Protein AF-A0A1G0XXL4-F1 (afdb_monomer)

Secondary structure (DSSP, 8-state):
-EEEE-----HHHHH-TT--S--TTS---EETTEE--EESSHHHHHH-TT-EEEETTTTEEEE-PPTT--GGG--EE------EEE-STT-EEES-EEES-SS-SEEE-SS--SEEEES-EEES-SS-SEEE-TT-EEEEES-EEES-SS-SEEE-TT-EEEEES-EEES-BSS-SEEE-TT-EEEEES-EEE--BSS-SEEE-TT-EEEEES-EEE--TTT-EEEEE-SSEEEEES-EEEEESEEEE--TT---EEEEES-EEEEESS-SEEE-GGGGGGEEEES-EEESS--EEETTEEE-GGGHHHHHHTTSEES-EE-----BTGGG-B-SS--EEE-SSSEEE-S----HHHHHHHHHHHH-EEETTEEE-

Foldseek 3Di:
DDKDQAAFAAPLVLVDPPQQWADPLLQFWDKPQDGAATDRDPVRQVVDARHWGHGSVVNMIDHHHHPPDDPVVIDIGGADAAAAEDQEEPAEAEDEEAERHSEENEEYDNAYEEYEYYQYEYGSYQYEPYEYDDQYEYEYENYEYEQYQEENYEYEDAYEYEAYLYEQEQHEDYANYYYEDAYEYEYELYEQDNYDDAANYEDYYAYEYEYELYEQEDALPEYENYDWAQHEYAYYQAFYEHYLEHDEDDPPGNYAYHYWLEEQEHHENEHYAEEQNCLVRAHAEFYEYEHYQYYHYNNDGAGPVNVVVVVVSVSYYFYDYDHDFADDPVSRHDPDFDWTQTPVGIDTHHHDRDPSSVVVVVVVVVWDQTPVGIDD

Sequence (376 aa):
MYSVFFYPMSNMYKGVKKDNFWFDETQIWWVDGKAAGNCKSMEELEKTPGAFWWNKAEKKVIFHLPKDVKMELLRIEIPCNSGIYIHKDHALVKDLKIIFSWNDGFDIAADPKNVVYKNCIAYNNCGQGFSCHGTGNAYYEDCAAIRCASSGSCDVHWSNSTYKRCIFVNNTYEAGVYATDESIHNYDDCLVVGNRPFEQIWQLSHAKMNFSNCVIIGRADSLAILKLANGSVCFKNCTIADAAFICTVEPSSSGSLTIESCVLARCKDFFLNIPGNFKDRLYLRGNLYINGPGNVFDKRLYGESEWTEYLKLGAEANSQWKNIDLVGPLKTELPDMVKLKGRHGEASVGATLPKEVWEKYFKLLKEIPTPAGIIE

pLDDT: mean 94.86, std 4.71, range [69.31, 98.94]

Radius of gyration: 21.89 Å; Cα contacts (8 Å, |Δi|>4): 1162; chains: 1; bounding box: 56×46×60 Å

Mean predicted aligned error: 4.02 Å

Nearest PDB structures (foldseek):
  4yz0-assembly2_B  TM=4.653E-01  e=5.505E-01  Caldicellulosiruptor bescii DSM 6725
  1ee6-assembly1_A  TM=4.784E-01  e=9.651E-01  Bacillus sp. KSM-P15
  4z05-assembly2_B  TM=2.311E-01  e=1.485E-01  Caldicellulosiruptor bescii DSM 6725
  4z03-assembly1_A  TM=2.333E-01  e=8.789E-01  Caldicellulosiruptor bescii DSM 6725
  4z06-assembly2_B  TM=2.711E-01  e=2.348E+00  Caldicellulosiruptor bescii DSM 6725

Solvent-accessible surface area (backbone atoms only — not comparable to full-atom values): 17783 Å² total; per-residue (Å²): 118,49,74,46,82,46,81,61,51,18,68,69,65,72,69,45,82,87,65,49,39,69,61,82,75,35,71,51,46,29,46,72,77,36,84,36,52,78,27,71,38,68,73,52,27,77,75,33,60,52,21,30,26,34,37,59,90,78,31,28,38,34,36,27,64,39,84,98,55,60,72,93,80,56,49,78,47,66,58,78,45,74,44,51,74,42,62,51,58,65,41,76,49,63,75,40,77,40,65,34,11,30,22,34,20,31,37,37,37,82,44,20,43,64,27,34,39,34,45,32,36,17,33,27,9,32,3,24,16,29,36,38,25,44,62,13,32,37,40,38,33,51,22,35,11,36,17,11,40,13,18,19,32,39,34,28,47,52,12,36,41,39,34,33,41,24,40,23,34,43,9,25,74,28,26,18,33,36,35,22,45,60,13,44,35,42,33,34,40,23,40,38,37,58,26,24,89,44,26,37,30,34,38,29,50,48,7,35,41,38,33,35,28,19,42,39,36,33,48,62,83,72,38,37,30,36,46,65,36,43,20,37,43,37,39,32,20,17,18,41,33,32,8,18,22,41,36,64,52,55,86,84,50,71,31,35,44,35,41,31,16,21,29,43,31,42,20,66,70,21,43,39,38,40,40,70,91,46,48,94,40,45,45,39,23,8,27,40,40,24,68,50,52,27,37,28,50,61,93,40,77,34,26,83,91,36,42,74,60,51,43,71,72,64,56,41,44,64,53,48,79,48,90,67,78,51,32,72,78,94,48,53,26,70,83,61,96,47,69,27,45,40,94,91,42,76,38,61,46,24,25,77,60,58,68,66,47,55,57,48,51,62,50,59,71,54,47,44,81,44,92,91,46,74,46,115

Structure (mmCIF, N/CA/C/O backbone):
data_AF-A0A1G0XXL4-F1
#
_entry.id   AF-A0A1G0XXL4-F1
#
loop_
_atom_site.group_PDB
_atom_site.id
_atom_site.type_symbol
_atom_site.label_atom_id
_atom_site.label_alt_id
_atom_site.label_comp_id
_atom_site.label_asym_id
_atom_site.label_entity_id
_atom_site.label_seq_id
_atom_site.pdbx_PDB_ins_code
_atom_site.Cartn_x
_atom_site.Cartn_y
_atom_site.Cartn_z
_atom_site.occupancy
_atom_site.B_iso_or_equiv
_atom_site.auth_seq_id
_atom_site.auth_comp_id
_atom_site.auth_asym_id
_atom_site.auth_atom_id
_atom_site.pdbx_PDB_model_num
ATOM 1 N N . MET A 1 1 ? -21.185 17.379 28.216 1.00 92.88 1 MET A N 1
ATOM 2 C CA . MET A 1 1 ? -20.043 16.676 27.596 1.00 92.88 1 MET A CA 1
ATOM 3 C C . MET A 1 1 ? -19.562 15.592 28.541 1.00 92.88 1 MET A C 1
ATOM 5 O O . MET A 1 1 ? -19.558 15.828 29.743 1.00 92.88 1 MET A O 1
ATOM 9 N N . TYR A 1 2 ? -19.172 14.439 28.007 1.00 95.06 2 TYR A N 1
ATOM 10 C CA . TYR A 1 2 ? -18.557 13.333 28.749 1.00 95.06 2 TYR A CA 1
ATOM 11 C C . TYR A 1 2 ? -17.202 13.009 28.129 1.00 95.06 2 TYR A C 1
ATOM 13 O O . TYR A 1 2 ? -16.999 13.276 26.949 1.00 95.06 2 TYR A O 1
ATOM 21 N N . SER A 1 3 ? -16.275 12.438 28.894 1.00 95.38 3 SER A N 1
ATOM 22 C CA . SER A 1 3 ? -14.969 12.047 28.362 1.00 95.38 3 SER A CA 1
ATOM 23 C C . SER A 1 3 ? -14.439 10.790 29.026 1.00 95.38 3 SER A C 1
ATOM 25 O O . SER A 1 3 ? -14.645 10.604 30.226 1.00 95.38 3 SER A O 1
ATOM 27 N N . VAL A 1 4 ? -13.678 9.997 28.280 1.00 94.25 4 VAL A N 1
ATOM 28 C CA . VAL A 1 4 ? -12.911 8.865 28.807 1.00 94.25 4 VAL A CA 1
ATOM 29 C C . VAL A 1 4 ? -11.496 8.898 28.244 1.00 94.25 4 VAL A C 1
ATOM 31 O O . VAL A 1 4 ? -11.267 9.393 27.136 1.00 94.25 4 VAL A O 1
ATOM 34 N N . PHE A 1 5 ? -10.535 8.401 29.024 1.00 93.62 5 PHE A N 1
ATOM 35 C CA . PHE A 1 5 ? -9.192 8.174 28.511 1.00 93.62 5 PHE A CA 1
ATOM 36 C C . PHE A 1 5 ? -9.259 7.152 27.378 1.00 93.62 5 PHE A C 1
ATOM 38 O O . PHE A 1 5 ? -9.850 6.085 27.516 1.00 93.62 5 PHE A O 1
ATOM 45 N N . PHE A 1 6 ? -8.637 7.486 26.262 1.00 91.06 6 PHE A N 1
ATOM 46 C CA . PHE A 1 6 ? -8.508 6.618 25.104 1.00 91.06 6 PHE A CA 1
ATOM 47 C C . PHE A 1 6 ? -7.116 6.887 24.550 1.00 91.06 6 PHE A C 1
ATOM 49 O O . PHE A 1 6 ? -6.677 8.026 24.591 1.00 91.06 6 PHE A O 1
ATOM 56 N N . TYR A 1 7 ? -6.355 5.885 24.119 1.00 87.88 7 TYR A N 1
ATOM 57 C CA . TYR A 1 7 ? -5.030 6.140 23.543 1.00 87.88 7 TYR A CA 1
ATOM 58 C C . TYR A 1 7 ? -4.682 5.073 22.502 1.00 87.88 7 TYR A C 1
ATOM 60 O O . TYR A 1 7 ? -3.963 4.122 22.815 1.00 87.88 7 TYR A O 1
ATOM 68 N N . PRO A 1 8 ? -5.212 5.211 21.274 1.00 86.69 8 PRO A N 1
ATOM 69 C CA . PRO A 1 8 ? -5.072 4.210 20.225 1.00 86.69 8 PRO A CA 1
ATOM 70 C C . PRO A 1 8 ? -3.613 4.078 19.796 1.00 86.69 8 PRO A C 1
ATOM 72 O O . PRO A 1 8 ? -2.885 5.071 19.738 1.00 86.69 8 PRO A O 1
ATOM 75 N N . MET A 1 9 ? -3.175 2.865 19.471 1.00 82.75 9 MET A N 1
ATOM 76 C CA . MET A 1 9 ? -1.784 2.553 19.122 1.00 82.75 9 MET A CA 1
ATOM 77 C C . MET A 1 9 ? -1.450 2.763 17.627 1.00 82.75 9 MET A C 1
ATOM 79 O O . MET A 1 9 ? -0.754 1.962 17.027 1.00 82.75 9 MET A O 1
ATOM 83 N N . SER A 1 10 ? -1.855 3.890 17.029 1.00 80.94 10 SER A N 1
ATOM 84 C CA . SER A 1 10 ? -1.317 4.320 15.720 1.00 80.94 10 SER A CA 1
ATOM 85 C C . SER A 1 10 ? -0.005 5.089 15.928 1.00 80.94 10 SER A C 1
ATOM 87 O O . SER A 1 10 ? -0.007 6.260 16.322 1.00 80.94 10 SER A O 1
ATOM 89 N N . ASN A 1 11 ? 1.137 4.416 15.754 1.00 74.31 11 ASN A N 1
ATOM 90 C CA . ASN A 1 11 ? 2.449 4.932 16.169 1.00 74.31 11 ASN A CA 1
ATOM 91 C C . ASN A 1 11 ? 2.854 6.231 15.455 1.00 74.31 11 ASN A C 1
ATOM 93 O O . ASN A 1 11 ? 3.251 7.187 16.128 1.00 74.31 11 ASN A O 1
ATOM 97 N N . MET A 1 12 ? 2.686 6.327 14.132 1.00 79.44 12 MET A N 1
ATOM 98 C CA . MET A 1 12 ? 2.972 7.580 13.421 1.00 79.44 12 MET A CA 1
ATOM 99 C C . MET A 1 12 ? 2.014 8.699 13.836 1.00 79.44 12 MET A C 1
ATOM 101 O O . MET A 1 12 ? 2.439 9.834 14.065 1.00 79.44 12 MET A O 1
ATOM 105 N N . TYR A 1 13 ? 0.729 8.388 14.021 1.00 82.69 13 TYR A N 1
ATOM 106 C CA . TYR A 1 13 ? -0.271 9.373 14.439 1.00 82.69 13 TYR A CA 1
ATOM 107 C C . TYR A 1 13 ? -0.007 9.962 15.819 1.00 82.69 13 TYR A C 1
ATOM 109 O O . TYR A 1 13 ? -0.237 11.158 16.041 1.00 82.69 13 TYR A O 1
ATOM 117 N N . LYS A 1 14 ? 0.542 9.165 16.739 1.00 76.94 14 LYS A N 1
ATOM 118 C CA . LYS A 1 14 ? 0.997 9.658 18.044 1.00 76.94 14 LYS A CA 1
ATOM 119 C C . LYS A 1 14 ? 2.106 10.699 17.922 1.00 76.94 14 LYS A C 1
ATOM 121 O O . LYS A 1 14 ? 2.133 11.633 18.721 1.00 76.94 14 LYS A O 1
ATOM 126 N N . GLY A 1 15 ? 3.006 10.545 16.951 1.00 73.38 15 GLY A N 1
ATOM 127 C CA . GLY A 1 15 ? 4.166 11.422 16.773 1.00 73.38 15 GLY A CA 1
ATOM 128 C C . GLY A 1 15 ? 3.843 12.778 16.138 1.00 73.38 15 GLY A C 1
ATOM 129 O O . GLY A 1 15 ? 4.496 13.782 16.431 1.00 73.38 15 GLY A O 1
ATOM 130 N N . VAL A 1 16 ? 2.820 12.847 15.287 1.00 78.94 16 VAL A N 1
ATOM 131 C CA . VAL A 1 16 ? 2.504 14.054 14.508 1.00 78.94 16 VAL A CA 1
ATOM 132 C C . VAL A 1 16 ? 1.614 15.007 15.307 1.00 78.94 16 VAL A C 1
ATOM 134 O O . VAL A 1 16 ? 0.417 14.799 15.439 1.00 78.94 16 VAL A O 1
ATOM 137 N N . LYS A 1 17 ? 2.157 16.113 15.822 1.00 71.44 17 LYS A N 1
ATOM 138 C CA . LYS A 1 17 ? 1.418 17.011 16.738 1.00 71.44 17 LYS A CA 1
ATOM 139 C C . LYS A 1 17 ? 0.223 17.758 16.126 1.00 71.44 17 LYS A C 1
ATOM 141 O O . LYS A 1 17 ? -0.677 18.133 16.867 1.00 71.44 17 LYS A O 1
ATOM 146 N N . LYS A 1 18 ? 0.222 17.995 14.810 1.00 79.25 18 LYS A N 1
ATOM 147 C CA . LYS A 1 18 ? -0.752 18.881 14.140 1.00 79.25 18 LYS A CA 1
ATOM 148 C C . LYS A 1 18 ? -2.188 18.341 14.106 1.00 79.25 18 LYS A C 1
ATOM 150 O O . LYS A 1 18 ? -3.125 19.129 14.130 1.00 79.25 18 LYS A O 1
ATOM 155 N N . ASP A 1 19 ? -2.365 17.024 14.077 1.00 83.81 19 ASP A N 1
ATOM 156 C CA . ASP A 1 19 ? -3.683 16.418 13.869 1.00 83.81 19 ASP A CA 1
ATOM 157 C C . ASP A 1 19 ? -4.316 16.066 15.222 1.00 83.81 19 ASP A C 1
ATOM 159 O O . ASP A 1 19 ? -3.867 15.132 15.883 1.00 83.81 19 ASP A O 1
ATOM 163 N N . ASN A 1 20 ? -5.344 16.798 15.655 1.00 89.50 20 ASN A N 1
ATOM 164 C CA . ASN A 1 20 ? -6.014 16.582 16.947 1.00 89.50 20 ASN A CA 1
ATOM 165 C C . ASN A 1 20 ? -7.476 16.132 16.779 1.00 89.50 20 ASN A C 1
ATOM 167 O O . ASN A 1 20 ? -8.387 16.770 17.298 1.00 89.50 20 ASN A O 1
ATOM 171 N N . PHE A 1 21 ? -7.691 15.089 15.977 1.00 91.88 21 PHE A N 1
ATOM 172 C CA . PHE A 1 21 ? -8.999 14.505 15.654 1.00 91.88 21 PHE A CA 1
ATOM 173 C C . PHE A 1 21 ? -8.827 13.101 15.056 1.00 91.88 21 PHE A C 1
ATOM 175 O O . PHE A 1 21 ? -7.749 12.787 14.551 1.00 91.88 21 PHE A O 1
ATOM 182 N N . TRP A 1 22 ? -9.857 12.253 15.101 1.00 92.69 22 TRP A N 1
ATOM 183 C CA . TRP A 1 22 ? -9.803 10.902 14.521 1.00 92.69 22 TRP A CA 1
ATOM 184 C C . TRP A 1 22 ? -10.132 10.890 13.021 1.00 92.69 22 TRP A C 1
ATOM 186 O O . TRP A 1 22 ? -10.583 11.896 12.491 1.00 92.69 22 TRP A O 1
ATOM 196 N N . PHE A 1 23 ? -9.901 9.788 12.311 1.00 89.56 23 PHE A N 1
ATOM 197 C CA . PHE A 1 23 ? -10.106 9.714 10.859 1.00 89.56 23 PHE A CA 1
ATOM 198 C C . PHE A 1 23 ? -11.538 9.313 10.507 1.00 89.56 23 PHE A C 1
ATOM 200 O O . PHE A 1 23 ? -12.068 8.357 11.070 1.00 89.56 23 PHE A O 1
ATOM 207 N N . ASP A 1 24 ? -12.138 10.003 9.537 1.00 87.50 24 ASP A N 1
ATOM 208 C CA . ASP A 1 24 ? -13.542 9.797 9.154 1.00 87.50 24 ASP A CA 1
ATOM 209 C C . ASP A 1 24 ? -13.777 8.407 8.535 1.00 87.50 24 ASP A C 1
ATOM 211 O O . ASP A 1 24 ? -14.842 7.816 8.674 1.00 87.50 24 ASP A O 1
ATOM 215 N N . GLU A 1 25 ? -12.769 7.845 7.870 1.00 87.19 25 GLU A N 1
ATOM 216 C CA . GLU A 1 25 ? -12.884 6.552 7.185 1.00 87.19 25 GLU A CA 1
ATOM 217 C C . GLU A 1 25 ? -12.793 5.362 8.122 1.00 87.19 25 GLU A C 1
ATOM 219 O O . GLU A 1 25 ? -13.304 4.284 7.813 1.00 87.19 25 GLU A O 1
ATOM 224 N N . THR A 1 26 ? -12.126 5.553 9.255 1.00 91.94 26 THR A N 1
ATOM 225 C CA . THR A 1 26 ? -11.940 4.518 10.260 1.00 91.94 26 THR A CA 1
ATOM 226 C C . THR A 1 26 ? -13.039 4.682 11.302 1.00 91.94 26 THR A C 1
ATOM 228 O O . THR A 1 26 ? -12.809 5.194 12.397 1.00 91.94 26 THR A O 1
ATOM 231 N N . GLN A 1 27 ? -14.263 4.277 10.943 1.00 93.44 27 GLN A N 1
ATOM 232 C CA . GLN A 1 27 ? -15.434 4.372 11.821 1.00 93.44 27 GLN A CA 1
ATOM 233 C C . GLN A 1 27 ? -15.267 3.461 13.040 1.00 93.44 27 GLN A C 1
ATOM 235 O O . GLN A 1 27 ? -15.375 2.238 12.925 1.00 93.44 27 GLN A O 1
ATOM 240 N N . ILE A 1 28 ? -15.050 4.070 14.205 1.00 93.75 28 ILE A N 1
ATOM 241 C CA . ILE A 1 28 ? -14.877 3.367 15.485 1.00 93.75 28 ILE A CA 1
ATOM 242 C C . ILE A 1 28 ? -15.762 3.916 16.611 1.00 93.75 28 ILE A C 1
ATOM 244 O O . ILE A 1 28 ? -15.746 3.382 17.715 1.00 93.75 28 ILE A O 1
ATOM 248 N N . TRP A 1 29 ? -16.543 4.965 16.349 1.00 95.00 29 TRP A N 1
ATOM 249 C CA . TRP A 1 29 ? -17.437 5.568 17.337 1.00 95.00 29 TRP A CA 1
ATOM 250 C C . TRP A 1 29 ? -18.860 5.066 17.160 1.00 95.00 29 TRP A C 1
ATOM 252 O O . TRP A 1 29 ? -19.397 5.115 16.050 1.00 95.00 29 TRP A O 1
ATOM 262 N N . TRP A 1 30 ? -19.483 4.606 18.240 1.00 96.19 30 TRP A N 1
ATOM 263 C CA . TRP A 1 30 ? -20.805 4.000 18.165 1.00 96.19 30 TRP A CA 1
ATOM 264 C C . TRP A 1 30 ? -21.681 4.404 19.354 1.00 96.19 30 TRP A C 1
ATOM 266 O O . TRP A 1 30 ? -21.216 4.491 20.494 1.00 96.19 30 TRP A O 1
ATOM 276 N N . VAL A 1 31 ? -22.961 4.647 19.070 1.00 96.44 31 VAL A N 1
ATOM 277 C CA . VAL A 1 31 ? -24.017 4.871 20.067 1.00 96.44 31 VAL A CA 1
ATOM 278 C C . VAL A 1 31 ? -25.194 3.980 19.704 1.00 96.44 31 VAL A C 1
ATOM 280 O O . VAL A 1 31 ? -25.698 4.046 18.583 1.00 96.44 31 VAL A O 1
ATOM 283 N N . ASP A 1 32 ? -25.606 3.122 20.632 1.00 95.25 32 ASP A N 1
ATOM 284 C CA . ASP A 1 32 ? -26.701 2.162 20.458 1.00 95.25 32 ASP A CA 1
ATOM 285 C C . ASP A 1 32 ? -26.540 1.294 19.194 1.00 95.25 32 ASP A C 1
ATOM 287 O O . ASP A 1 32 ? -27.484 1.070 18.433 1.00 95.25 32 ASP A O 1
ATOM 291 N N . GLY A 1 33 ? -25.310 0.836 18.931 1.00 93.81 33 GLY A N 1
ATOM 292 C CA . GLY A 1 33 ? -24.963 0.039 17.753 1.00 93.81 33 GLY A CA 1
ATOM 293 C C . GLY A 1 33 ? -24.974 0.801 16.422 1.00 93.81 33 GLY A C 1
ATOM 294 O O . GLY A 1 33 ? -24.783 0.182 15.376 1.00 93.81 33 GLY A O 1
ATOM 295 N N . LYS A 1 34 ? -25.172 2.126 16.428 1.00 94.88 34 LYS A N 1
ATOM 296 C CA . LYS A 1 34 ? -25.163 2.976 15.228 1.00 94.88 34 LYS A CA 1
ATOM 297 C C . LYS A 1 34 ? -23.895 3.813 15.157 1.00 94.88 34 LYS A C 1
ATOM 299 O O . LYS A 1 34 ? -23.404 4.288 16.179 1.00 94.88 34 LYS A O 1
ATOM 304 N N . ALA A 1 35 ? -23.382 3.992 13.943 1.00 94.81 35 ALA A N 1
ATOM 305 C CA . ALA A 1 35 ? -22.206 4.814 13.700 1.00 94.81 35 ALA A CA 1
ATOM 306 C C . ALA A 1 35 ? -22.471 6.247 14.176 1.00 94.81 35 ALA A C 1
ATOM 308 O O . ALA A 1 35 ? -23.476 6.857 13.806 1.00 94.81 35 ALA A O 1
ATOM 309 N N . ALA A 1 36 ? -21.572 6.766 15.004 1.00 95.44 36 ALA A N 1
ATOM 310 C CA . ALA A 1 36 ? -21.636 8.125 15.514 1.00 95.44 36 ALA A CA 1
ATOM 311 C C . ALA A 1 36 ? -20.620 9.025 14.804 1.00 95.44 36 ALA A C 1
ATOM 313 O O . ALA A 1 36 ? -19.566 8.566 14.355 1.00 95.44 36 ALA A O 1
ATOM 314 N N . GLY A 1 37 ? -20.953 10.314 14.714 1.00 94.88 37 GLY A N 1
ATOM 315 C CA . GLY A 1 37 ? -20.129 11.308 14.034 1.00 94.88 37 GLY A CA 1
ATOM 316 C C . GLY A 1 37 ? -18.775 11.522 14.709 1.00 94.88 37 GLY A C 1
ATOM 317 O O . GL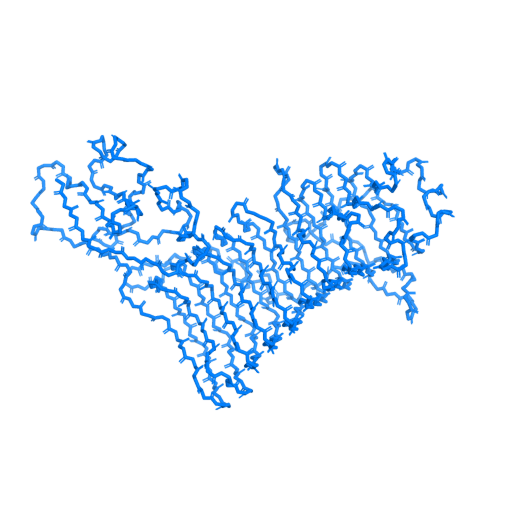Y A 1 37 ? -18.647 11.408 15.930 1.00 94.88 37 GLY A O 1
ATOM 318 N N . ASN A 1 38 ? -17.779 11.869 13.898 1.00 95.19 38 ASN A N 1
ATOM 319 C CA . ASN A 1 38 ? -16.432 12.219 14.321 1.00 95.19 38 ASN A CA 1
ATOM 320 C C . ASN A 1 38 ? -16.152 13.695 14.006 1.00 95.19 38 ASN A C 1
ATOM 322 O O . ASN A 1 38 ? -15.893 14.055 12.862 1.00 95.19 38 ASN A O 1
ATOM 326 N N . CYS A 1 39 ? -16.207 14.544 15.023 1.00 96.62 39 CYS A N 1
ATOM 327 C CA . CYS A 1 39 ? -15.886 15.959 14.918 1.00 96.62 39 CYS A CA 1
ATOM 328 C C . CYS A 1 39 ? -14.368 16.180 14.915 1.00 96.62 39 CYS A C 1
ATOM 330 O O . CYS A 1 39 ? -13.608 15.461 15.571 1.00 96.62 39 CYS A O 1
ATOM 332 N N . LYS A 1 40 ? -13.919 17.229 14.220 1.00 95.06 40 LYS A N 1
ATOM 333 C CA . LYS A 1 40 ? -12.499 17.586 14.064 1.00 95.06 40 LYS A CA 1
ATOM 334 C C . LYS A 1 40 ? -12.003 18.600 15.091 1.00 95.06 40 LYS A C 1
ATOM 336 O O . LYS A 1 40 ? -10.810 18.891 15.147 1.00 95.06 40 LYS A O 1
ATOM 341 N N . SER A 1 41 ? -12.903 19.140 15.907 1.00 95.50 41 SER A N 1
ATOM 342 C CA . SER A 1 41 ? -12.594 20.125 16.942 1.00 95.50 41 SER A CA 1
ATOM 343 C C . SER A 1 41 ? -13.633 20.121 18.063 1.00 95.50 41 SER A C 1
ATOM 345 O O . SER A 1 41 ? -14.739 19.604 17.896 1.00 95.50 41 SER A O 1
ATOM 347 N N . MET A 1 42 ? -13.295 20.758 19.190 1.00 96.00 42 MET A N 1
ATOM 348 C CA . MET A 1 42 ? -14.253 21.003 20.272 1.00 96.00 42 MET A CA 1
ATOM 349 C C . MET A 1 42 ? -15.420 21.891 19.822 1.00 96.00 42 MET A C 1
ATOM 351 O O . MET A 1 42 ? -16.562 21.605 20.157 1.00 96.00 42 MET A O 1
ATOM 355 N N . GLU A 1 43 ? -15.151 22.936 19.034 1.00 97.12 43 GLU A N 1
ATOM 356 C CA . GLU A 1 43 ? -16.189 23.853 18.543 1.00 97.12 43 GLU A CA 1
ATOM 357 C C . GLU A 1 43 ? -17.223 23.121 17.672 1.00 97.12 43 GLU A C 1
ATOM 359 O O . GLU A 1 43 ? -18.426 23.360 17.767 1.00 97.12 43 GLU A O 1
ATOM 364 N N . GLU A 1 44 ? -16.757 22.206 16.821 1.00 97.50 44 GLU A N 1
ATOM 365 C CA . GLU A 1 44 ? -17.638 21.358 16.020 1.00 97.50 44 GLU A CA 1
ATOM 366 C C . GLU A 1 44 ? -18.424 20.381 16.900 1.00 97.50 44 GLU A C 1
ATOM 368 O O . GLU A 1 44 ? -19.629 20.207 16.697 1.00 97.50 44 GLU A O 1
ATOM 373 N N . LEU A 1 45 ? -17.768 19.793 17.909 1.00 97.75 45 LEU A N 1
ATOM 374 C CA . LEU A 1 45 ? -18.419 18.896 18.856 1.00 97.75 45 LEU A CA 1
ATOM 375 C C . LEU A 1 45 ? -19.559 19.604 19.592 1.00 97.75 45 LEU A C 1
ATOM 377 O O . LEU A 1 45 ? -20.651 19.056 19.637 1.00 97.75 45 LEU A O 1
ATOM 381 N N . GLU A 1 46 ? -19.340 20.815 20.115 1.00 97.19 46 GLU A N 1
ATOM 382 C CA . GLU A 1 46 ? -20.346 21.637 20.814 1.00 97.19 46 GLU A CA 1
ATOM 383 C C . GLU A 1 46 ? -21.602 21.910 19.977 1.00 97.19 46 GLU A C 1
ATOM 385 O O . GLU A 1 46 ? -22.696 22.041 20.524 1.00 97.19 46 GLU A O 1
ATOM 390 N N . LYS A 1 47 ? -21.465 21.952 18.649 1.00 97.25 47 LYS A N 1
ATOM 391 C CA . LYS A 1 47 ? -22.573 22.164 17.705 1.00 97.25 47 LYS A CA 1
ATOM 392 C C . LYS A 1 47 ? -23.238 20.863 17.251 1.00 97.25 47 LYS A C 1
ATOM 394 O O . LYS A 1 47 ? -24.281 20.921 16.600 1.00 97.25 47 LYS A O 1
ATOM 399 N N . THR A 1 48 ? -22.673 19.707 17.602 1.00 96.81 48 THR A N 1
ATOM 400 C CA . THR A 1 48 ? -23.078 18.398 17.070 1.00 96.81 48 THR A CA 1
ATOM 401 C C . THR A 1 48 ? -23.395 17.400 18.196 1.00 96.81 48 THR A C 1
ATOM 403 O O . THR A 1 48 ? -22.612 16.486 18.470 1.00 96.81 48 THR A O 1
ATOM 406 N N . PRO A 1 49 ? -24.554 17.531 18.876 1.00 96.00 49 PRO A N 1
ATOM 407 C CA . PRO A 1 49 ? -24.986 16.557 19.874 1.00 96.00 49 PRO A CA 1
ATOM 408 C C . PRO A 1 49 ? -25.069 15.137 19.292 1.00 96.00 49 PRO A C 1
ATOM 410 O O . PRO A 1 49 ? -25.598 14.931 18.203 1.00 96.00 49 PRO A O 1
ATOM 413 N N . GLY A 1 50 ? -24.571 14.151 20.034 1.00 95.75 50 GLY A N 1
ATOM 414 C CA . GLY A 1 50 ? -24.473 12.746 19.627 1.00 95.75 50 GLY A CA 1
ATOM 415 C C . GLY A 1 50 ? -23.168 12.363 18.922 1.00 95.75 50 GLY A C 1
ATOM 416 O O . GLY A 1 50 ? -23.004 11.196 18.572 1.00 95.75 50 GLY A O 1
ATOM 417 N N . ALA A 1 51 ? -22.241 13.303 18.717 1.00 96.94 51 ALA A N 1
ATOM 418 C CA . ALA A 1 51 ? -20.947 13.041 18.092 1.00 96.94 51 ALA A CA 1
ATOM 419 C C . ALA A 1 51 ? -19.800 12.897 19.107 1.00 96.94 51 ALA A C 1
ATOM 421 O O . ALA A 1 51 ? -19.948 13.160 20.307 1.00 96.94 51 ALA A O 1
ATOM 422 N N . PHE A 1 52 ? -18.644 12.479 18.592 1.00 97.31 52 PHE A N 1
ATOM 423 C CA . PHE A 1 52 ? -17.393 12.314 19.321 1.00 97.31 52 PHE A CA 1
ATOM 424 C C . PHE A 1 52 ? -16.327 13.260 18.783 1.00 97.31 52 PHE A C 1
ATOM 426 O O . PHE A 1 52 ? -16.291 13.556 17.595 1.00 97.31 52 PHE A O 1
ATOM 433 N N . TRP A 1 53 ? -15.403 13.670 19.643 1.00 96.75 53 TRP A N 1
ATOM 434 C CA . TRP A 1 53 ? -14.138 14.275 19.248 1.00 96.7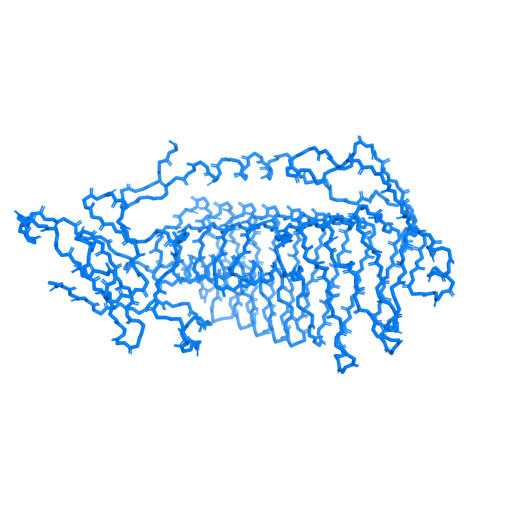5 53 TRP A CA 1
ATOM 435 C C . TRP A 1 53 ? -12.998 13.572 19.975 1.00 96.75 53 TRP A C 1
ATOM 437 O O . TRP A 1 53 ? -13.032 13.374 21.192 1.00 96.75 53 TRP A O 1
ATOM 447 N N . TRP A 1 54 ? -11.969 13.196 19.226 1.00 94.12 54 TRP A N 1
ATOM 448 C CA . TRP A 1 54 ? -10.744 12.639 19.778 1.00 94.12 54 TRP A CA 1
ATOM 449 C C . TRP A 1 54 ? -9.721 13.751 20.043 1.00 94.12 54 TRP A C 1
ATOM 451 O O . TRP A 1 54 ? -9.082 14.263 19.125 1.00 94.12 54 TRP A O 1
ATOM 461 N N . ASN A 1 55 ? -9.544 14.097 21.319 1.00 93.31 55 ASN A N 1
ATOM 462 C CA . ASN A 1 55 ? -8.515 15.020 21.779 1.00 93.31 55 ASN A CA 1
ATOM 463 C C . ASN A 1 55 ? -7.224 14.242 22.072 1.00 93.31 55 ASN A C 1
ATOM 465 O O . ASN A 1 55 ? -6.977 13.774 23.189 1.00 93.31 55 ASN A O 1
ATOM 469 N N . LYS A 1 56 ? -6.379 14.123 21.048 1.00 90.81 56 LYS A N 1
ATOM 470 C CA . LYS A 1 56 ? -5.064 13.482 21.114 1.00 90.81 56 LYS A CA 1
ATOM 471 C C . LYS A 1 56 ? -4.138 14.111 22.149 1.00 90.81 56 LYS A C 1
ATOM 473 O O . LYS A 1 56 ? -3.421 13.374 22.825 1.00 90.81 56 LYS A O 1
ATOM 478 N N . ALA A 1 57 ? -4.143 15.438 22.280 1.00 89.06 57 ALA A N 1
ATOM 479 C CA . ALA A 1 57 ? -3.264 16.144 23.215 1.00 89.06 57 ALA A CA 1
ATOM 480 C C . ALA A 1 57 ? -3.525 15.725 24.671 1.00 89.06 57 ALA A C 1
ATOM 482 O O . ALA A 1 57 ? -2.586 15.492 25.430 1.00 89.06 57 ALA A O 1
ATOM 483 N N . GLU A 1 58 ? -4.797 15.557 25.033 1.00 92.19 58 GLU A N 1
ATOM 484 C CA . GLU A 1 58 ? -5.202 15.093 26.365 1.00 92.19 58 GLU A CA 1
ATOM 485 C C . GLU A 1 58 ? -5.352 13.576 26.483 1.00 92.19 58 GLU A C 1
ATOM 487 O O . GLU A 1 58 ? -5.568 13.068 27.583 1.00 92.19 58 GLU A O 1
ATOM 492 N N . LYS A 1 59 ? -5.239 12.852 25.367 1.00 92.69 59 LYS A N 1
ATOM 493 C CA . LYS A 1 59 ? -5.494 11.412 25.271 1.00 92.69 59 LYS A CA 1
ATOM 494 C C . LYS A 1 59 ? -6.901 11.040 25.755 1.00 92.69 59 LYS A C 1
ATOM 496 O O . LYS A 1 59 ? -7.091 10.115 26.547 1.00 92.69 59 LYS A O 1
ATOM 501 N N . LYS A 1 60 ? -7.900 11.804 25.312 1.00 94.06 60 LYS A N 1
ATOM 502 C CA . LYS A 1 60 ? -9.306 11.587 25.668 1.00 94.06 60 LYS A CA 1
ATOM 503 C C . LYS A 1 60 ? -10.189 11.604 24.441 1.00 94.06 60 LYS A C 1
ATOM 505 O O . LYS A 1 60 ? -10.041 12.463 23.575 1.00 94.06 60 LYS A O 1
ATOM 510 N N . VAL A 1 61 ? -11.164 10.708 24.422 1.00 94.50 61 VAL A N 1
ATOM 511 C CA . VAL A 1 61 ? -12.322 10.857 23.546 1.00 94.50 61 VAL A CA 1
ATOM 512 C C . VAL A 1 61 ? -13.427 11.561 24.327 1.00 94.50 61 VAL A C 1
ATOM 514 O O . VAL A 1 61 ? -13.668 11.256 25.498 1.00 94.50 61 VAL A O 1
ATOM 517 N N . ILE A 1 62 ? -14.050 12.550 23.695 1.00 97.06 62 ILE A N 1
ATOM 518 C CA . ILE A 1 62 ? -15.081 13.408 24.275 1.00 97.06 62 ILE A CA 1
ATOM 519 C C . ILE A 1 62 ? -16.369 13.184 23.491 1.00 97.06 62 ILE A C 1
ATOM 521 O O . ILE A 1 62 ? -16.353 13.191 22.266 1.00 97.06 62 ILE A O 1
ATOM 525 N N . PHE A 1 63 ? -17.476 12.988 24.199 1.00 97.50 63 PHE A N 1
ATOM 526 C CA . PHE A 1 63 ? -18.801 12.755 23.639 1.00 97.50 63 PHE A CA 1
ATOM 527 C C . PHE A 1 63 ? -19.753 13.895 24.011 1.00 97.50 63 PHE A C 1
ATOM 529 O O . PHE A 1 63 ? -19.891 14.245 25.197 1.00 97.50 63 PHE A O 1
ATOM 536 N N . HIS A 1 64 ? -20.447 14.452 23.015 1.00 97.62 64 HIS A N 1
ATOM 537 C CA . HIS A 1 64 ? -21.555 15.367 23.264 1.00 97.62 64 HIS A CA 1
ATOM 538 C C . HIS A 1 64 ? -22.842 14.571 23.433 1.00 97.62 64 HIS A C 1
ATOM 540 O O . HIS A 1 64 ? -23.368 14.015 22.481 1.00 97.62 64 HIS A O 1
ATOM 546 N N . LEU A 1 65 ? -23.405 14.583 24.641 1.00 96.81 65 LEU A N 1
ATOM 547 C CA . LEU A 1 65 ? -24.716 13.990 24.897 1.00 96.81 65 LEU A CA 1
ATOM 548 C C . LEU A 1 65 ? -25.790 14.627 23.991 1.00 96.81 65 LEU A C 1
ATOM 550 O O . LEU A 1 65 ? -25.851 15.860 23.959 1.00 96.81 65 LEU A O 1
ATOM 554 N N . PRO A 1 66 ? -26.625 13.842 23.286 1.00 95.75 66 PRO A N 1
ATOM 555 C CA . PRO A 1 66 ? -27.780 14.358 22.565 1.00 95.75 66 PRO A CA 1
ATOM 556 C C . PRO A 1 66 ? -28.685 15.206 23.460 1.00 95.75 66 PRO A C 1
ATOM 558 O O . PRO A 1 66 ? -28.814 14.956 24.661 1.00 95.75 66 PRO A O 1
ATOM 561 N N . LYS A 1 67 ? -29.331 16.213 22.869 1.00 93.25 67 LYS A N 1
ATOM 562 C CA . LYS A 1 67 ? -30.256 17.080 23.600 1.00 93.25 67 LYS A CA 1
ATOM 563 C C . LYS A 1 67 ? -31.412 16.248 24.165 1.00 93.25 67 LYS A C 1
ATOM 565 O O . LYS A 1 67 ? -31.939 15.383 23.474 1.00 93.25 67 LYS A O 1
ATOM 570 N N . ASP A 1 68 ? -31.786 16.521 25.412 1.00 93.69 68 ASP A N 1
ATOM 571 C CA . ASP A 1 68 ? -32.932 15.910 26.099 1.00 93.69 68 ASP A CA 1
ATOM 572 C C . ASP A 1 68 ? -32.838 14.380 26.314 1.00 93.69 68 ASP A C 1
ATOM 574 O O . ASP A 1 68 ? -33.804 13.752 26.746 1.00 93.69 68 ASP A O 1
ATOM 578 N N . VAL A 1 69 ? -31.666 13.771 26.089 1.00 94.81 69 VAL A N 1
ATOM 579 C CA . VAL A 1 69 ? -31.403 12.350 26.371 1.00 94.81 69 VAL A CA 1
ATOM 580 C C . VAL A 1 69 ? -30.509 12.228 27.598 1.00 94.81 69 VAL A C 1
ATOM 582 O O . VAL A 1 69 ? -29.516 12.937 27.720 1.00 94.81 69 VAL A O 1
ATOM 585 N N . LYS A 1 70 ? -30.831 11.313 28.515 1.00 93.62 70 LYS A N 1
ATOM 586 C CA . LYS A 1 70 ? -29.961 11.007 29.657 1.00 93.62 70 LYS A CA 1
ATOM 587 C C . LYS A 1 70 ? -28.891 9.990 29.271 1.00 93.62 70 LYS A C 1
ATOM 589 O O . LYS A 1 70 ? -29.179 9.026 28.573 1.00 93.62 70 LYS A O 1
ATOM 594 N N . MET A 1 71 ? -27.683 10.159 29.807 1.00 91.75 71 MET A N 1
ATOM 595 C CA . MET A 1 71 ? -26.545 9.259 29.568 1.00 91.75 71 MET A CA 1
ATOM 596 C C . MET A 1 71 ? -26.855 7.787 29.891 1.00 91.75 71 MET A C 1
ATOM 598 O O . MET A 1 71 ? -26.446 6.900 29.157 1.00 91.75 71 MET A O 1
ATOM 602 N N . GLU A 1 72 ? -27.610 7.531 30.962 1.00 93.44 72 GLU A N 1
ATOM 603 C CA . GLU A 1 72 ? -28.011 6.185 31.409 1.00 93.44 72 GLU A CA 1
ATOM 604 C C . GLU A 1 72 ? -28.900 5.422 30.414 1.00 93.44 72 GLU A C 1
ATOM 606 O O . GLU A 1 72 ? -29.081 4.216 30.552 1.00 93.44 72 GLU A O 1
ATOM 611 N N . LEU A 1 73 ? -29.452 6.120 29.418 1.00 95.25 73 LEU A N 1
ATO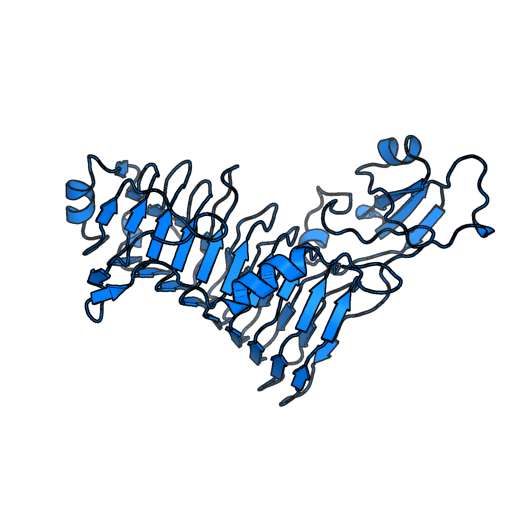M 612 C CA . LEU A 1 73 ? -30.295 5.545 28.371 1.00 95.25 73 LEU A CA 1
ATOM 613 C C . LEU A 1 73 ? -29.514 5.206 27.097 1.00 95.25 73 LEU A C 1
ATOM 615 O O . LEU A 1 73 ? -30.112 4.691 26.158 1.00 95.25 73 LEU A O 1
ATOM 619 N N . LEU A 1 74 ? -28.217 5.518 27.050 1.00 95.06 74 LEU A N 1
ATOM 620 C CA . LEU A 1 74 ? -27.369 5.316 25.881 1.00 95.06 74 LEU A CA 1
ATOM 621 C C . LEU A 1 74 ? -26.338 4.223 26.138 1.00 95.06 74 LEU A C 1
ATOM 623 O O . LEU A 1 74 ? -25.697 4.179 27.191 1.00 95.06 74 LEU A O 1
ATOM 627 N N . ARG A 1 75 ? -26.095 3.401 25.121 1.00 95.31 75 ARG A N 1
ATOM 628 C CA . ARG A 1 75 ? -24.943 2.507 25.062 1.00 95.31 75 ARG A CA 1
ATOM 629 C C . ARG A 1 75 ? -23.863 3.135 24.189 1.00 95.31 75 ARG A C 1
ATOM 631 O O . ARG A 1 75 ? -23.967 3.139 22.968 1.00 95.31 75 ARG A O 1
ATOM 638 N N . ILE A 1 76 ? -22.819 3.660 24.823 1.00 94.50 76 ILE A N 1
ATOM 639 C CA . ILE A 1 76 ? -21.634 4.179 24.129 1.00 94.50 76 ILE A CA 1
ATOM 640 C C . ILE A 1 76 ? -20.628 3.050 23.935 1.00 94.50 76 ILE A C 1
ATOM 642 O O . ILE A 1 76 ? -20.248 2.382 24.896 1.00 94.50 76 ILE A O 1
ATOM 646 N N . GLU A 1 77 ? -20.180 2.857 22.700 1.00 94.06 77 GLU A N 1
ATOM 647 C CA . GLU A 1 77 ? -19.332 1.737 22.301 1.00 94.06 77 GLU A CA 1
ATOM 648 C C . GLU A 1 77 ? -18.066 2.278 21.616 1.00 94.06 77 GLU A C 1
ATOM 650 O O . GLU A 1 77 ? -18.136 2.992 20.613 1.00 94.06 77 GLU A O 1
ATOM 655 N N . ILE A 1 78 ? -16.902 1.958 22.192 1.00 92.12 78 ILE A N 1
ATOM 656 C CA . ILE A 1 78 ? -15.573 2.381 21.722 1.00 92.12 78 ILE A CA 1
ATOM 657 C C . ILE A 1 78 ? -14.606 1.181 21.682 1.00 92.12 78 ILE A C 1
ATOM 659 O O . ILE A 1 78 ? -14.803 0.230 22.444 1.00 92.12 78 ILE A O 1
ATOM 663 N N . PRO A 1 79 ? -13.552 1.212 20.842 1.00 89.62 79 PRO A N 1
ATOM 664 C CA . PRO A 1 79 ? -12.514 0.181 20.796 1.00 89.62 79 PRO A CA 1
ATOM 665 C C . PRO A 1 79 ? -11.844 -0.062 22.148 1.00 89.62 79 PRO A C 1
ATOM 667 O O . PRO A 1 79 ? -11.255 0.853 22.724 1.00 89.62 79 PRO A O 1
ATOM 670 N N . CYS A 1 80 ? -11.870 -1.310 22.616 1.00 82.81 80 CYS A N 1
ATOM 671 C CA . CYS A 1 80 ? -11.202 -1.726 23.857 1.00 82.81 80 CYS A CA 1
ATOM 672 C C . CYS A 1 80 ? -10.488 -3.087 23.743 1.00 82.81 80 CYS A C 1
ATOM 674 O O . CYS A 1 80 ? -9.805 -3.494 24.681 1.00 82.81 80 CYS A O 1
ATOM 676 N N . ASN A 1 81 ? -10.647 -3.817 22.635 1.00 84.31 81 ASN A N 1
ATOM 677 C CA . ASN A 1 81 ? -10.026 -5.125 22.413 1.00 84.31 81 ASN A CA 1
ATOM 678 C C . ASN A 1 81 ? -8.660 -4.986 21.746 1.00 84.31 81 ASN A C 1
ATOM 680 O O . ASN A 1 81 ? -8.515 -4.191 20.825 1.00 84.31 81 ASN A O 1
ATOM 684 N N . SER A 1 82 ? -7.691 -5.810 22.145 1.00 86.31 82 SER A N 1
ATOM 685 C CA . SER A 1 82 ? -6.463 -6.034 21.371 1.00 86.31 82 SER A CA 1
ATOM 686 C C . SER A 1 82 ? -6.722 -6.983 20.198 1.00 86.31 82 SER A C 1
ATOM 688 O O . SER A 1 82 ? -7.610 -7.834 20.264 1.00 86.31 82 SER A O 1
ATOM 690 N N . GLY A 1 83 ? -5.920 -6.850 19.142 1.00 93.25 83 GLY A N 1
ATOM 691 C CA . GLY A 1 83 ? -5.815 -7.840 18.071 1.00 93.25 83 GLY A CA 1
ATOM 692 C C . GLY A 1 83 ? -5.115 -9.131 18.507 1.00 93.25 83 GLY A C 1
ATOM 693 O O . GLY A 1 83 ? -4.971 -9.414 19.698 1.00 93.25 83 GLY A O 1
ATOM 694 N N . ILE A 1 84 ? -4.660 -9.915 17.531 1.00 95.25 84 ILE A N 1
ATOM 695 C CA . ILE A 1 84 ? -3.951 -11.180 17.763 1.00 95.25 84 ILE A CA 1
ATOM 696 C C . ILE A 1 84 ? -2.443 -10.967 17.634 1.00 95.25 84 ILE A C 1
ATOM 698 O O . ILE A 1 84 ? -1.969 -10.594 16.567 1.00 95.25 84 ILE A O 1
ATOM 702 N N . TYR A 1 85 ? -1.710 -11.254 18.711 1.00 94.25 85 TYR A N 1
ATOM 703 C CA . TYR A 1 85 ? -0.259 -11.076 18.811 1.00 94.25 85 TYR A CA 1
ATOM 704 C C . TYR A 1 85 ? 0.392 -12.438 18.991 1.00 94.25 85 TYR A C 1
ATOM 706 O O . TYR A 1 85 ? 0.137 -13.139 19.976 1.00 94.25 85 TYR A O 1
ATOM 714 N N . ILE A 1 86 ? 1.222 -12.832 18.033 1.00 96.19 86 ILE A N 1
ATOM 715 C CA . ILE A 1 86 ? 1.923 -14.111 18.073 1.00 96.19 86 ILE A CA 1
ATOM 716 C C . ILE A 1 86 ? 3.365 -13.876 18.506 1.00 96.19 86 ILE A C 1
ATOM 718 O O . ILE A 1 86 ? 4.106 -13.145 17.858 1.00 96.19 86 ILE A O 1
ATOM 722 N N . HIS A 1 87 ? 3.762 -14.540 19.595 1.00 95.56 87 HIS A N 1
ATOM 723 C CA . HIS A 1 87 ? 5.116 -14.472 20.166 1.00 95.56 87 HIS A CA 1
ATOM 724 C C . HIS A 1 87 ? 5.871 -15.808 20.100 1.00 95.56 87 HIS A C 1
ATOM 726 O O . HIS A 1 87 ? 6.862 -16.007 20.807 1.00 95.56 87 HIS A O 1
ATOM 732 N N . LYS A 1 88 ? 5.350 -16.786 19.352 1.00 94.88 88 LYS A N 1
ATOM 733 C CA . LYS A 1 88 ? 5.895 -18.146 19.282 1.00 94.88 88 LYS A CA 1
ATOM 734 C C . LYS A 1 88 ? 5.940 -18.650 17.852 1.00 94.88 88 LYS A C 1
ATOM 736 O O . LYS A 1 88 ? 5.114 -18.274 17.023 1.00 94.88 88 LYS A O 1
ATOM 741 N N . ASP A 1 89 ? 6.906 -19.523 17.613 1.00 97.62 89 ASP A N 1
ATOM 742 C CA . ASP A 1 89 ? 7.141 -20.131 16.314 1.00 97.62 89 ASP A CA 1
ATOM 743 C C . ASP A 1 89 ?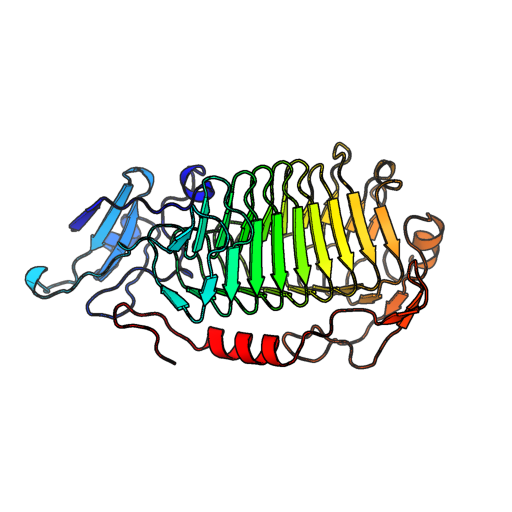 5.989 -21.058 15.904 1.00 97.62 89 ASP A C 1
ATOM 745 O O . ASP A 1 89 ? 5.284 -21.614 16.748 1.00 97.62 89 ASP A O 1
ATOM 749 N N . HIS A 1 90 ? 5.847 -21.273 14.596 1.00 96.81 90 HIS A N 1
ATOM 750 C CA . HIS A 1 90 ? 4.963 -22.270 13.987 1.00 96.81 90 HIS A CA 1
ATOM 751 C C . HIS A 1 90 ? 3.474 -22.117 14.340 1.00 96.81 90 HIS A C 1
ATOM 753 O O . HIS A 1 90 ? 2.714 -23.088 14.307 1.00 96.81 90 HIS A O 1
ATOM 759 N N . ALA A 1 91 ? 3.038 -20.901 14.668 1.00 97.31 91 ALA A N 1
ATOM 760 C CA . ALA A 1 91 ? 1.632 -20.610 14.906 1.00 97.31 91 ALA A CA 1
ATOM 761 C C . ALA A 1 91 ? 0.856 -20.474 13.587 1.00 97.31 91 ALA A C 1
ATOM 763 O O . ALA A 1 91 ? 1.338 -19.875 12.626 1.00 97.31 91 ALA A O 1
ATOM 764 N N . LEU A 1 92 ? -0.377 -20.983 13.573 1.00 97.50 92 LEU A N 1
ATOM 765 C CA . LEU A 1 92 ? -1.334 -20.808 12.483 1.00 97.50 92 LEU A CA 1
ATOM 766 C C . LEU A 1 92 ? -2.580 -20.096 13.009 1.00 97.50 92 LEU A C 1
ATOM 768 O O . LEU A 1 92 ? -3.261 -20.608 13.897 1.00 97.50 92 LEU A O 1
ATOM 772 N N . VAL A 1 93 ? -2.911 -18.961 12.403 1.00 98.06 93 VAL A N 1
ATOM 773 C CA . VAL A 1 93 ? -4.185 -18.262 12.585 1.00 98.06 93 VAL A CA 1
ATOM 774 C C . VAL A 1 93 ? -4.921 -18.301 11.254 1.00 98.06 93 VAL A C 1
ATOM 776 O O . VAL A 1 93 ? -4.357 -17.949 10.219 1.00 98.06 93 VAL A O 1
ATOM 779 N N . LYS A 1 94 ? -6.175 -18.754 11.254 1.00 98.19 94 LYS A N 1
ATOM 780 C CA . LYS A 1 94 ? -6.958 -18.837 10.022 1.00 98.19 94 LYS A CA 1
ATOM 781 C C . LYS A 1 94 ? -8.420 -18.487 10.216 1.00 98.19 94 LYS A C 1
ATOM 783 O O . LYS A 1 94 ? -8.958 -18.699 11.301 1.00 98.19 94 LYS A O 1
ATOM 788 N N . ASP A 1 95 ? -9.033 -18.001 9.141 1.00 98.00 95 ASP A N 1
ATOM 789 C CA . ASP A 1 95 ? -10.476 -17.763 9.031 1.00 98.00 95 ASP A CA 1
ATOM 790 C C . ASP A 1 95 ? -11.018 -16.834 10.131 1.00 98.00 95 ASP A C 1
ATOM 792 O O . ASP A 1 95 ? -12.105 -17.041 10.674 1.00 98.00 95 ASP A O 1
ATOM 796 N N . LEU A 1 96 ? -10.239 -15.803 10.474 1.00 96.62 96 LEU A N 1
ATOM 797 C CA . LEU A 1 96 ? -10.544 -14.881 11.563 1.00 96.62 96 LEU A CA 1
ATOM 798 C C . LEU A 1 96 ? -10.733 -13.456 11.046 1.00 96.62 96 LEU A C 1
ATOM 800 O O . LEU A 1 96 ? -9.945 -12.953 10.247 1.00 96.62 96 LEU A O 1
ATOM 804 N N . LYS A 1 97 ? -11.753 -12.772 11.561 1.00 96.50 97 LYS A N 1
ATOM 805 C CA . LYS A 1 97 ? -11.955 -11.342 11.333 1.00 96.50 97 LYS A CA 1
ATOM 806 C C . LYS A 1 97 ? -11.784 -10.591 12.648 1.00 96.50 97 LYS A C 1
ATOM 808 O O . LYS A 1 97 ? -12.429 -10.937 13.635 1.00 96.50 97 LYS A O 1
ATOM 813 N N . ILE A 1 98 ? -10.933 -9.571 12.652 1.00 96.06 98 ILE A N 1
ATOM 814 C CA . ILE A 1 98 ? -10.746 -8.651 13.774 1.00 96.06 98 ILE A CA 1
ATOM 815 C C . ILE A 1 98 ? -11.315 -7.296 13.376 1.00 96.06 98 ILE A C 1
ATOM 817 O O . ILE A 1 98 ? -10.946 -6.738 12.342 1.00 96.06 98 ILE A O 1
ATOM 821 N N . ILE A 1 99 ? -12.214 -6.784 14.213 1.00 95.25 99 ILE A N 1
ATOM 822 C CA . ILE A 1 99 ? -12.822 -5.464 14.074 1.00 95.25 99 ILE A CA 1
ATOM 823 C C . ILE A 1 99 ? -12.416 -4.599 15.269 1.00 95.25 99 ILE A C 1
ATOM 825 O O . ILE A 1 99 ? -12.324 -5.102 16.393 1.00 95.25 99 ILE A O 1
ATOM 829 N N . PHE A 1 100 ? -12.205 -3.307 15.026 1.00 94.44 100 PHE A N 1
ATOM 830 C CA . PHE A 1 100 ? -12.082 -2.279 16.066 1.00 94.44 100 PHE A CA 1
ATOM 831 C C . PHE A 1 100 ? -11.016 -2.542 17.135 1.00 94.44 100 PHE A C 1
ATOM 833 O O . PHE A 1 100 ? -11.191 -2.140 18.281 1.00 94.44 100 PHE A O 1
ATOM 840 N N . SER A 1 101 ? -9.903 -3.192 16.793 1.00 94.75 101 SER A N 1
ATOM 841 C CA . SER A 1 101 ? -8.775 -3.309 17.720 1.00 94.75 101 SER A CA 1
ATOM 842 C C . SER A 1 101 ? -8.303 -1.917 18.145 1.00 94.75 101 SER A C 1
ATOM 844 O O . SER A 1 101 ? -8.182 -1.021 17.310 1.00 94.75 101 SER A O 1
ATOM 846 N N . TRP A 1 102 ? -8.005 -1.714 19.431 1.00 91.75 102 TRP A N 1
ATOM 847 C CA . TRP A 1 102 ? -7.393 -0.466 19.926 1.00 91.75 102 TRP A CA 1
ATOM 848 C C . TRP A 1 102 ? -5.929 -0.291 19.464 1.00 91.75 102 TRP A C 1
ATOM 850 O O . TRP A 1 102 ? -5.340 0.786 19.616 1.00 91.75 102 TRP A O 1
ATOM 860 N N . ASN A 1 103 ? -5.358 -1.345 18.879 1.00 92.44 103 ASN A N 1
ATOM 861 C CA . ASN A 1 103 ? -4.031 -1.415 18.280 1.00 92.44 103 ASN A CA 1
ATOM 862 C C . ASN A 1 103 ? -4.140 -2.126 16.915 1.00 92.44 103 ASN A C 1
ATOM 864 O O . ASN A 1 103 ? -5.161 -1.998 16.234 1.00 92.44 103 ASN A O 1
ATOM 868 N N . ASP A 1 104 ? -3.121 -2.877 16.519 1.00 95.00 104 ASP A N 1
ATOM 869 C CA . ASP A 1 104 ? -3.107 -3.671 15.298 1.00 95.00 104 ASP A CA 1
ATOM 870 C C . ASP A 1 104 ? -4.158 -4.775 15.331 1.00 95.00 104 ASP A C 1
ATOM 872 O O . ASP A 1 104 ? -4.559 -5.249 16.404 1.00 95.00 104 ASP A O 1
ATOM 876 N N . GLY A 1 105 ? -4.612 -5.186 14.148 1.00 96.44 105 GLY A N 1
ATOM 877 C CA . GLY A 1 105 ? -5.486 -6.349 13.997 1.00 96.44 105 GLY A CA 1
ATOM 878 C C . GLY A 1 105 ? -4.754 -7.659 14.246 1.00 96.44 105 GLY A C 1
ATOM 879 O O . GLY A 1 105 ? -5.221 -8.506 15.010 1.00 96.44 105 GLY A O 1
ATOM 880 N N . PHE A 1 106 ? -3.597 -7.792 13.611 1.00 97.56 106 PHE A N 1
ATOM 881 C CA . PHE A 1 106 ? -2.723 -8.952 13.675 1.00 97.56 106 PHE A CA 1
ATOM 882 C C . PHE A 1 106 ? -1.276 -8.482 13.808 1.00 97.56 106 PHE A C 1
ATOM 884 O O . PHE A 1 106 ? -0.894 -7.489 13.201 1.00 97.56 106 PHE A O 1
ATOM 891 N N . ASP A 1 107 ? -0.472 -9.195 14.578 1.00 95.44 107 ASP A N 1
ATOM 892 C CA . ASP A 1 107 ? 0.903 -8.800 14.869 1.00 95.44 107 ASP A CA 1
ATOM 893 C C . ASP A 1 107 ? 1.765 -10.045 15.102 1.00 95.44 107 ASP A C 1
ATOM 895 O O . ASP A 1 107 ? 1.301 -11.069 15.631 1.00 95.44 107 ASP A O 1
ATOM 899 N N . ILE A 1 108 ? 3.027 -9.969 14.683 1.00 95.19 108 ILE A N 1
ATOM 900 C CA . ILE A 1 108 ? 4.068 -10.862 15.188 1.00 95.19 108 ILE A CA 1
ATOM 901 C C . ILE A 1 108 ? 5.182 -10.057 15.864 1.00 95.19 108 ILE A C 1
ATOM 903 O O . ILE A 1 108 ? 5.830 -9.209 15.247 1.00 95.19 108 ILE A O 1
ATOM 907 N N . ALA A 1 109 ? 5.462 -10.388 17.124 1.00 88.94 109 ALA A N 1
ATOM 908 C CA . ALA A 1 109 ? 6.456 -9.718 17.959 1.00 88.94 109 ALA A CA 1
ATOM 909 C C . ALA A 1 109 ? 7.263 -10.733 18.775 1.00 88.94 109 ALA A C 1
ATOM 911 O O . ALA A 1 109 ? 6.847 -11.874 18.940 1.00 88.94 109 ALA A O 1
ATOM 912 N N . ALA A 1 110 ? 8.417 -10.319 19.309 1.00 89.31 110 ALA A N 1
ATOM 913 C CA . ALA A 1 110 ? 9.363 -11.196 20.016 1.00 89.31 110 ALA A CA 1
ATOM 914 C C . ALA A 1 110 ? 9.952 -12.330 19.144 1.00 89.31 110 ALA A C 1
ATOM 916 O O . ALA A 1 110 ? 10.134 -13.455 19.603 1.00 89.31 110 ALA A O 1
ATOM 917 N N . ASP A 1 111 ? 10.280 -12.004 17.890 1.00 94.44 111 ASP A N 1
ATOM 918 C CA . ASP A 1 111 ? 11.109 -12.817 16.986 1.00 94.44 111 ASP A CA 1
ATOM 919 C C . ASP A 1 111 ? 10.566 -14.179 16.472 1.00 94.44 111 ASP A C 1
ATOM 921 O O . ASP A 1 111 ? 11.390 -15.015 16.076 1.00 94.44 111 ASP A O 1
ATOM 925 N N . PRO A 1 112 ? 9.242 -14.433 16.373 1.00 95.50 112 PRO A N 1
ATOM 926 C CA . PRO A 1 112 ? 8.711 -15.754 16.044 1.00 95.50 112 PRO A CA 1
ATOM 927 C C . PRO A 1 112 ? 9.012 -16.174 14.601 1.00 95.50 112 PRO A C 1
ATOM 929 O O . PRO A 1 112 ? 9.053 -15.354 13.682 1.00 95.50 112 PRO A O 1
ATOM 932 N N . LYS A 1 113 ? 9.185 -17.474 14.380 1.00 96.50 113 LYS A N 1
ATOM 933 C CA . LYS A 1 113 ? 9.482 -18.072 13.073 1.00 96.50 113 LYS A CA 1
ATOM 934 C C . LYS A 1 113 ? 8.307 -18.877 12.538 1.00 96.50 113 LYS A C 1
ATOM 936 O O . LYS A 1 113 ? 7.661 -19.618 13.267 1.00 96.50 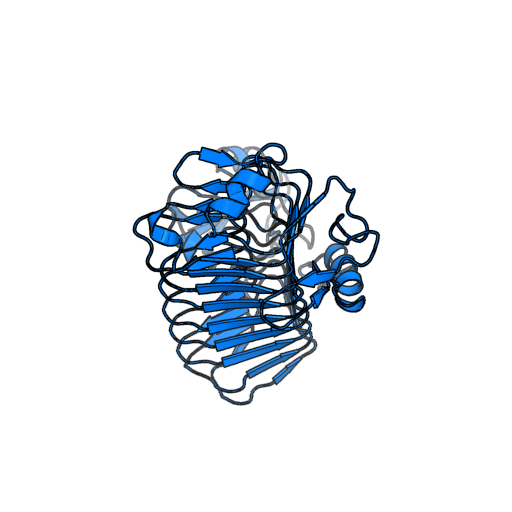113 LYS A O 1
ATOM 941 N N . ASN A 1 114 ? 8.110 -18.834 11.228 1.00 96.19 114 ASN A N 1
ATOM 942 C CA . ASN A 1 114 ? 7.161 -19.649 10.476 1.00 96.19 114 ASN A CA 1
ATOM 943 C C . ASN A 1 114 ? 5.706 -19.448 10.922 1.00 96.19 114 ASN A C 1
ATOM 945 O O . ASN A 1 114 ? 4.952 -20.416 11.037 1.00 96.19 114 ASN A O 1
ATOM 949 N N . VAL A 1 115 ? 5.320 -18.201 11.203 1.00 98.19 115 VAL A N 1
ATOM 950 C CA . VAL A 1 115 ? 3.929 -17.868 11.528 1.00 98.19 115 VAL A CA 1
ATOM 951 C C . VAL A 1 115 ? 3.112 -17.815 10.242 1.00 98.19 115 VAL A C 1
ATOM 953 O O . VAL A 1 115 ? 3.554 -17.263 9.237 1.00 98.19 115 VAL A O 1
ATOM 956 N N . VAL A 1 116 ? 1.906 -18.374 10.261 1.00 98.44 116 VAL A N 1
ATOM 957 C CA . VAL A 1 116 ? 0.992 -18.346 9.118 1.00 98.44 116 VAL A CA 1
ATOM 958 C C . VAL A 1 116 ? -0.314 -17.680 9.519 1.00 98.44 116 VAL A C 1
ATOM 960 O O . VAL A 1 116 ? -0.975 -18.102 10.467 1.00 98.44 116 VAL A O 1
ATOM 963 N N . TYR A 1 117 ? -0.712 -16.681 8.743 1.00 98.62 117 TYR A N 1
ATOM 964 C CA . TYR A 1 117 ? -2.059 -16.132 8.743 1.00 98.62 117 TYR A CA 1
ATOM 965 C C . TYR A 1 117 ? -2.712 -16.475 7.412 1.00 98.62 117 TYR A C 1
ATOM 967 O O . TYR A 1 117 ? -2.164 -16.160 6.355 1.00 98.62 117 TYR A O 1
ATOM 975 N N . LYS A 1 118 ? -3.881 -17.114 7.456 1.00 98.56 118 LYS A N 1
ATOM 976 C CA . LYS A 1 118 ? -4.618 -17.496 6.251 1.00 98.56 118 LYS A CA 1
ATOM 977 C C . LYS A 1 118 ? -6.062 -17.035 6.317 1.00 98.56 118 LYS A C 1
ATOM 979 O O . LYS A 1 118 ? -6.785 -17.414 7.232 1.00 98.56 118 LYS A O 1
ATOM 984 N N . ASN A 1 119 ? -6.512 -16.285 5.316 1.00 98.50 119 ASN A N 1
ATOM 985 C CA . ASN A 1 119 ? -7.881 -15.773 5.270 1.00 98.50 119 ASN A CA 1
ATOM 986 C C . ASN A 1 119 ? -8.256 -14.954 6.525 1.00 98.50 119 ASN A C 1
ATOM 988 O O . ASN A 1 119 ? -9.350 -15.076 7.075 1.00 98.50 119 ASN A O 1
ATOM 992 N N . CYS A 1 120 ? -7.323 -14.120 6.985 1.00 98.56 120 CYS A N 1
ATOM 993 C CA . CYS A 1 120 ? -7.504 -13.239 8.133 1.00 98.56 120 CYS A CA 1
ATOM 994 C C . CYS A 1 120 ? -7.824 -11.812 7.673 1.00 98.56 120 CYS A C 1
ATOM 996 O O . CYS A 1 120 ? -7.168 -11.288 6.771 1.00 98.56 120 CYS A O 1
ATOM 998 N N . ILE A 1 121 ? -8.835 -11.178 8.272 1.00 98.38 121 ILE A N 1
ATOM 999 C CA . ILE A 1 121 ? -9.308 -9.850 7.857 1.00 98.38 121 ILE A CA 1
ATOM 1000 C C . ILE A 1 121 ? -9.281 -8.869 9.023 1.00 98.38 121 ILE A C 1
ATOM 1002 O O . ILE A 1 121 ? -9.882 -9.116 10.066 1.00 98.38 121 ILE A O 1
ATOM 1006 N N . ALA A 1 122 ? -8.605 -7.744 8.829 1.00 97.81 122 ALA A N 1
ATOM 1007 C CA . ALA A 1 122 ? -8.535 -6.632 9.762 1.00 97.81 122 ALA A CA 1
ATOM 1008 C C . ALA A 1 122 ? -9.418 -5.477 9.270 1.00 97.81 122 ALA A C 1
ATOM 1010 O O . ALA A 1 122 ? -9.280 -5.028 8.132 1.00 97.81 122 ALA A O 1
ATOM 1011 N N . TYR A 1 123 ? -10.309 -4.993 10.133 1.00 96.75 123 TYR A N 1
ATOM 1012 C CA . TYR A 1 123 ? -11.294 -3.963 9.820 1.00 96.75 123 TYR A CA 1
ATOM 1013 C C . TYR A 1 123 ? -11.289 -2.853 10.860 1.00 96.75 123 TYR A C 1
ATOM 1015 O O . TYR A 1 123 ? -11.487 -3.117 12.046 1.00 96.75 123 TYR A O 1
ATOM 1023 N N . ASN A 1 124 ? -11.186 -1.603 10.408 1.00 95.25 124 ASN A N 1
ATOM 1024 C CA . ASN A 1 124 ? -11.377 -0.427 11.259 1.00 95.25 124 ASN A CA 1
ATOM 1025 C C . ASN A 1 124 ? -10.542 -0.477 12.558 1.00 95.25 124 ASN A C 1
ATOM 1027 O O . ASN A 1 124 ? -10.994 -0.035 13.615 1.00 95.25 124 ASN A O 1
ATOM 1031 N N . ASN A 1 125 ? -9.347 -1.068 12.502 1.00 95.38 125 ASN A N 1
ATOM 1032 C CA . ASN A 1 125 ? -8.455 -1.139 13.653 1.00 95.38 125 ASN A CA 1
ATOM 1033 C C . ASN A 1 125 ? -7.783 0.210 13.870 1.00 95.38 125 ASN A C 1
ATOM 1035 O O . ASN A 1 125 ? -7.544 0.961 12.928 1.00 95.38 125 ASN A O 1
ATOM 1039 N N . CYS A 1 126 ? -7.471 0.515 15.121 1.00 94.25 126 CYS A N 1
ATOM 1040 C CA . CYS A 1 126 ? -6.852 1.773 15.496 1.00 94.25 126 CYS A CA 1
ATOM 1041 C C . CYS A 1 126 ? -5.349 1.816 15.184 1.00 94.25 126 CYS A C 1
ATOM 1043 O O . CYS A 1 126 ? -4.792 2.908 15.135 1.00 94.25 126 CYS A O 1
ATOM 1045 N N . GLY A 1 127 ? -4.699 0.661 15.029 1.00 93.75 127 GLY A N 1
ATOM 1046 C CA . GLY A 1 127 ? -3.329 0.516 14.538 1.00 93.75 127 GLY A CA 1
ATOM 1047 C C . GLY A 1 127 ? -3.307 0.005 13.098 1.00 93.75 127 GLY A C 1
ATOM 1048 O O . GLY A 1 127 ? -4.162 0.369 12.283 1.00 93.75 127 GLY A O 1
ATOM 1049 N N . GLN A 1 128 ? -2.325 -0.830 12.781 1.00 95.25 128 GLN A N 1
ATOM 1050 C CA . GLN A 1 128 ? -2.186 -1.465 11.478 1.00 95.25 128 GLN A CA 1
ATOM 1051 C C . GLN A 1 128 ? -3.180 -2.614 11.251 1.00 95.25 128 GLN A C 1
ATOM 1053 O O . GLN A 1 128 ? -3.822 -3.143 12.164 1.00 95.25 128 GLN A O 1
ATOM 1058 N N . GLY A 1 129 ? -3.325 -3.027 9.992 1.00 96.88 129 GLY A N 1
ATOM 1059 C CA . GLY A 1 129 ? -3.992 -4.287 9.669 1.00 96.88 129 GLY A CA 1
ATOM 1060 C C . GLY A 1 129 ? -3.193 -5.491 10.155 1.00 96.88 129 GLY A C 1
ATOM 1061 O O . GLY A 1 129 ? -3.704 -6.308 10.924 1.00 96.88 129 GLY A O 1
ATOM 1062 N N . PHE A 1 130 ? -1.939 -5.547 9.716 1.00 97.69 130 PHE A N 1
ATOM 1063 C CA . PHE A 1 130 ? -0.936 -6.511 10.138 1.00 97.69 130 PHE A CA 1
ATOM 1064 C C . PHE A 1 130 ? 0.417 -5.823 10.351 1.00 97.69 130 PHE A C 1
ATOM 1066 O O . PHE A 1 130 ? 0.759 -4.905 9.600 1.00 97.69 130 PHE A O 1
ATOM 1073 N N . SER A 1 131 ? 1.200 -6.289 11.319 1.00 96.00 131 SER A N 1
ATOM 1074 C CA . SER A 1 131 ? 2.586 -5.857 11.482 1.00 96.00 131 SER A CA 1
ATOM 1075 C C . SER A 1 131 ? 3.548 -7.002 11.805 1.00 96.00 131 SER A C 1
ATOM 1077 O O . SER A 1 131 ? 3.183 -8.012 12.416 1.00 96.00 131 SER A O 1
ATOM 1079 N N . CYS A 1 132 ? 4.798 -6.845 11.363 1.00 96.94 132 CYS A N 1
ATOM 1080 C CA . CYS A 1 132 ? 5.861 -7.824 11.555 1.00 96.94 132 CYS A CA 1
ATOM 1081 C C . CYS A 1 132 ? 7.115 -7.174 12.145 1.00 96.94 132 CYS A C 1
ATOM 1083 O O . CYS A 1 132 ? 7.710 -6.277 11.544 1.00 96.94 132 CYS A O 1
ATOM 1085 N N . HIS A 1 133 ? 7.560 -7.665 13.306 1.00 95.50 133 HIS A N 1
ATOM 1086 C CA . HIS A 1 133 ? 8.636 -7.038 14.077 1.00 95.50 133 HIS A CA 1
ATOM 1087 C C . HIS A 1 133 ? 9.830 -7.958 14.335 1.00 95.50 133 HIS A C 1
ATOM 1089 O O . HIS A 1 133 ? 9.761 -9.189 14.285 1.00 95.50 133 HIS A O 1
ATOM 1095 N N . GLY A 1 134 ? 10.943 -7.322 14.698 1.00 95.31 134 GLY A N 1
ATOM 1096 C CA . GLY A 1 134 ? 12.155 -7.993 15.170 1.00 95.31 134 GLY A CA 1
ATOM 1097 C C . GLY A 1 134 ? 12.827 -8.756 14.037 1.00 95.31 134 GLY A C 1
ATOM 1098 O O . GLY A 1 134 ? 13.027 -8.221 12.958 1.00 95.31 134 GLY A O 1
ATOM 1099 N N . THR A 1 135 ? 13.165 -10.009 14.278 1.00 96.25 135 THR A N 1
ATOM 1100 C CA . THR A 1 135 ? 13.668 -10.966 13.285 1.00 96.25 135 THR A CA 1
ATOM 1101 C C . THR A 1 135 ? 12.573 -11.939 12.840 1.00 96.25 135 THR A C 1
ATOM 1103 O O . THR A 1 135 ? 12.870 -12.990 12.262 1.00 96.25 135 THR A O 1
ATOM 1106 N N . GLY A 1 136 ? 11.314 -11.662 13.194 1.00 96.50 136 GLY A N 1
ATOM 1107 C CA . GLY A 1 136 ? 10.197 -12.564 12.960 1.00 96.50 136 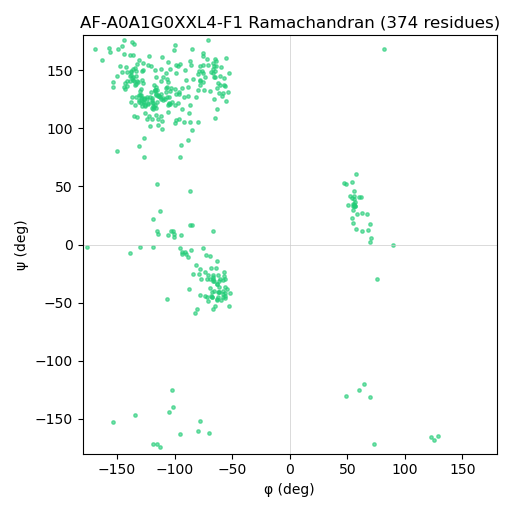GLY A CA 1
ATOM 1108 C C . GLY A 1 136 ? 9.920 -12.790 11.476 1.00 96.50 136 GLY A C 1
ATOM 1109 O O . GLY A 1 136 ? 10.317 -11.983 10.631 1.00 96.50 136 GLY A O 1
ATOM 1110 N N . ASN A 1 137 ? 9.252 -13.901 11.157 1.00 96.50 137 ASN A N 1
ATOM 1111 C CA . ASN A 1 137 ? 8.761 -14.118 9.804 1.00 96.50 137 ASN A CA 1
ATOM 1112 C C . ASN A 1 137 ? 7.334 -14.664 9.732 1.00 96.50 137 ASN A C 1
ATOM 1114 O O . ASN A 1 137 ? 6.911 -15.466 10.573 1.00 96.50 137 ASN A O 1
ATOM 1118 N N . ALA A 1 138 ? 6.607 -14.207 8.711 1.00 97.50 138 ALA A N 1
ATOM 1119 C CA . ALA A 1 138 ? 5.212 -14.555 8.503 1.00 97.50 138 ALA A CA 1
ATOM 1120 C C . ALA A 1 138 ? 4.868 -14.837 7.035 1.00 97.50 138 ALA A C 1
ATOM 1122 O O . ALA A 1 138 ? 5.348 -14.185 6.106 1.00 97.50 138 ALA A O 1
ATOM 1123 N N . TYR A 1 139 ? 3.961 -15.791 6.845 1.00 98.44 139 TYR A N 1
ATOM 1124 C CA . TYR A 1 139 ? 3.238 -16.008 5.600 1.00 98.44 139 TYR A CA 1
ATOM 1125 C C . TYR A 1 139 ? 1.799 -15.516 5.771 1.00 98.44 139 TYR A C 1
ATOM 1127 O O . TYR A 1 139 ? 1.046 -16.067 6.574 1.00 98.44 139 TYR A O 1
ATOM 1135 N N . TYR A 1 140 ? 1.431 -14.463 5.045 1.00 98.25 140 TYR A N 1
ATOM 1136 C CA . TYR A 1 140 ? 0.129 -13.800 5.106 1.00 98.25 140 TYR A CA 1
ATOM 1137 C C . TYR A 1 140 ? -0.602 -14.074 3.783 1.00 98.25 140 TYR A C 1
ATOM 1139 O O . TYR A 1 140 ? -0.293 -13.465 2.759 1.00 98.25 140 TYR A O 1
ATOM 1147 N N . GLU A 1 141 ? -1.518 -15.044 3.772 1.00 98.69 141 GLU A N 1
ATOM 1148 C CA . GLU A 1 141 ? -2.160 -15.567 2.557 1.00 98.69 141 GLU A CA 1
ATOM 1149 C C . GLU A 1 141 ? -3.667 -15.312 2.552 1.00 98.69 141 GLU A C 1
ATOM 1151 O O . GLU A 1 141 ? -4.368 -15.640 3.509 1.00 98.69 141 GLU A O 1
ATOM 1156 N N . ASP A 1 142 ? -4.191 -14.794 1.440 1.00 98.69 142 ASP A N 1
ATOM 1157 C CA . ASP A 1 142 ? -5.613 -14.482 1.270 1.00 98.69 142 ASP A CA 1
ATOM 1158 C C . ASP A 1 142 ? -6.135 -13.551 2.368 1.00 98.69 142 ASP A C 1
ATOM 1160 O O . ASP A 1 142 ? -7.294 -13.626 2.760 1.00 98.69 142 ASP A O 1
ATOM 1164 N N . CYS A 1 143 ? -5.301 -12.691 2.928 1.00 98.81 143 CYS A N 1
ATOM 1165 C CA . CYS A 1 143 ? -5.692 -11.838 4.039 1.00 98.81 143 CYS A CA 1
ATOM 1166 C C . CYS A 1 143 ? -6.007 -10.413 3.567 1.00 98.81 143 CYS A C 1
ATOM 1168 O O . CYS A 1 143 ? -5.713 -10.032 2.434 1.00 98.81 143 CYS A O 1
ATOM 1170 N N . ALA A 1 144 ? -6.613 -9.597 4.428 1.00 98.69 144 ALA A N 1
ATOM 1171 C CA . ALA A 1 144 ? -6.899 -8.210 4.076 1.00 98.69 144 ALA A CA 1
ATOM 1172 C C . ALA A 1 144 ? -6.848 -7.247 5.262 1.00 98.69 144 ALA A C 1
ATOM 1174 O O . ALA A 1 144 ? -7.114 -7.633 6.400 1.00 98.69 144 ALA A O 1
ATOM 1175 N N . ALA A 1 145 ? -6.549 -5.985 4.965 1.00 98.31 145 ALA A N 1
ATOM 1176 C CA . ALA A 1 145 ? -6.652 -4.862 5.885 1.00 98.31 145 ALA A CA 1
ATOM 1177 C C . ALA A 1 145 ? -7.464 -3.738 5.240 1.00 98.31 145 ALA A C 1
ATOM 1179 O O . ALA A 1 145 ? -7.100 -3.220 4.176 1.00 98.31 145 ALA A O 1
ATOM 1180 N N . ILE A 1 146 ? -8.576 -3.398 5.885 1.00 97.38 146 ILE A N 1
ATOM 1181 C CA . ILE A 1 146 ? -9.598 -2.504 5.358 1.00 97.38 146 ILE A CA 1
ATOM 1182 C C . ILE A 1 146 ? -9.839 -1.382 6.365 1.00 97.38 146 ILE A C 1
ATOM 1184 O O . ILE A 1 146 ? -10.303 -1.637 7.480 1.00 97.38 146 ILE A O 1
ATOM 1188 N N . ARG A 1 147 ? -9.599 -0.133 5.948 1.00 95.94 147 ARG A N 1
ATOM 1189 C CA . ARG A 1 147 ? -9.892 1.066 6.759 1.00 95.94 147 ARG A CA 1
ATOM 1190 C C . ARG A 1 147 ? -9.241 1.047 8.148 1.00 95.94 147 ARG A C 1
ATOM 1192 O O . ARG A 1 147 ? -9.836 1.512 9.111 1.00 95.94 147 ARG A O 1
ATOM 1199 N N . CYS A 1 148 ? -8.042 0.489 8.284 1.00 95.81 148 CYS A N 1
ATOM 1200 C CA . CYS A 1 148 ? -7.268 0.625 9.518 1.00 95.81 148 CYS A CA 1
ATOM 1201 C C . CYS A 1 148 ? -6.739 2.066 9.667 1.00 95.81 148 CYS A C 1
ATOM 1203 O O . CYS A 1 148 ? -6.564 2.775 8.679 1.00 95.81 148 CYS A O 1
ATOM 1205 N N . ALA A 1 149 ? -6.474 2.515 10.893 1.00 93.44 149 ALA A N 1
ATOM 1206 C CA . ALA A 1 149 ? -5.993 3.864 11.226 1.00 93.44 149 ALA A CA 1
ATOM 1207 C C . ALA A 1 149 ? -4.467 4.044 11.117 1.00 93.44 149 ALA A C 1
ATOM 1209 O O . ALA A 1 149 ? -3.885 4.983 11.675 1.00 93.44 149 ALA A O 1
ATOM 1210 N N . SER A 1 150 ? -3.825 3.115 10.419 1.00 93.75 150 SER A N 1
ATOM 1211 C CA . SER A 1 150 ? -2.411 3.117 10.074 1.00 93.75 150 SER A CA 1
ATOM 1212 C C . SER A 1 150 ? -2.229 2.300 8.781 1.00 93.75 150 SER A C 1
ATOM 1214 O O . SER A 1 150 ? -3.158 2.211 7.981 1.00 93.75 150 SER A O 1
ATOM 1216 N N . SER A 1 151 ? -1.066 1.699 8.547 1.00 95.44 151 SER A N 1
ATOM 1217 C CA . SER A 1 151 ? -0.792 0.902 7.351 1.00 95.44 151 SER A CA 1
ATOM 1218 C C . SER A 1 151 ? -1.632 -0.381 7.280 1.00 95.44 151 SER A C 1
ATOM 1220 O O . SER A 1 151 ? -2.032 -0.958 8.295 1.00 95.44 151 SER A O 1
ATOM 1222 N N . GLY A 1 152 ? -1.879 -0.873 6.065 1.00 96.81 152 GLY A N 1
ATOM 1223 C CA . GLY A 1 152 ? -2.460 -2.199 5.856 1.00 96.81 152 GLY A CA 1
ATOM 1224 C C . GLY A 1 152 ? -1.497 -3.311 6.286 1.00 96.81 152 GLY A C 1
ATOM 1225 O O . GLY A 1 152 ? -1.900 -4.222 7.012 1.00 96.81 152 GLY A O 1
ATOM 1226 N N . SER A 1 153 ? -0.226 -3.177 5.901 1.00 97.50 153 SER A N 1
ATOM 1227 C CA . SER A 1 153 ? 0.911 -3.919 6.455 1.00 97.50 153 SER A CA 1
ATOM 1228 C C . SER A 1 153 ? 2.020 -2.963 6.902 1.00 97.50 153 SER A C 1
ATOM 1230 O O . SER A 1 153 ? 2.307 -1.987 6.206 1.00 97.50 153 SER A O 1
ATOM 1232 N N . CYS A 1 154 ? 2.645 -3.232 8.048 1.00 96.44 154 CYS A N 1
ATOM 1233 C CA . CYS A 1 154 ? 3.806 -2.487 8.539 1.00 96.44 154 CYS A CA 1
ATOM 1234 C C . CYS A 1 154 ? 4.874 -3.434 9.066 1.00 96.44 154 CYS A C 1
ATOM 1236 O O . CYS A 1 154 ? 4.717 -4.051 10.118 1.00 96.44 154 CYS A O 1
ATOM 1238 N N . ASP A 1 155 ? 5.976 -3.514 8.336 1.00 97.06 155 ASP A N 1
ATOM 1239 C CA . ASP A 1 155 ? 7.067 -4.410 8.665 1.00 97.06 155 ASP A CA 1
ATOM 1240 C C . ASP A 1 155 ? 8.333 -3.626 9.027 1.00 97.06 155 ASP A C 1
ATOM 1242 O O . ASP A 1 155 ? 8.720 -2.668 8.352 1.00 97.06 155 ASP A O 1
ATOM 1246 N N . VAL A 1 156 ? 8.979 -4.012 10.126 1.00 96.12 156 VAL A N 1
ATOM 1247 C CA . VAL A 1 156 ? 10.083 -3.242 10.722 1.00 96.12 156 VAL A CA 1
ATOM 1248 C C . VAL A 1 156 ? 11.245 -4.140 11.155 1.00 96.12 156 VAL A C 1
ATOM 1250 O O . VAL A 1 156 ? 11.142 -5.372 11.128 1.00 96.12 156 VAL A O 1
ATOM 1253 N N . HIS A 1 157 ? 12.350 -3.535 11.600 1.00 96.94 157 HIS A N 1
ATOM 1254 C CA . HIS A 1 157 ? 13.554 -4.214 12.086 1.00 96.94 157 HIS A CA 1
ATOM 1255 C C . HIS A 1 157 ? 14.219 -5.121 11.020 1.00 96.94 157 HIS A C 1
ATOM 1257 O O . HIS A 1 157 ? 14.571 -4.663 9.938 1.00 96.94 157 HIS A O 1
ATOM 1263 N N . TRP A 1 158 ? 14.432 -6.406 11.316 1.00 97.12 158 TRP A N 1
ATOM 1264 C CA . TRP A 1 158 ? 15.035 -7.415 10.427 1.00 97.12 158 TRP A CA 1
ATOM 1265 C C . TRP A 1 158 ? 14.011 -8.483 10.025 1.00 97.12 158 TRP A C 1
ATOM 1267 O O . TRP A 1 158 ? 14.349 -9.656 9.837 1.00 97.12 158 TRP A O 1
ATOM 1277 N N . SER A 1 159 ? 12.738 -8.102 9.984 1.00 97.75 159 SER A N 1
ATOM 1278 C CA . SER A 1 159 ? 11.643 -9.033 9.764 1.00 97.75 159 SER A CA 1
ATOM 1279 C C . SER A 1 159 ? 11.534 -9.485 8.308 1.00 97.75 159 SER A C 1
ATOM 1281 O O . SER A 1 159 ? 12.083 -8.862 7.392 1.00 97.75 159 SER A O 1
ATOM 1283 N N . ASN A 1 160 ? 10.824 -10.593 8.086 1.00 97.81 160 ASN A N 1
ATOM 1284 C CA . ASN A 1 160 ? 10.585 -11.123 6.749 1.00 97.81 160 ASN A CA 1
ATOM 1285 C C . ASN A 1 160 ? 9.141 -11.596 6.568 1.00 97.81 160 ASN A C 1
ATOM 1287 O O . ASN A 1 160 ? 8.690 -12.494 7.271 1.00 97.81 160 ASN A O 1
ATOM 1291 N N . SER A 1 161 ? 8.431 -11.047 5.587 1.00 97.81 161 SER A N 1
ATOM 1292 C CA . SER A 1 161 ? 7.025 -11.401 5.359 1.00 97.81 161 SER A CA 1
ATOM 1293 C C . SER A 1 161 ? 6.765 -11.693 3.893 1.00 97.81 161 SER A C 1
ATOM 1295 O O . SER A 1 161 ? 7.262 -11.003 3.005 1.00 97.81 161 SER A O 1
ATOM 1297 N N . THR A 1 162 ? 5.950 -12.707 3.626 1.00 98.69 162 THR A N 1
ATOM 1298 C CA . THR A 1 162 ? 5.401 -12.945 2.290 1.00 98.69 162 THR A CA 1
ATOM 1299 C C . THR A 1 162 ? 3.894 -12.774 2.331 1.00 98.69 162 THR A C 1
ATOM 1301 O O . THR A 1 162 ? 3.202 -13.456 3.085 1.00 98.69 162 THR A O 1
ATOM 1304 N N . TYR A 1 163 ? 3.405 -11.867 1.499 1.00 98.88 163 TYR A N 1
ATOM 1305 C CA . TYR A 1 163 ? 2.006 -11.543 1.302 1.00 98.88 163 TYR A CA 1
ATOM 1306 C C . TYR A 1 163 ? 1.556 -12.155 -0.013 1.00 98.88 163 TYR A C 1
ATOM 1308 O O . TYR A 1 163 ? 2.118 -11.836 -1.057 1.00 98.88 163 TYR A O 1
ATOM 1316 N N . LYS A 1 164 ? 0.545 -13.022 0.019 1.00 98.81 164 LYS A N 1
ATOM 1317 C CA . LYS A 1 164 ? 0.014 -13.658 -1.188 1.00 98.81 164 LYS A CA 1
ATOM 1318 C C . LYS A 1 164 ? -1.484 -13.447 -1.295 1.00 98.81 164 LYS A C 1
ATOM 1320 O O . LYS A 1 164 ? -2.212 -13.820 -0.377 1.00 98.81 164 LYS A O 1
ATOM 1325 N N . ARG A 1 165 ? -1.946 -12.894 -2.422 1.00 98.88 165 ARG A N 1
ATOM 1326 C CA . ARG A 1 165 ? -3.371 -12.596 -2.672 1.00 98.88 165 ARG A CA 1
ATOM 1327 C C . ARG A 1 165 ? -3.991 -11.703 -1.590 1.00 98.88 165 ARG A C 1
ATOM 1329 O O . ARG A 1 165 ? -5.154 -11.859 -1.216 1.00 98.88 165 ARG A O 1
ATOM 1336 N N . CYS A 1 166 ? -3.193 -10.776 -1.063 1.00 98.88 166 CYS A N 1
ATOM 1337 C CA . CYS A 1 166 ? -3.604 -9.881 0.013 1.00 98.88 166 CYS A CA 1
ATOM 1338 C C . CYS A 1 166 ? -4.206 -8.578 -0.512 1.00 98.88 166 CYS A C 1
ATOM 1340 O O . CYS A 1 166 ? -3.838 -8.092 -1.582 1.00 98.88 166 CYS A O 1
ATOM 1342 N N . ILE A 1 167 ? -5.128 -8.004 0.264 1.00 98.81 167 ILE A N 1
ATOM 1343 C CA . ILE A 1 167 ? -5.861 -6.786 -0.100 1.00 98.81 167 ILE A CA 1
ATOM 1344 C C . ILE A 1 167 ? -5.658 -5.713 0.973 1.00 98.81 167 ILE A C 1
ATOM 1346 O O . ILE A 1 167 ? -6.053 -5.892 2.124 1.00 98.81 167 ILE A O 1
ATOM 1350 N N . PHE A 1 168 ? -5.106 -4.568 0.582 1.00 98.62 168 PHE A N 1
ATOM 1351 C CA . PHE A 1 168 ? -4.858 -3.422 1.454 1.00 98.62 168 PHE A CA 1
ATOM 1352 C C . PHE A 1 168 ? -5.594 -2.199 0.908 1.00 98.62 168 PHE A C 1
ATOM 1354 O O . PHE A 1 168 ? -5.153 -1.582 -0.068 1.00 98.62 168 PHE A O 1
ATOM 1361 N N . VAL A 1 169 ? -6.739 -1.857 1.508 1.00 96.69 169 VAL A N 1
ATOM 1362 C CA . VAL A 1 169 ? -7.622 -0.818 0.960 1.00 96.69 169 VAL A CA 1
ATOM 1363 C C . VAL A 1 169 ? -8.124 0.181 1.988 1.00 96.69 169 VAL A C 1
ATOM 1365 O O . VAL A 1 169 ? -8.583 -0.171 3.076 1.00 96.69 169 VAL A O 1
ATOM 1368 N N . ASN A 1 170 ? -8.111 1.451 1.575 1.00 94.69 170 ASN A N 1
ATOM 1369 C CA . ASN A 1 170 ? -8.654 2.584 2.321 1.00 94.69 170 ASN A CA 1
ATOM 1370 C C . ASN A 1 170 ? -8.107 2.709 3.748 1.00 94.69 170 ASN A C 1
ATOM 1372 O O . ASN A 1 170 ? -8.755 3.328 4.590 1.00 94.69 170 ASN A O 1
ATOM 1376 N N . ASN A 1 171 ? -6.934 2.138 4.026 1.00 95.06 171 ASN A N 1
ATOM 1377 C CA . ASN A 1 171 ? -6.248 2.353 5.286 1.00 95.06 171 ASN A CA 1
ATOM 1378 C C . ASN A 1 171 ? -5.812 3.820 5.372 1.00 95.06 171 ASN A C 1
ATOM 1380 O O . ASN A 1 171 ? -5.632 4.502 4.355 1.00 95.06 171 ASN A O 1
ATOM 1384 N N . THR A 1 172 ? -5.733 4.327 6.594 1.00 90.69 172 THR A N 1
ATOM 1385 C CA . THR A 1 172 ? -5.590 5.749 6.879 1.00 90.69 172 THR A CA 1
ATOM 1386 C C . THR A 1 172 ? -4.320 6.048 7.660 1.00 90.69 172 THR A C 1
ATOM 1388 O O . THR A 1 172 ? -3.821 5.227 8.411 1.00 90.69 172 THR A O 1
ATOM 1391 N N . TYR A 1 173 ? -3.825 7.268 7.512 1.00 87.56 173 TYR A N 1
ATOM 1392 C CA . TYR A 1 173 ? -2.716 7.870 8.247 1.00 87.56 173 TYR A CA 1
ATOM 1393 C C . TYR A 1 173 ? -1.286 7.452 7.907 1.00 87.56 173 TYR A C 1
ATOM 1395 O O . TYR A 1 173 ? -0.391 8.276 8.053 1.00 87.56 173 TYR A O 1
ATOM 1403 N N . GLU A 1 174 ? -1.034 6.237 7.449 1.00 90.75 174 GLU A N 1
ATOM 1404 C CA . GLU A 1 174 ? 0.283 5.841 6.933 1.00 90.75 174 GLU A CA 1
ATOM 1405 C C . GLU A 1 174 ? 0.169 5.433 5.461 1.00 90.75 174 GLU A C 1
ATOM 1407 O O . GLU A 1 174 ? -0.866 5.654 4.823 1.00 90.75 174 GLU A O 1
ATOM 1412 N N . ALA A 1 175 ? 1.247 4.884 4.900 1.00 93.56 175 ALA A N 1
ATOM 1413 C CA . ALA A 1 175 ? 1.176 4.272 3.587 1.00 93.56 175 ALA A CA 1
ATOM 1414 C C . ALA A 1 175 ? 0.264 3.038 3.591 1.00 93.56 175 ALA A C 1
ATOM 1416 O O . ALA A 1 175 ? 0.013 2.430 4.626 1.00 93.56 175 ALA A O 1
ATOM 1417 N N . GLY A 1 176 ? -0.222 2.631 2.418 1.00 95.50 176 GLY A N 1
ATOM 1418 C CA . GLY A 1 176 ? -0.980 1.381 2.292 1.00 95.50 176 GLY A CA 1
ATOM 1419 C C . GLY A 1 176 ? -0.181 0.163 2.761 1.00 95.50 176 GLY A C 1
ATOM 1420 O O . GLY A 1 176 ? -0.709 -0.678 3.488 1.00 95.50 176 GLY A O 1
ATOM 1421 N N . VAL A 1 177 ? 1.097 0.114 2.385 1.00 98.06 177 VAL A N 1
ATOM 1422 C CA . VAL A 1 177 ? 2.084 -0.859 2.860 1.00 98.06 177 VAL A CA 1
ATOM 1423 C C . VAL A 1 177 ? 3.384 -0.145 3.240 1.00 98.06 177 VAL A C 1
ATOM 1425 O O . VAL A 1 177 ? 3.844 0.763 2.538 1.00 98.06 177 VAL A O 1
ATOM 1428 N N . TYR A 1 178 ? 3.977 -0.555 4.355 1.00 97.44 178 TYR A N 1
ATOM 1429 C CA . TYR A 1 178 ? 5.128 0.095 4.975 1.00 97.44 178 TYR A CA 1
ATOM 1430 C C . TYR A 1 178 ? 6.229 -0.925 5.269 1.00 97.44 178 TYR A C 1
ATOM 1432 O O . TYR A 1 178 ? 5.959 -1.973 5.856 1.00 97.44 178 TYR A O 1
ATOM 1440 N N . ALA A 1 179 ? 7.473 -0.595 4.917 1.00 98.00 179 ALA A N 1
ATOM 1441 C CA . ALA A 1 179 ? 8.656 -1.335 5.348 1.00 98.00 179 ALA A CA 1
ATOM 1442 C C . ALA A 1 179 ? 9.811 -0.391 5.729 1.00 98.00 179 ALA A C 1
ATOM 1444 O O . ALA A 1 179 ? 10.049 0.610 5.046 1.00 98.00 179 ALA A O 1
ATOM 1445 N N . THR A 1 180 ? 10.555 -0.714 6.790 1.00 97.75 180 THR A N 1
ATOM 1446 C CA . THR A 1 180 ? 11.723 0.061 7.254 1.00 97.75 180 THR A CA 1
ATOM 1447 C C . THR A 1 180 ? 12.838 -0.836 7.799 1.00 97.75 180 THR A C 1
ATOM 1449 O O . THR A 1 180 ? 12.700 -2.047 7.908 1.00 97.75 180 THR A O 1
ATOM 1452 N N . ASP A 1 181 ? 13.952 -0.210 8.162 1.00 97.44 181 ASP A N 1
ATOM 1453 C CA . ASP A 1 181 ? 15.170 -0.818 8.700 1.00 97.44 181 ASP A CA 1
ATOM 1454 C C . ASP A 1 181 ? 15.844 -1.747 7.685 1.00 97.44 181 ASP A C 1
ATOM 1456 O O . ASP A 1 181 ? 16.234 -1.264 6.625 1.00 97.44 181 ASP A O 1
ATOM 1460 N N . GLU A 1 182 ? 16.005 -3.032 7.989 1.00 97.69 182 GLU A N 1
ATOM 1461 C CA . GLU A 1 182 ? 16.676 -4.046 7.156 1.00 97.69 182 GLU A CA 1
ATOM 1462 C C . GLU A 1 182 ? 15.706 -5.178 6.766 1.00 97.69 182 GLU A C 1
ATOM 1464 O O . GLU A 1 182 ? 16.109 -6.305 6.466 1.00 97.69 182 GLU A O 1
ATOM 1469 N N . SER A 1 183 ? 14.404 -4.893 6.809 1.00 97.94 183 SER A N 1
ATOM 1470 C CA . SER A 1 183 ? 13.343 -5.871 6.610 1.00 97.94 183 SER A CA 1
ATOM 1471 C C . SER A 1 183 ? 13.176 -6.265 5.131 1.00 97.94 183 SER A C 1
ATOM 1473 O O . SER A 1 183 ? 13.568 -5.528 4.219 1.00 97.94 183 SER A O 1
ATOM 1475 N N . ILE A 1 184 ? 12.645 -7.463 4.855 1.00 98.44 184 ILE A N 1
ATOM 1476 C CA . ILE A 1 184 ? 12.538 -8.015 3.490 1.00 98.44 184 ILE A CA 1
ATOM 1477 C C . ILE A 1 184 ? 11.155 -8.612 3.251 1.00 98.44 184 ILE A C 1
ATOM 1479 O O . ILE A 1 184 ? 10.782 -9.587 3.899 1.00 98.44 184 ILE A O 1
ATOM 1483 N N . HIS A 1 185 ? 10.429 -8.094 2.258 1.00 98.44 185 HIS A N 1
ATOM 1484 C CA . HIS A 1 185 ? 9.036 -8.476 2.029 1.00 98.44 185 HIS A CA 1
ATOM 1485 C C . HIS A 1 185 ? 8.713 -8.747 0.568 1.00 98.44 185 HIS A C 1
ATOM 1487 O O . HIS A 1 185 ? 9.157 -8.028 -0.331 1.00 98.44 185 HIS A O 1
ATOM 1493 N N . ASN A 1 186 ? 7.892 -9.771 0.348 1.00 98.81 186 ASN A N 1
ATOM 1494 C CA . ASN A 1 186 ? 7.371 -10.138 -0.963 1.00 98.81 186 ASN A CA 1
ATOM 1495 C C . ASN A 1 186 ? 5.854 -9.972 -0.975 1.00 98.81 186 ASN A C 1
ATOM 1497 O O . ASN A 1 186 ? 5.181 -10.384 -0.034 1.00 98.81 186 ASN A O 1
ATOM 1501 N N . TYR A 1 187 ? 5.335 -9.388 -2.043 1.00 98.94 187 TYR A N 1
ATOM 1502 C CA . TYR A 1 187 ? 3.922 -9.172 -2.296 1.00 98.94 187 TYR A CA 1
ATOM 1503 C C . TYR A 1 187 ? 3.598 -9.810 -3.639 1.00 98.94 187 TYR A C 1
ATOM 1505 O O . TYR A 1 187 ? 4.007 -9.296 -4.677 1.00 98.94 187 TYR A O 1
ATOM 1513 N N . ASP A 1 188 ? 2.875 -10.919 -3.609 1.00 98.88 188 ASP A N 1
ATOM 1514 C CA . ASP A 1 188 ? 2.508 -11.698 -4.784 1.00 98.88 188 ASP A CA 1
ATOM 1515 C C . ASP A 1 188 ? 0.990 -11.650 -4.966 1.00 98.88 188 ASP A C 1
ATOM 1517 O O . ASP A 1 188 ? 0.233 -11.905 -4.024 1.00 98.88 188 ASP A O 1
ATOM 1521 N N . ASP A 1 189 ? 0.529 -11.311 -6.169 1.00 98.81 189 ASP A N 1
ATOM 1522 C CA . ASP A 1 189 ? -0.898 -11.245 -6.509 1.00 98.81 189 ASP A CA 1
ATOM 1523 C C . ASP A 1 189 ? -1.705 -10.302 -5.587 1.00 98.81 189 ASP A C 1
ATOM 1525 O O . ASP A 1 189 ? -2.861 -10.568 -5.255 1.00 98.81 189 ASP A O 1
ATOM 1529 N N . CYS A 1 190 ? -1.093 -9.218 -5.102 1.00 98.94 190 CYS A N 1
ATOM 1530 C CA . CYS A 1 190 ? -1.711 -8.329 -4.115 1.00 98.94 190 CYS A CA 1
ATOM 1531 C C . CYS A 1 190 ? -2.412 -7.117 -4.746 1.00 98.94 190 CYS A C 1
ATOM 1533 O O . CYS A 1 190 ? -2.044 -6.631 -5.819 1.00 98.94 190 CYS A O 1
ATOM 1535 N N . LEU A 1 191 ? -3.390 -6.584 -4.013 1.00 98.88 191 LEU A N 1
ATOM 1536 C CA . LEU A 1 191 ? -4.135 -5.375 -4.354 1.00 98.88 191 LEU A CA 1
ATOM 1537 C C . LEU A 1 191 ? -3.902 -4.290 -3.293 1.00 98.88 191 LEU A C 1
ATOM 1539 O O . LEU A 1 191 ? -4.250 -4.480 -2.128 1.00 98.88 191 LEU A O 1
ATOM 1543 N N . VAL A 1 192 ? -3.358 -3.139 -3.696 1.00 98.62 192 VAL A N 1
ATOM 1544 C CA . VAL A 1 192 ? -3.125 -1.971 -2.825 1.00 98.62 192 VAL A CA 1
ATOM 1545 C C . VAL A 1 192 ? -3.852 -0.764 -3.412 1.00 98.62 192 VAL A C 1
ATOM 1547 O O . VAL A 1 192 ? -3.482 -0.288 -4.484 1.00 98.62 192 VAL A O 1
ATOM 1550 N N . VAL A 1 193 ? -4.914 -0.288 -2.754 1.00 95.94 193 VAL A N 1
ATOM 1551 C CA . VAL A 1 193 ? -5.822 0.707 -3.356 1.00 95.94 193 VAL A CA 1
ATOM 1552 C C . VAL A 1 193 ? -6.338 1.722 -2.344 1.00 95.94 193 VAL A C 1
ATOM 1554 O O . VAL A 1 193 ? -6.861 1.365 -1.292 1.00 95.94 193 VAL A O 1
ATOM 1557 N N . GLY A 1 194 ? -6.304 3.004 -2.709 1.00 89.75 194 GLY A N 1
ATOM 1558 C CA . GLY A 1 194 ? -7.098 4.041 -2.039 1.00 89.75 194 GLY A CA 1
ATOM 1559 C C . GLY A 1 194 ? -6.680 4.358 -0.599 1.00 89.75 194 GLY A C 1
ATOM 1560 O O . GLY A 1 194 ? -7.415 5.050 0.110 1.00 89.75 194 GLY A O 1
ATOM 1561 N N . ASN A 1 195 ? -5.511 3.883 -0.161 1.00 93.62 195 ASN A N 1
ATOM 1562 C CA . ASN A 1 195 ? -4.945 4.230 1.141 1.00 93.62 195 ASN A CA 1
ATOM 1563 C C . ASN A 1 195 ? -4.575 5.724 1.168 1.00 93.62 195 ASN A C 1
ATOM 1565 O O . ASN A 1 195 ? -4.269 6.306 0.125 1.00 93.62 195 ASN A O 1
ATOM 1569 N N . ARG A 1 196 ? -4.678 6.368 2.333 1.00 89.50 196 ARG A N 1
ATOM 1570 C CA . ARG A 1 196 ? -4.583 7.833 2.486 1.00 89.50 196 ARG A CA 1
ATOM 1571 C C . ARG A 1 196 ? -3.993 8.212 3.851 1.00 89.50 196 ARG A C 1
ATOM 1573 O O . ARG A 1 196 ? -4.002 7.386 4.747 1.00 89.50 196 ARG A O 1
ATOM 1580 N N . PRO A 1 197 ? -3.595 9.469 4.104 1.00 87.12 197 PRO A N 1
ATOM 1581 C CA . PRO A 1 197 ? -3.419 10.579 3.173 1.00 87.12 197 PRO A CA 1
ATOM 1582 C C . PRO A 1 197 ? -2.024 10.581 2.540 1.00 87.12 197 PRO A C 1
ATOM 1584 O O . PRO A 1 197 ? -1.597 11.619 2.058 1.00 87.12 197 PRO A O 1
ATOM 1587 N N . PHE A 1 198 ? -1.294 9.470 2.607 1.00 90.50 198 PHE A N 1
ATOM 1588 C CA . PHE A 1 198 ? 0.062 9.356 2.089 1.00 90.50 198 PHE A CA 1
ATOM 1589 C C . PHE A 1 198 ? 0.119 8.397 0.893 1.00 90.50 198 PHE A C 1
ATOM 1591 O O . PHE A 1 198 ? -0.911 7.960 0.375 1.00 90.50 198 PHE A O 1
ATOM 1598 N N . GLU A 1 199 ? 1.333 8.130 0.424 1.00 94.69 199 GLU A N 1
ATOM 1599 C CA . GLU A 1 199 ? 1.646 7.218 -0.670 1.00 94.69 199 GLU A CA 1
ATOM 1600 C C . GLU A 1 199 ? 1.088 5.803 -0.433 1.00 94.69 199 GLU A C 1
ATOM 1602 O O . GLU A 1 199 ? 0.812 5.393 0.691 1.00 94.69 199 GLU A O 1
ATOM 1607 N N . GLN A 1 200 ? 0.952 4.999 -1.489 1.00 97.38 200 GLN A N 1
ATOM 1608 C CA . GLN A 1 200 ? 0.543 3.599 -1.310 1.00 97.38 200 GLN A CA 1
ATOM 1609 C C . GLN A 1 200 ? 1.658 2.747 -0.693 1.00 97.38 200 GLN A C 1
ATOM 1611 O O . GLN A 1 200 ? 1.360 1.780 0.005 1.00 97.38 200 GLN A O 1
ATOM 1616 N N . ILE A 1 201 ? 2.922 3.098 -0.944 1.00 98.38 201 ILE A N 1
ATOM 1617 C CA . ILE A 1 201 ? 4.094 2.324 -0.535 1.00 98.38 201 ILE A CA 1
ATOM 1618 C C . ILE A 1 201 ? 5.132 3.246 0.098 1.00 98.38 201 ILE A C 1
ATOM 1620 O O . ILE A 1 201 ? 5.601 4.197 -0.536 1.00 98.38 201 ILE A O 1
ATOM 1624 N N . TRP A 1 202 ? 5.569 2.904 1.308 1.00 97.88 202 TRP A N 1
ATOM 1625 C CA . TRP A 1 202 ? 6.778 3.457 1.917 1.00 97.88 202 TRP A CA 1
ATOM 1626 C C . TRP A 1 202 ? 7.851 2.377 2.044 1.00 97.88 202 TRP A C 1
ATOM 1628 O O . TRP A 1 202 ? 7.731 1.476 2.869 1.00 97.88 202 TRP A O 1
ATOM 1638 N N . GLN A 1 203 ? 8.922 2.509 1.258 1.00 97.88 203 GLN A N 1
ATOM 1639 C CA . GLN A 1 203 ? 10.187 1.812 1.482 1.00 97.88 203 GLN A CA 1
ATOM 1640 C C . GLN A 1 203 ? 11.136 2.785 2.180 1.00 97.88 203 GLN A C 1
ATOM 1642 O O . GLN A 1 203 ? 11.642 3.724 1.563 1.00 97.88 203 GLN A O 1
ATOM 1647 N N . LEU A 1 204 ? 11.378 2.566 3.470 1.00 97.12 204 LEU A N 1
ATOM 1648 C CA . LEU A 1 204 ? 12.255 3.391 4.296 1.00 97.12 204 LEU A CA 1
ATOM 1649 C C . LEU A 1 204 ? 13.532 2.639 4.690 1.00 97.12 204 LEU A C 1
ATOM 1651 O O . LEU A 1 204 ? 13.611 1.413 4.603 1.00 97.12 204 LEU A O 1
ATOM 1655 N N . SER A 1 205 ? 14.554 3.396 5.100 1.00 97.00 205 SER A N 1
ATOM 1656 C CA . SER A 1 205 ? 15.880 2.869 5.451 1.00 97.00 205 SER A CA 1
ATOM 1657 C C . SER A 1 205 ? 16.410 1.918 4.364 1.00 97.00 205 SER A C 1
ATOM 1659 O O . SER A 1 205 ? 16.369 2.285 3.187 1.00 97.00 205 SER A O 1
ATOM 1661 N N . HIS A 1 206 ? 16.885 0.725 4.723 1.00 97.81 206 HIS A N 1
ATOM 1662 C CA . HIS A 1 206 ? 17.476 -0.271 3.828 1.00 97.81 206 HIS A CA 1
ATOM 1663 C C . HIS A 1 206 ? 16.528 -1.441 3.499 1.00 97.81 206 HIS A C 1
ATOM 1665 O O . HIS A 1 206 ? 16.948 -2.421 2.880 1.00 97.81 206 HIS A O 1
ATOM 1671 N N . ALA A 1 207 ? 15.239 -1.312 3.838 1.00 98.50 207 ALA A N 1
ATOM 1672 C CA . ALA A 1 207 ? 14.240 -2.348 3.613 1.00 98.50 207 ALA A CA 1
ATOM 1673 C C . ALA A 1 207 ? 14.089 -2.722 2.130 1.00 98.50 207 ALA A C 1
ATOM 1675 O O . ALA A 1 207 ? 14.299 -1.912 1.218 1.00 98.50 207 ALA A O 1
ATOM 1676 N N . LYS A 1 208 ? 13.676 -3.964 1.883 1.00 98.75 208 LYS A N 1
ATOM 1677 C CA . LYS A 1 208 ? 13.510 -4.527 0.542 1.00 98.75 208 LYS A CA 1
ATOM 1678 C C . LYS A 1 208 ? 12.068 -4.952 0.332 1.00 98.75 208 LYS A C 1
ATOM 1680 O O . LYS A 1 208 ? 11.540 -5.743 1.107 1.00 98.75 208 LYS A O 1
ATOM 1685 N N . MET A 1 209 ? 11.449 -4.461 -0.735 1.00 98.88 209 MET A N 1
ATOM 1686 C CA . MET A 1 209 ? 10.072 -4.801 -1.090 1.00 98.88 209 MET A CA 1
ATOM 1687 C C . MET A 1 209 ? 10.011 -5.297 -2.533 1.00 98.88 209 MET A C 1
ATOM 1689 O O . MET A 1 209 ? 10.405 -4.588 -3.460 1.00 98.88 209 MET A O 1
ATOM 1693 N N . ASN A 1 210 ? 9.505 -6.509 -2.727 1.00 98.88 210 ASN A N 1
ATOM 1694 C CA . ASN A 1 210 ? 9.283 -7.100 -4.041 1.00 98.88 210 ASN A CA 1
ATOM 1695 C C . ASN A 1 210 ? 7.785 -7.235 -4.280 1.00 98.88 210 ASN A C 1
ATOM 1697 O O . ASN A 1 210 ? 7.081 -7.797 -3.451 1.00 98.88 210 ASN A O 1
ATOM 1701 N N . PHE A 1 211 ? 7.313 -6.755 -5.421 1.00 98.94 211 PHE A N 1
ATOM 1702 C CA . PHE A 1 211 ? 5.930 -6.849 -5.857 1.00 98.94 211 PHE A CA 1
ATOM 1703 C C . PHE A 1 211 ? 5.889 -7.637 -7.162 1.00 98.94 211 PHE A C 1
ATOM 1705 O O . PHE A 1 211 ? 6.533 -7.250 -8.143 1.00 98.94 211 PHE A O 1
ATOM 1712 N N . SER A 1 212 ? 5.141 -8.734 -7.181 1.00 98.75 212 SER A N 1
ATOM 1713 C CA . SER A 1 212 ? 4.938 -9.569 -8.356 1.00 98.75 212 SER A CA 1
ATOM 1714 C C . SER A 1 212 ? 3.455 -9.708 -8.650 1.00 98.75 212 SER A C 1
ATOM 1716 O O . SER A 1 212 ? 2.676 -10.091 -7.782 1.00 98.75 212 SER A O 1
ATOM 1718 N N . ASN A 1 213 ? 3.067 -9.395 -9.887 1.00 98.75 213 ASN A N 1
ATOM 1719 C CA . ASN A 1 213 ? 1.676 -9.482 -10.321 1.00 98.75 213 ASN A CA 1
ATOM 1720 C C . ASN A 1 213 ? 0.712 -8.653 -9.449 1.00 98.75 213 ASN A C 1
ATOM 1722 O O . ASN A 1 213 ? -0.404 -9.076 -9.183 1.00 98.75 213 ASN A O 1
ATOM 1726 N N . CYS A 1 214 ? 1.136 -7.479 -8.971 1.00 98.94 214 CYS A N 1
ATOM 1727 C CA . CYS A 1 214 ? 0.329 -6.643 -8.079 1.00 98.94 214 CYS A CA 1
ATOM 1728 C C . CYS A 1 214 ? -0.383 -5.511 -8.823 1.00 98.94 214 CYS A C 1
ATOM 1730 O O . CYS A 1 214 ? 0.161 -4.922 -9.761 1.00 98.94 214 CYS A O 1
ATOM 1732 N N . VAL A 1 215 ? -1.567 -5.140 -8.336 1.00 98.88 215 VAL A N 1
ATOM 1733 C CA . VAL A 1 215 ? -2.263 -3.913 -8.742 1.00 98.88 215 VAL A CA 1
ATOM 1734 C C . VAL A 1 215 ? -2.130 -2.879 -7.632 1.00 98.88 215 VAL A C 1
ATOM 1736 O O . VAL A 1 215 ? -2.552 -3.109 -6.498 1.00 98.88 215 VAL A O 1
ATOM 1739 N N . ILE A 1 216 ? -1.534 -1.735 -7.964 1.00 98.75 216 ILE A N 1
ATOM 1740 C CA . ILE A 1 216 ? -1.274 -0.643 -7.028 1.00 98.75 216 ILE A CA 1
ATOM 1741 C C . ILE A 1 216 ? -1.881 0.628 -7.607 1.00 98.75 216 ILE A C 1
ATOM 1743 O O . ILE A 1 216 ? -1.439 1.131 -8.641 1.00 98.75 216 ILE A O 1
ATOM 1747 N N . ILE A 1 217 ? -2.905 1.142 -6.936 1.00 97.06 217 ILE A N 1
ATOM 1748 C CA . ILE A 1 217 ? -3.658 2.308 -7.391 1.00 97.06 217 ILE A CA 1
ATOM 1749 C C . ILE A 1 217 ? -3.526 3.402 -6.345 1.00 97.06 217 ILE A C 1
ATOM 1751 O O . ILE A 1 217 ? -3.920 3.232 -5.187 1.00 97.06 217 ILE A O 1
ATOM 1755 N N . GLY A 1 218 ? -2.950 4.519 -6.770 1.00 93.00 218 GLY A N 1
ATOM 1756 C CA . GLY A 1 218 ? -2.840 5.716 -5.960 1.00 93.00 218 GLY A CA 1
ATOM 1757 C C . GLY A 1 218 ? -4.146 6.495 -5.907 1.00 93.00 218 GLY A C 1
ATOM 1758 O O . GLY A 1 218 ? -5.252 5.964 -6.034 1.00 93.00 218 GLY A O 1
ATOM 1759 N N . ARG A 1 219 ? -3.994 7.803 -5.719 1.00 78.75 219 ARG A N 1
ATOM 1760 C CA . ARG A 1 219 ? -5.047 8.772 -5.987 1.00 78.75 219 ARG A CA 1
ATOM 1761 C C . ARG A 1 219 ? -4.447 9.867 -6.857 1.00 78.75 219 ARG A C 1
ATOM 1763 O O . ARG A 1 219 ? -3.403 10.425 -6.526 1.00 78.75 219 ARG A O 1
ATOM 1770 N N . ALA A 1 220 ? -5.099 10.183 -7.973 1.00 69.31 220 ALA A N 1
ATOM 1771 C CA . ALA A 1 220 ? -4.633 11.173 -8.948 1.00 69.31 220 ALA A CA 1
ATOM 1772 C C . ALA A 1 220 ? -4.618 12.627 -8.407 1.00 69.31 220 ALA A C 1
ATOM 1774 O O . ALA A 1 220 ? -4.511 13.580 -9.178 1.00 69.31 220 ALA A O 1
ATOM 1775 N N . ASP A 1 221 ? -4.782 12.815 -7.092 1.00 73.00 221 ASP A N 1
ATOM 1776 C CA . ASP A 1 221 ? -5.040 14.093 -6.438 1.00 73.00 221 ASP A CA 1
ATOM 1777 C C . ASP A 1 221 ? -3.763 14.869 -6.078 1.00 73.00 221 ASP A C 1
ATOM 1779 O O . ASP A 1 221 ? -3.766 16.084 -6.271 1.00 73.00 221 ASP A O 1
ATOM 1783 N N . SER A 1 222 ? -2.667 14.237 -5.634 1.00 73.38 222 SER A N 1
ATOM 1784 C CA . SER A 1 222 ? -1.336 14.904 -5.548 1.00 73.38 222 SER A CA 1
ATOM 1785 C C . SER A 1 222 ? -0.150 14.033 -5.101 1.00 73.38 222 SER A C 1
ATOM 1787 O O . SER A 1 222 ? 0.971 14.535 -5.032 1.00 73.38 222 SER A O 1
ATOM 1789 N N . LEU A 1 223 ? -0.352 12.754 -4.780 1.00 90.25 223 LEU A N 1
ATOM 1790 C CA . LEU A 1 223 ? 0.667 11.958 -4.086 1.00 90.25 223 LEU A CA 1
ATOM 1791 C C . LEU A 1 223 ? 1.372 10.956 -4.992 1.00 90.25 223 LEU A C 1
ATOM 1793 O O . LEU A 1 223 ? 0.836 10.522 -6.015 1.00 90.25 223 LEU A O 1
ATOM 1797 N N . ALA A 1 224 ? 2.579 10.577 -4.575 1.00 95.06 224 ALA A N 1
ATOM 1798 C CA . ALA A 1 224 ? 3.332 9.513 -5.214 1.00 95.06 224 ALA A CA 1
ATOM 1799 C C . ALA A 1 224 ? 2.714 8.132 -4.924 1.00 95.06 224 ALA A C 1
ATOM 1801 O O . ALA A 1 224 ? 2.015 7.938 -3.927 1.00 95.06 224 ALA A O 1
ATOM 1802 N N . ILE A 1 225 ? 3.032 7.134 -5.746 1.00 97.81 225 ILE A N 1
ATOM 1803 C CA . ILE A 1 225 ? 2.797 5.725 -5.389 1.00 97.81 225 ILE A CA 1
ATOM 1804 C C . ILE A 1 225 ? 3.803 5.264 -4.337 1.00 97.81 225 ILE A C 1
ATOM 1806 O O . ILE A 1 225 ? 3.428 4.575 -3.389 1.00 97.81 225 ILE A O 1
ATOM 1810 N N . LEU A 1 226 ? 5.072 5.623 -4.531 1.00 98.12 226 LEU A N 1
ATOM 1811 C CA . LEU A 1 226 ? 6.215 5.091 -3.809 1.00 98.12 226 LEU A CA 1
ATOM 1812 C C . LEU A 1 226 ? 7.084 6.213 -3.243 1.00 98.12 226 LEU A C 1
ATOM 1814 O O . LEU A 1 226 ? 7.638 7.031 -3.984 1.00 98.12 226 LEU A O 1
ATOM 1818 N N . LYS A 1 227 ? 7.324 6.131 -1.935 1.00 97.12 227 LYS A N 1
ATOM 1819 C CA . LYS A 1 227 ? 8.467 6.759 -1.276 1.00 97.12 227 LYS A CA 1
ATOM 1820 C C . LYS A 1 227 ? 9.615 5.755 -1.178 1.00 97.12 227 LYS A C 1
ATOM 1822 O O . LYS A 1 227 ? 9.472 4.731 -0.512 1.00 97.12 227 LYS A O 1
ATOM 1827 N N . LEU A 1 228 ? 10.733 6.056 -1.838 1.00 97.69 228 LEU A N 1
ATOM 1828 C CA . LEU A 1 228 ? 11.935 5.219 -1.884 1.00 97.69 228 LEU A CA 1
ATOM 1829 C C . LEU A 1 228 ? 13.071 5.877 -1.089 1.00 97.69 228 LEU A C 1
ATOM 1831 O O . LEU A 1 228 ? 13.445 7.013 -1.376 1.00 97.69 228 LEU A O 1
ATOM 1835 N N . ALA A 1 229 ? 13.632 5.157 -0.119 1.00 96.50 229 ALA A N 1
ATOM 1836 C CA . ALA A 1 229 ? 14.791 5.587 0.659 1.00 96.50 229 ALA A CA 1
ATOM 1837 C C . ALA A 1 229 ? 16.068 4.879 0.173 1.00 96.50 229 ALA A C 1
ATOM 1839 O O . ALA A 1 229 ? 16.409 4.968 -1.003 1.00 96.50 229 ALA A O 1
ATOM 1840 N N . ASN A 1 230 ? 16.805 4.210 1.062 1.00 97.38 230 ASN A N 1
ATOM 1841 C CA . ASN A 1 230 ? 18.143 3.661 0.817 1.00 97.38 230 ASN A CA 1
ATOM 1842 C C . ASN A 1 230 ? 18.156 2.148 0.534 1.00 97.38 230 ASN A C 1
ATOM 1844 O O . ASN A 1 230 ? 19.233 1.553 0.465 1.00 9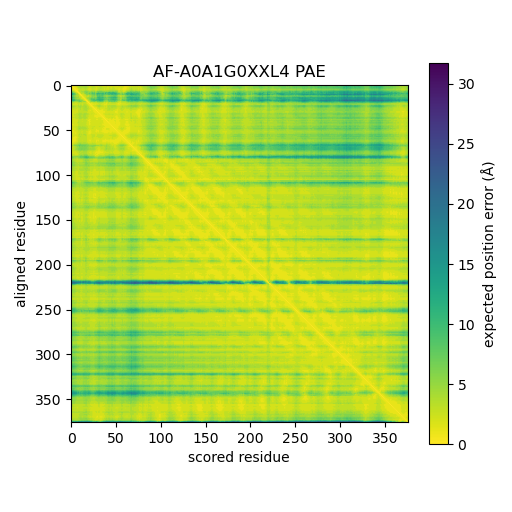7.38 230 ASN A O 1
ATOM 1848 N N . GLY A 1 231 ? 16.982 1.528 0.406 1.00 97.62 231 GLY A N 1
ATOM 1849 C CA . GLY A 1 231 ? 16.808 0.090 0.224 1.00 97.62 231 GLY A CA 1
ATOM 1850 C C . GLY A 1 231 ? 16.519 -0.275 -1.227 1.00 97.62 231 GLY A C 1
ATOM 1851 O O . GLY A 1 231 ? 17.121 0.267 -2.155 1.00 97.62 231 GLY A O 1
ATOM 1852 N N . SER A 1 232 ? 15.603 -1.213 -1.457 1.00 98.38 232 SER A N 1
ATOM 1853 C CA . SER A 1 232 ? 15.251 -1.615 -2.824 1.00 98.38 232 SER A CA 1
ATOM 1854 C C . SER A 1 232 ? 13.770 -1.888 -2.994 1.00 98.38 232 SER A C 1
ATOM 1856 O O . SER A 1 232 ? 13.183 -2.616 -2.193 1.00 98.38 232 SER A O 1
ATOM 1858 N N . VAL A 1 233 ? 13.202 -1.401 -4.096 1.00 98.81 233 VAL A N 1
ATOM 1859 C CA . VAL A 1 233 ? 11.861 -1.794 -4.535 1.00 98.81 233 VAL A CA 1
ATOM 1860 C C . VAL A 1 233 ? 11.927 -2.424 -5.917 1.00 98.81 233 VAL A C 1
ATOM 1862 O O . VAL A 1 233 ? 12.548 -1.885 -6.836 1.00 98.81 233 VAL A O 1
ATOM 1865 N N . CYS A 1 234 ? 11.280 -3.575 -6.066 1.00 98.81 234 CYS A N 1
ATOM 1866 C CA . CYS A 1 234 ? 11.168 -4.284 -7.330 1.00 98.81 234 CYS A CA 1
ATOM 1867 C C . CYS A 1 234 ? 9.699 -4.504 -7.677 1.00 98.81 234 CYS A C 1
ATOM 1869 O O . CYS A 1 234 ? 8.983 -5.154 -6.925 1.00 98.81 234 CYS A O 1
ATOM 1871 N N . PHE A 1 235 ? 9.269 -4.001 -8.830 1.00 98.88 235 PHE A N 1
ATOM 1872 C CA . PHE A 1 235 ? 7.975 -4.298 -9.427 1.00 98.88 235 PHE A CA 1
ATOM 1873 C C . PHE A 1 235 ? 8.183 -5.194 -10.641 1.00 98.88 235 PHE A C 1
ATOM 1875 O O . PHE A 1 235 ? 8.936 -4.845 -11.553 1.00 98.88 235 PHE A O 1
ATOM 1882 N N . LYS A 1 236 ? 7.507 -6.340 -10.653 1.00 98.44 236 LYS A N 1
ATOM 1883 C CA . LYS A 1 236 ? 7.491 -7.280 -11.771 1.00 98.44 236 LYS A CA 1
ATOM 1884 C C . LYS A 1 236 ? 6.060 -7.584 -12.152 1.00 98.44 236 LYS A C 1
ATOM 1886 O O . LYS A 1 236 ? 5.281 -7.995 -11.292 1.00 98.44 236 LYS A O 1
ATOM 1891 N N . ASN A 1 237 ? 5.713 -7.403 -13.422 1.00 98.00 237 ASN A N 1
ATOM 1892 C CA . ASN A 1 237 ? 4.370 -7.721 -13.911 1.00 98.00 237 ASN A CA 1
ATOM 1893 C C . ASN A 1 237 ? 3.268 -6.980 -13.135 1.00 98.00 237 ASN A C 1
ATOM 1895 O O . ASN A 1 237 ? 2.204 -7.526 -12.898 1.00 98.00 237 ASN A O 1
ATOM 1899 N N . CYS A 1 238 ? 3.526 -5.758 -12.668 1.00 98.88 238 CYS A N 1
ATOM 1900 C CA . CYS A 1 238 ? 2.556 -4.993 -11.883 1.00 98.88 238 CYS A CA 1
ATOM 1901 C C . CYS A 1 238 ? 1.785 -4.003 -12.762 1.00 98.88 238 CYS A C 1
ATOM 1903 O O . CYS A 1 238 ? 2.317 -3.514 -13.760 1.00 98.88 238 CYS A O 1
ATOM 1905 N N . THR A 1 239 ? 0.568 -3.644 -12.356 1.00 98.88 239 THR A N 1
ATOM 1906 C CA . THR A 1 239 ? -0.114 -2.443 -12.859 1.00 98.88 239 THR A CA 1
ATOM 1907 C C . THR A 1 239 ? -0.059 -1.363 -11.787 1.00 98.88 239 THR A C 1
ATOM 1909 O O . THR A 1 239 ? -0.566 -1.557 -10.682 1.00 98.88 239 THR A O 1
ATOM 1912 N N . ILE A 1 240 ? 0.540 -0.221 -12.121 1.00 98.69 240 ILE A N 1
ATOM 1913 C CA . ILE A 1 240 ? 0.698 0.932 -11.236 1.00 98.69 240 ILE A CA 1
ATOM 1914 C C . ILE A 1 240 ? -0.037 2.114 -11.865 1.00 98.69 240 ILE A C 1
ATOM 1916 O O . ILE A 1 240 ? 0.318 2.535 -12.970 1.00 98.69 240 ILE A O 1
ATOM 1920 N N . ALA A 1 241 ? -1.069 2.628 -11.192 1.00 97.00 241 ALA A N 1
ATOM 1921 C CA . ALA A 1 241 ? -1.957 3.616 -11.797 1.00 97.00 241 ALA A CA 1
ATOM 1922 C C . ALA A 1 241 ? -2.485 4.702 -10.850 1.00 97.00 241 ALA A C 1
ATOM 1924 O O . ALA A 1 241 ? -2.456 4.558 -9.629 1.00 97.00 241 ALA A O 1
ATOM 1925 N N . ASP A 1 242 ? -3.016 5.769 -11.455 1.00 95.75 242 ASP A N 1
ATOM 1926 C CA . ASP A 1 242 ? -3.824 6.820 -10.821 1.00 95.75 242 ASP A CA 1
ATOM 1927 C C . ASP A 1 242 ? -3.129 7.530 -9.656 1.00 95.75 242 ASP A C 1
ATOM 1929 O O . ASP A 1 242 ? -3.618 7.531 -8.533 1.00 95.75 242 ASP A O 1
ATOM 1933 N N . ALA A 1 243 ? -1.993 8.170 -9.914 1.00 95.44 243 ALA A N 1
ATOM 1934 C CA . ALA A 1 243 ? -1.246 8.947 -8.920 1.00 95.44 243 ALA A CA 1
ATOM 1935 C C . ALA A 1 243 ? -0.778 10.283 -9.499 1.00 95.44 243 ALA A C 1
ATOM 1937 O O . ALA A 1 243 ? -0.882 10.508 -10.704 1.00 95.44 243 ALA A O 1
ATOM 1938 N N . ALA A 1 244 ? -0.215 11.171 -8.678 1.00 95.75 244 ALA A N 1
ATOM 1939 C CA . ALA A 1 244 ? 0.520 12.305 -9.237 1.00 95.75 244 ALA A CA 1
ATOM 1940 C C . ALA A 1 244 ? 1.739 11.811 -10.023 1.00 95.75 244 ALA A C 1
ATOM 1942 O O . ALA A 1 244 ? 1.940 12.184 -11.178 1.00 95.75 244 ALA A O 1
ATOM 1943 N N . PHE A 1 245 ? 2.485 10.890 -9.417 1.00 97.31 245 PHE A N 1
ATOM 1944 C CA . PHE A 1 245 ? 3.616 10.200 -10.020 1.00 97.31 245 PHE A CA 1
ATOM 1945 C C . PHE A 1 245 ? 3.889 8.869 -9.318 1.00 97.31 245 PHE A C 1
ATOM 1947 O O . PHE A 1 245 ? 3.320 8.583 -8.267 1.00 97.31 245 PHE A O 1
ATOM 1954 N N . ILE A 1 246 ? 4.748 8.020 -9.880 1.00 97.81 246 ILE A N 1
ATOM 1955 C CA . ILE A 1 246 ? 5.114 6.751 -9.240 1.00 97.81 246 ILE A CA 1
ATOM 1956 C C . ILE A 1 246 ? 6.173 6.993 -8.176 1.00 97.81 246 ILE A C 1
ATOM 1958 O O . ILE A 1 246 ? 5.969 6.625 -7.025 1.00 97.81 246 ILE A O 1
ATOM 1962 N N . CYS A 1 247 ? 7.295 7.613 -8.543 1.00 97.62 247 CYS A N 1
ATOM 1963 C CA . CYS A 1 247 ? 8.403 7.836 -7.621 1.00 97.62 247 CYS A CA 1
ATOM 1964 C C . CYS A 1 247 ? 9.231 9.061 -8.025 1.00 97.62 247 CYS A C 1
ATOM 1966 O O . CYS A 1 247 ? 9.520 9.263 -9.207 1.00 97.62 247 CYS A O 1
ATOM 1968 N N . THR A 1 248 ? 9.645 9.845 -7.030 1.00 96.69 248 THR A N 1
ATOM 1969 C CA . THR A 1 248 ? 10.760 10.788 -7.162 1.00 96.69 248 THR A CA 1
ATOM 1970 C C . THR A 1 248 ? 11.944 10.221 -6.405 1.00 96.69 248 THR A C 1
ATOM 1972 O O . THR A 1 248 ? 11.822 9.867 -5.233 1.00 96.69 248 THR A O 1
ATOM 1975 N N . VAL A 1 249 ? 13.079 10.124 -7.084 1.00 95.25 249 VAL A N 1
ATOM 1976 C CA . VAL A 1 249 ? 14.304 9.606 -6.495 1.00 95.25 249 VAL A CA 1
ATOM 1977 C C . VAL A 1 249 ? 15.176 10.764 -6.036 1.00 95.25 249 VAL A C 1
ATOM 1979 O O . VAL A 1 249 ? 15.580 11.612 -6.832 1.00 95.25 249 VAL A O 1
ATOM 1982 N N . GLU A 1 250 ? 15.502 10.774 -4.747 1.00 91.69 250 GLU A N 1
ATOM 1983 C CA . GLU A 1 250 ? 16.410 11.768 -4.183 1.00 91.69 250 GLU A CA 1
ATOM 1984 C C . GLU A 1 250 ? 17.845 11.544 -4.691 1.00 91.69 250 GLU A C 1
ATOM 1986 O O . GLU A 1 250 ? 18.350 10.421 -4.605 1.00 91.69 250 GLU A O 1
ATOM 1991 N N . PRO A 1 251 ? 18.564 12.581 -5.164 1.00 88.31 251 PRO A N 1
ATOM 1992 C CA . PRO A 1 251 ? 19.938 12.433 -5.658 1.00 88.31 251 PRO A CA 1
ATOM 1993 C C . PRO A 1 251 ? 20.917 11.832 -4.641 1.00 88.31 251 PRO A C 1
ATOM 1995 O O . PRO A 1 251 ? 21.913 11.225 -5.034 1.00 88.31 251 PRO A O 1
ATOM 1998 N N . SER A 1 252 ? 20.647 12.012 -3.346 1.00 89.75 252 SER A N 1
ATOM 1999 C CA . SER A 1 252 ? 21.441 11.487 -2.230 1.00 89.75 252 SER A CA 1
ATOM 2000 C C . SER A 1 252 ? 21.038 10.080 -1.783 1.00 89.75 252 SER A C 1
ATOM 2002 O O . SER A 1 252 ? 21.763 9.475 -0.994 1.00 89.75 252 SER A O 1
ATOM 2004 N N . SER A 1 253 ? 19.908 9.547 -2.262 1.00 90.19 253 SER A N 1
ATOM 2005 C CA . SER A 1 253 ? 19.462 8.194 -1.921 1.00 90.19 253 SER A CA 1
ATOM 2006 C C . SER A 1 253 ? 20.482 7.170 -2.411 1.00 90.19 253 SER A C 1
ATOM 2008 O O . SER A 1 253 ? 20.964 7.272 -3.544 1.00 90.19 253 SER A O 1
ATOM 2010 N N . SER A 1 254 ? 20.756 6.141 -1.601 1.00 94.12 254 SER A N 1
ATOM 2011 C CA . SER A 1 254 ? 21.508 4.941 -2.005 1.00 94.12 254 SER A CA 1
ATOM 2012 C C . SER A 1 254 ? 20.606 3.783 -2.459 1.00 94.12 254 SER A C 1
ATOM 2014 O O . SER A 1 254 ? 21.098 2.683 -2.698 1.00 94.12 254 SER A O 1
ATOM 2016 N N . GLY A 1 255 ? 19.299 4.018 -2.595 1.00 96.75 255 GLY A N 1
ATOM 2017 C CA . GLY A 1 255 ? 18.323 2.993 -2.942 1.00 96.75 255 GLY A CA 1
ATOM 2018 C C . GLY A 1 255 ? 18.411 2.495 -4.383 1.00 96.75 255 GLY A C 1
ATOM 2019 O O . GLY A 1 255 ? 19.195 2.989 -5.194 1.00 96.75 255 GLY A O 1
ATOM 2020 N N . SER A 1 256 ? 17.594 1.502 -4.714 1.00 98.06 256 SER A N 1
ATOM 2021 C CA . SER A 1 256 ? 17.482 0.953 -6.068 1.00 98.06 256 SER A CA 1
ATOM 2022 C C . SER A 1 256 ? 16.031 0.698 -6.449 1.00 98.06 256 SER A C 1
ATOM 2024 O O . SER A 1 256 ? 15.193 0.379 -5.602 1.00 98.06 256 SER A O 1
ATOM 2026 N N . LEU A 1 257 ? 15.741 0.843 -7.740 1.00 98.56 257 LEU A N 1
ATOM 2027 C CA . LEU A 1 257 ? 14.403 0.673 -8.289 1.00 98.56 257 LEU A CA 1
ATOM 2028 C C . LEU A 1 257 ? 14.455 -0.243 -9.507 1.00 98.56 257 LEU A C 1
ATOM 2030 O O . LEU A 1 257 ? 15.167 0.024 -10.474 1.00 98.56 257 LEU A O 1
ATOM 2034 N N . THR A 1 258 ? 13.672 -1.315 -9.464 1.00 98.62 258 THR A N 1
ATOM 2035 C CA . THR A 1 258 ? 13.428 -2.188 -10.614 1.00 98.62 258 THR A CA 1
ATOM 2036 C C . THR A 1 258 ? 11.959 -2.118 -10.993 1.00 98.62 258 THR A C 1
ATOM 2038 O O . THR A 1 258 ? 11.098 -2.322 -10.141 1.00 98.62 258 THR A O 1
ATOM 2041 N N . ILE A 1 259 ? 11.675 -1.865 -12.266 1.00 98.75 259 ILE A N 1
ATOM 2042 C CA . ILE A 1 259 ? 10.334 -1.940 -12.844 1.00 98.75 259 ILE A CA 1
ATOM 2043 C C . ILE A 1 259 ? 10.452 -2.736 -14.140 1.00 98.75 259 ILE A C 1
ATOM 2045 O O . ILE A 1 259 ? 11.063 -2.276 -15.111 1.00 98.75 259 ILE A O 1
ATOM 2049 N N . GLU A 1 260 ? 9.910 -3.948 -14.129 1.00 98.44 260 GLU A N 1
ATOM 2050 C CA . GLU A 1 260 ? 10.027 -4.893 -15.231 1.00 98.44 260 GLU A CA 1
ATOM 2051 C C . GLU A 1 260 ? 8.666 -5.458 -15.631 1.00 98.44 260 GLU A C 1
ATOM 2053 O O . GLU A 1 260 ? 7.937 -6.013 -14.809 1.00 98.44 260 GLU A O 1
ATOM 2058 N N . SER A 1 261 ? 8.353 -5.387 -16.924 1.00 98.44 261 SER A N 1
ATOM 2059 C CA . SER A 1 261 ? 7.089 -5.897 -17.473 1.00 98.44 261 SER A CA 1
ATOM 2060 C C . SER A 1 261 ? 5.853 -5.294 -16.797 1.00 98.44 261 SER A C 1
ATOM 2062 O O . SER A 1 261 ? 4.830 -5.956 -16.657 1.00 98.44 261 SER A O 1
ATOM 2064 N N . CYS A 1 262 ? 5.925 -4.036 -16.360 1.00 98.81 262 CYS A N 1
ATOM 2065 C CA . CYS A 1 262 ? 4.822 -3.364 -15.677 1.00 98.81 262 CYS A CA 1
ATOM 2066 C C . CYS A 1 262 ? 4.016 -2.463 -16.618 1.00 98.81 262 CYS A C 1
ATOM 2068 O O . CYS A 1 262 ? 4.542 -1.932 -17.596 1.00 98.81 262 CYS A O 1
ATOM 2070 N N . VAL A 1 263 ? 2.750 -2.236 -16.269 1.00 98.75 263 VAL A N 1
ATOM 2071 C CA . VAL A 1 263 ? 1.946 -1.129 -16.798 1.00 98.75 263 VAL A CA 1
ATOM 2072 C C . VAL A 1 263 ? 2.085 0.063 -15.859 1.00 98.75 263 VAL A C 1
ATOM 2074 O O . VAL A 1 263 ? 1.852 -0.061 -14.657 1.00 98.75 263 VAL A O 1
ATOM 2077 N N . LEU A 1 264 ? 2.454 1.215 -16.413 1.00 98.56 264 LEU A N 1
ATOM 2078 C CA . LEU A 1 264 ? 2.530 2.496 -15.720 1.00 98.56 264 LEU A CA 1
ATOM 2079 C C . LEU A 1 264 ? 1.496 3.405 -16.377 1.00 98.56 264 LEU A C 1
ATOM 2081 O O . LEU A 1 264 ? 1.639 3.757 -17.550 1.00 98.56 264 LEU A O 1
ATOM 2085 N N . ALA A 1 265 ? 0.429 3.740 -15.654 1.00 97.38 265 ALA A N 1
ATOM 2086 C CA . ALA A 1 265 ? -0.739 4.363 -16.264 1.00 97.38 265 ALA A CA 1
ATOM 2087 C C . ALA A 1 265 ? -1.272 5.569 -15.490 1.00 97.38 265 ALA A C 1
ATOM 2089 O O . ALA A 1 265 ? -1.303 5.572 -14.264 1.00 97.38 265 ALA A O 1
ATOM 2090 N N . ARG A 1 266 ? -1.781 6.570 -16.218 1.00 95.56 266 ARG A N 1
ATOM 2091 C CA . ARG A 1 266 ? -2.614 7.648 -15.650 1.00 95.56 266 ARG A CA 1
ATOM 2092 C C . ARG A 1 266 ? -1.964 8.386 -14.473 1.00 95.56 266 ARG A C 1
ATOM 2094 O O . ARG A 1 266 ? -2.627 8.719 -13.490 1.00 95.56 266 ARG A O 1
ATOM 2101 N N . CYS A 1 267 ? -0.660 8.640 -14.566 1.00 95.81 267 CYS A N 1
ATOM 2102 C CA . CYS A 1 267 ? -0.006 9.593 -13.676 1.00 95.81 267 CYS A CA 1
ATOM 2103 C C . CYS A 1 267 ? -0.308 11.022 -14.136 1.00 95.81 267 CYS A C 1
ATOM 2105 O O . CYS A 1 267 ? -0.337 11.283 -15.336 1.00 95.81 267 CYS A O 1
ATOM 2107 N N . LYS A 1 268 ? -0.530 11.942 -13.197 1.00 95.69 268 LYS A N 1
ATOM 2108 C CA . LYS A 1 268 ? -0.896 13.331 -13.502 1.00 95.69 268 LYS A CA 1
ATOM 2109 C C . LYS A 1 268 ? 0.294 14.184 -13.945 1.00 95.69 268 LYS A C 1
ATOM 2111 O O . LYS A 1 268 ? 0.154 14.947 -14.895 1.00 95.69 268 LYS A O 1
ATOM 2116 N N . ASP A 1 269 ? 1.433 14.056 -13.266 1.00 96.12 269 ASP A N 1
ATOM 2117 C CA . ASP A 1 269 ? 2.566 14.981 -13.403 1.00 96.12 269 ASP A CA 1
ATOM 2118 C C . ASP A 1 269 ? 3.734 14.350 -14.177 1.00 96.12 269 ASP A C 1
ATOM 2120 O O . ASP A 1 269 ? 4.285 14.960 -15.090 1.00 96.12 269 ASP A O 1
ATOM 2124 N N . PHE A 1 270 ? 4.107 13.117 -13.833 1.00 97.00 270 PHE A N 1
ATOM 2125 C CA . PHE A 1 270 ? 5.115 12.290 -14.513 1.00 97.00 270 PHE A CA 1
ATOM 2126 C C . PHE A 1 270 ? 5.037 10.859 -13.966 1.00 97.00 270 PHE A C 1
ATOM 2128 O O . PHE A 1 270 ? 4.404 10.620 -12.947 1.00 97.00 270 PHE A O 1
ATOM 2135 N N . PHE A 1 271 ? 5.685 9.882 -14.594 1.00 97.94 271 PHE A N 1
ATOM 2136 C CA . PHE A 1 271 ? 5.809 8.539 -14.022 1.00 97.94 271 PHE A CA 1
ATOM 2137 C C . PHE A 1 271 ? 6.959 8.483 -13.017 1.00 97.94 271 PHE A C 1
ATOM 2139 O O . PHE A 1 271 ? 6.746 8.203 -11.840 1.00 97.94 271 PHE A O 1
ATOM 2146 N N . LEU A 1 272 ? 8.177 8.793 -13.459 1.00 98.06 272 LEU A N 1
ATOM 2147 C CA . LEU A 1 272 ? 9.385 8.736 -12.636 1.00 98.06 272 LEU A CA 1
ATOM 2148 C C . LEU A 1 272 ? 10.154 10.052 -12.725 1.00 98.06 272 LEU A C 1
ATOM 2150 O O . LEU A 1 272 ? 10.258 10.614 -13.811 1.00 98.06 272 LEU A O 1
ATOM 2154 N N . ASN A 1 273 ? 10.729 10.508 -11.612 1.00 97.62 273 ASN A N 1
ATOM 2155 C CA . ASN A 1 273 ? 11.718 11.586 -11.595 1.00 97.62 273 ASN A CA 1
ATOM 2156 C C . ASN A 1 273 ? 13.071 11.047 -11.127 1.00 97.62 273 ASN A C 1
ATOM 2158 O O . ASN A 1 273 ? 13.238 10.677 -9.963 1.00 97.62 273 ASN A O 1
ATOM 2162 N N . ILE A 1 274 ? 14.003 10.951 -12.075 1.00 96.44 274 ILE A N 1
ATOM 2163 C CA . ILE A 1 274 ? 15.258 10.214 -11.960 1.00 96.44 274 ILE A CA 1
ATOM 2164 C C . ILE A 1 274 ? 16.433 11.189 -12.132 1.00 96.44 274 ILE A C 1
ATOM 2166 O O . ILE A 1 274 ? 16.612 11.756 -13.217 1.00 96.44 274 ILE A O 1
ATOM 2170 N N . PRO A 1 275 ? 17.286 11.367 -11.111 1.00 94.81 275 PRO A N 1
ATOM 2171 C CA . PRO A 1 275 ? 18.516 12.126 -11.266 1.00 94.81 275 PRO A CA 1
ATOM 2172 C C . PRO A 1 275 ? 19.558 11.301 -12.038 1.00 94.81 275 PRO A C 1
ATOM 2174 O O . PRO A 1 275 ? 19.612 10.075 -11.926 1.00 94.81 275 PRO A O 1
ATOM 2177 N N . GLY A 1 276 ? 20.416 11.963 -12.824 1.00 90.62 276 GLY A N 1
ATOM 2178 C CA . GLY A 1 276 ? 21.364 11.274 -13.714 1.00 90.62 276 GLY A CA 1
ATOM 2179 C C . GLY A 1 276 ? 22.327 10.315 -12.995 1.00 90.62 276 GLY A C 1
ATOM 2180 O O . GLY A 1 276 ? 22.692 9.276 -13.544 1.00 90.62 276 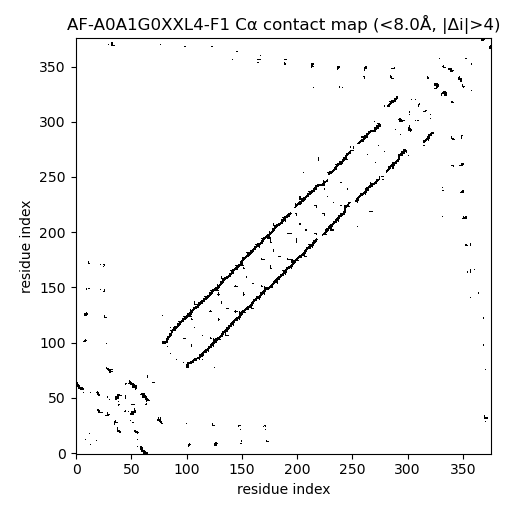GLY A O 1
ATOM 2181 N N . ASN A 1 277 ? 22.676 10.603 -11.736 1.00 90.38 277 ASN A N 1
ATOM 2182 C CA . ASN A 1 277 ? 23.540 9.765 -10.894 1.00 90.38 277 ASN A CA 1
ATOM 2183 C C . ASN A 1 277 ? 22.856 8.493 -10.346 1.00 90.38 277 ASN A C 1
ATOM 2185 O O . ASN A 1 277 ? 23.497 7.702 -9.653 1.00 90.38 277 ASN A O 1
ATOM 2189 N N . PHE A 1 278 ? 21.565 8.289 -10.616 1.00 94.00 278 PHE A N 1
ATOM 2190 C CA . PHE A 1 278 ? 20.820 7.108 -10.173 1.00 94.00 278 PHE A CA 1
ATOM 2191 C C . PHE A 1 278 ? 20.796 5.977 -11.210 1.00 94.00 278 PHE A C 1
ATOM 2193 O O . PHE A 1 278 ? 20.363 4.868 -10.907 1.00 94.00 278 PHE A O 1
ATOM 2200 N N . LYS A 1 279 ? 21.285 6.233 -12.429 1.00 89.56 279 LYS A N 1
ATOM 2201 C CA . LYS A 1 279 ? 21.171 5.318 -13.572 1.00 89.56 279 LYS A CA 1
ATOM 2202 C C . LYS A 1 279 ? 21.654 3.889 -13.280 1.00 89.56 279 LYS A C 1
ATOM 2204 O O . LYS A 1 279 ? 20.971 2.944 -13.649 1.00 89.56 279 LYS A O 1
ATOM 2209 N N . ASP A 1 280 ? 22.765 3.720 -12.564 1.00 91.12 280 ASP A N 1
ATOM 2210 C CA . ASP A 1 280 ? 23.346 2.393 -12.276 1.00 91.12 280 ASP A CA 1
ATOM 2211 C C . ASP A 1 280 ? 22.549 1.573 -11.240 1.00 91.12 280 ASP A C 1
ATOM 2213 O O . ASP A 1 280 ? 22.813 0.390 -11.016 1.00 91.12 280 ASP A O 1
ATOM 2217 N N . ARG A 1 281 ? 21.561 2.198 -10.592 1.00 95.44 281 ARG A N 1
ATOM 2218 C CA . ARG A 1 281 ? 20.673 1.594 -9.584 1.00 95.44 281 ARG A CA 1
ATOM 2219 C C . ARG A 1 281 ? 19.221 1.527 -10.057 1.00 95.44 281 ARG A C 1
ATOM 2221 O O . ARG A 1 281 ? 18.326 1.179 -9.282 1.00 95.44 281 ARG A O 1
ATOM 2228 N N . LEU A 1 282 ? 19.005 1.839 -11.332 1.00 96.50 282 LEU A N 1
ATOM 2229 C CA . LEU A 1 282 ? 17.716 1.852 -11.992 1.00 96.50 282 LEU A CA 1
ATOM 2230 C C . LEU A 1 282 ? 17.653 0.746 -13.046 1.00 96.50 282 LEU A C 1
ATOM 2232 O O . LEU A 1 282 ? 18.485 0.674 -13.946 1.00 96.50 282 LEU A O 1
ATOM 2236 N N . TYR A 1 283 ? 16.619 -0.085 -12.964 1.00 97.00 283 TYR A N 1
ATOM 2237 C CA . TYR A 1 283 ? 16.383 -1.173 -13.906 1.00 97.00 283 TYR A CA 1
ATOM 2238 C C . TYR A 1 283 ? 14.966 -1.063 -14.467 1.00 97.00 283 TYR A C 1
ATOM 2240 O O . TYR A 1 283 ? 14.022 -1.598 -13.888 1.00 97.00 283 TYR A O 1
ATOM 2248 N N . LEU A 1 284 ? 14.821 -0.365 -15.596 1.00 97.94 284 LEU A N 1
ATOM 2249 C CA . LEU A 1 284 ? 13.554 -0.238 -16.321 1.00 97.94 284 LEU A CA 1
ATOM 2250 C C . LEU A 1 284 ? 13.591 -1.098 -17.583 1.00 97.94 284 LEU A C 1
ATOM 2252 O O . LEU A 1 284 ? 14.473 -0.923 -18.434 1.00 97.94 284 LEU A O 1
ATOM 2256 N N . ARG A 1 285 ? 12.669 -2.060 -17.708 1.00 97.50 285 ARG A N 1
ATOM 2257 C CA . ARG A 1 285 ? 12.653 -2.933 -18.883 1.00 97.50 285 ARG A CA 1
ATOM 2258 C C . ARG A 1 285 ? 11.291 -3.515 -19.229 1.00 97.50 285 ARG A C 1
ATOM 2260 O O . ARG A 1 285 ? 10.627 -4.100 -18.381 1.00 97.50 285 ARG A O 1
ATOM 2267 N N . GLY A 1 286 ? 10.950 -3.481 -20.515 1.00 97.81 286 GLY A N 1
ATOM 2268 C CA . GLY A 1 286 ? 9.758 -4.153 -21.035 1.00 97.81 286 GLY A CA 1
ATOM 2269 C C . GLY A 1 286 ? 8.458 -3.599 -20.456 1.00 97.81 286 GLY A C 1
ATOM 2270 O O . GLY A 1 286 ? 7.486 -4.332 -20.345 1.00 97.81 286 GLY A O 1
ATOM 2271 N N . ASN A 1 287 ? 8.448 -2.332 -20.049 1.00 98.44 287 ASN A N 1
ATOM 2272 C CA . ASN A 1 287 ? 7.293 -1.671 -19.455 1.00 98.44 287 ASN A CA 1
ATOM 2273 C C . ASN A 1 287 ? 6.378 -1.084 -20.530 1.00 98.44 287 ASN A C 1
ATOM 2275 O O . ASN A 1 287 ? 6.812 -0.794 -21.649 1.00 98.44 287 ASN A O 1
ATOM 2279 N N . LEU A 1 288 ? 5.116 -0.875 -20.171 1.00 98.31 288 LEU A N 1
ATOM 2280 C CA . LEU A 1 288 ? 4.132 -0.206 -21.006 1.00 98.31 288 LEU A CA 1
ATOM 2281 C C . LEU A 1 288 ? 3.639 1.070 -20.320 1.00 98.31 288 LEU A C 1
ATOM 2283 O O . LEU A 1 288 ? 3.046 1.016 -19.244 1.00 98.31 288 LEU A O 1
ATOM 2287 N N . TYR A 1 289 ? 3.879 2.204 -20.969 1.00 98.38 289 TYR A N 1
ATOM 2288 C CA . TYR A 1 289 ? 3.465 3.530 -20.518 1.00 98.38 289 TYR A CA 1
ATOM 2289 C C . TYR A 1 289 ? 2.153 3.925 -21.189 1.00 98.38 289 TYR A C 1
ATOM 2291 O O . TYR A 1 289 ? 2.028 3.808 -22.411 1.00 98.38 289 TYR A O 1
ATOM 2299 N N . ILE A 1 290 ? 1.177 4.363 -20.390 1.00 97.44 290 ILE A N 1
ATOM 2300 C CA . ILE A 1 290 ? -0.185 4.650 -20.855 1.00 97.44 290 ILE A CA 1
ATOM 2301 C C . ILE A 1 290 ? -0.695 5.957 -20.246 1.00 97.44 290 ILE A C 1
ATOM 2303 O O . ILE A 1 290 ? -0.742 6.105 -19.025 1.00 97.44 290 ILE A O 1
ATOM 2307 N N . ASN A 1 291 ? -1.165 6.877 -21.091 1.00 94.06 291 ASN A N 1
ATOM 2308 C CA . ASN A 1 291 ? -1.926 8.067 -20.687 1.00 94.06 291 ASN A CA 1
ATOM 2309 C C . ASN A 1 291 ? -1.278 8.862 -19.531 1.00 94.06 291 ASN A C 1
ATOM 2311 O O . ASN A 1 291 ? -1.931 9.126 -18.523 1.00 94.06 291 ASN A O 1
ATOM 2315 N N . GLY A 1 292 ? 0.004 9.219 -19.646 1.00 93.31 292 GLY A N 1
ATOM 2316 C CA . GLY A 1 292 ? 0.693 10.062 -18.662 1.00 93.31 292 GLY A CA 1
ATOM 2317 C C . GLY A 1 292 ? 1.731 10.989 -19.307 1.00 93.31 292 GLY A C 1
ATOM 2318 O O . GLY A 1 292 ? 2.011 10.839 -20.489 1.00 93.31 292 GLY A O 1
ATOM 2319 N N . PRO A 1 293 ? 2.314 11.954 -18.577 1.00 94.94 293 PRO A N 1
ATOM 2320 C CA . PRO A 1 293 ? 3.198 12.959 -19.182 1.00 94.94 293 PRO A CA 1
ATOM 2321 C C . PRO A 1 293 ? 4.583 12.452 -19.594 1.00 94.94 293 PRO A C 1
ATOM 2323 O O . PRO A 1 293 ? 5.215 13.057 -20.455 1.00 94.94 293 PRO A O 1
ATOM 2326 N N . GLY A 1 294 ? 5.068 11.363 -18.987 1.00 96.19 294 GLY A N 1
ATOM 2327 C CA . GLY A 1 294 ? 6.374 10.776 -19.298 1.00 96.19 294 GLY A CA 1
ATOM 2328 C C . GLY A 1 294 ? 7.312 10.659 -18.103 1.00 96.19 294 GLY A C 1
ATOM 2329 O O . GLY A 1 294 ? 6.882 10.750 -16.954 1.00 96.19 294 GLY A O 1
ATOM 2330 N N . ASN A 1 295 ? 8.595 10.420 -18.370 1.00 97.81 295 ASN A N 1
ATOM 2331 C CA . ASN A 1 295 ? 9.634 10.299 -17.344 1.00 97.81 295 ASN A CA 1
ATOM 2332 C C . ASN A 1 295 ? 10.463 11.586 -17.284 1.00 97.81 295 ASN A C 1
ATOM 2334 O O . ASN A 1 295 ? 10.906 12.088 -18.315 1.00 97.81 295 ASN A O 1
ATOM 2338 N N . VAL A 1 296 ? 10.732 12.095 -16.085 1.00 97.94 296 VAL A N 1
ATOM 2339 C CA . VAL A 1 296 ? 11.742 13.131 -15.863 1.00 97.94 296 VAL A CA 1
ATOM 2340 C C . VAL A 1 296 ? 13.092 12.451 -15.658 1.00 97.94 296 VAL A C 1
ATOM 2342 O O . VAL A 1 296 ? 13.264 11.661 -14.731 1.00 97.94 296 VAL A O 1
ATOM 2345 N N . PHE A 1 297 ? 14.062 12.762 -16.513 1.00 96.81 297 PHE A N 1
ATOM 2346 C CA . PHE A 1 297 ? 15.441 12.303 -16.381 1.00 96.81 297 PHE A CA 1
ATOM 2347 C C . PHE A 1 297 ? 16.386 13.498 -16.439 1.00 96.81 297 PHE A C 1
ATOM 2349 O O . PHE A 1 297 ? 16.356 14.273 -17.394 1.00 96.81 297 PHE A O 1
ATOM 2356 N N . ASP A 1 298 ? 17.192 13.660 -15.390 1.00 94.50 298 ASP A N 1
ATOM 2357 C CA . ASP A 1 298 ? 18.108 14.792 -15.208 1.00 94.50 298 ASP A CA 1
ATOM 2358 C C . ASP A 1 298 ? 17.441 16.156 -15.490 1.00 94.50 298 ASP A C 1
ATOM 2360 O O . ASP A 1 298 ? 17.901 16.966 -16.292 1.00 94.50 298 ASP A O 1
ATOM 2364 N N . LYS A 1 299 ? 16.300 16.390 -14.820 1.00 94.44 299 LYS A N 1
ATOM 2365 C CA . LYS A 1 299 ? 15.480 17.622 -14.869 1.00 94.44 299 LYS A CA 1
ATOM 2366 C C . LYS A 1 299 ? 14.735 17.889 -16.182 1.00 94.44 299 LYS A C 1
ATOM 2368 O O . LYS A 1 299 ? 14.039 18.899 -16.271 1.00 94.44 299 LYS A O 1
ATOM 2373 N N . ARG A 1 300 ? 14.822 17.005 -17.177 1.00 97.19 300 ARG A N 1
ATOM 2374 C CA . ARG A 1 300 ? 14.042 17.104 -18.417 1.00 97.19 300 ARG A CA 1
ATOM 2375 C C . ARG A 1 300 ? 12.945 16.048 -18.454 1.00 97.19 300 ARG A C 1
ATOM 2377 O O . ARG A 1 300 ? 13.218 14.879 -18.210 1.00 97.19 300 ARG A O 1
ATOM 2384 N N . LEU A 1 301 ? 11.723 16.463 -18.778 1.00 98.00 301 LEU A N 1
ATOM 2385 C CA . LEU A 1 301 ? 10.605 15.560 -19.049 1.00 98.00 301 LEU A CA 1
ATOM 2386 C C . LEU A 1 301 ? 10.722 15.001 -20.474 1.00 98.00 301 LEU A C 1
ATOM 2388 O O . LEU A 1 301 ? 10.941 15.762 -21.416 1.00 98.00 301 LEU A O 1
ATOM 2392 N N . TYR A 1 302 ? 10.559 13.687 -20.609 1.00 97.75 302 TYR A N 1
ATOM 2393 C CA . TYR A 1 302 ? 10.493 12.972 -21.879 1.00 97.75 302 TYR A CA 1
ATOM 2394 C C . TYR A 1 302 ? 9.143 12.268 -21.983 1.00 97.75 302 TYR A C 1
ATOM 2396 O O . TYR A 1 302 ? 8.900 11.288 -21.267 1.00 97.75 302 TYR A O 1
ATOM 2404 N N . GLY A 1 303 ? 8.273 12.788 -22.845 1.00 96.44 303 GLY A N 1
ATOM 2405 C CA . GLY A 1 303 ? 6.953 12.231 -23.111 1.00 96.44 303 GLY A CA 1
ATOM 2406 C C . GLY A 1 303 ? 6.947 11.310 -24.328 1.00 96.44 303 GLY A C 1
ATOM 2407 O O . GLY A 1 303 ? 7.987 10.853 -24.806 1.00 96.44 303 GLY A O 1
ATOM 2408 N N . GLU A 1 304 ? 5.747 11.051 -24.845 1.00 95.88 304 GLU A N 1
ATOM 2409 C CA . GLU A 1 304 ? 5.525 10.199 -26.018 1.00 95.88 304 GLU A CA 1
ATOM 2410 C C . GLU A 1 304 ? 6.315 10.673 -27.251 1.00 95.88 304 GLU A C 1
ATOM 2412 O O . GLU A 1 304 ? 6.963 9.866 -27.921 1.00 95.88 304 GLU A O 1
ATOM 2417 N N . SER A 1 305 ? 6.326 11.983 -27.527 1.00 95.94 305 SER A N 1
ATOM 2418 C CA . SER A 1 305 ? 7.037 12.571 -28.672 1.00 95.94 305 SER A CA 1
ATOM 2419 C C . SER A 1 305 ? 8.558 12.443 -28.571 1.00 95.94 305 SER A C 1
ATOM 2421 O O . SER A 1 305 ? 9.233 12.341 -29.596 1.00 95.94 305 SER A O 1
ATOM 2423 N N . GLU A 1 306 ? 9.112 12.388 -27.357 1.00 96.38 306 GLU A N 1
ATOM 2424 C CA . GLU A 1 306 ? 10.552 12.261 -27.105 1.00 96.38 306 GLU A CA 1
ATOM 2425 C C . GLU A 1 306 ? 10.977 10.827 -26.749 1.00 96.38 306 GLU A C 1
ATOM 2427 O O . GLU A 1 306 ? 12.132 10.597 -26.383 1.00 96.38 306 GLU A O 1
ATOM 2432 N N . TRP A 1 307 ? 10.091 9.833 -26.881 1.00 95.19 307 TRP A N 1
ATOM 2433 C CA . TRP A 1 307 ? 10.346 8.468 -26.402 1.00 95.19 307 TRP A CA 1
ATOM 2434 C C . TRP A 1 307 ? 11.618 7.840 -26.989 1.00 95.19 307 TRP A C 1
ATOM 2436 O O . TRP A 1 307 ? 12.425 7.233 -26.285 1.00 95.19 307 TRP A O 1
ATOM 2446 N N . THR A 1 308 ? 11.858 8.047 -28.287 1.00 94.62 308 THR A N 1
ATOM 2447 C CA . THR A 1 308 ? 13.071 7.540 -28.954 1.00 94.62 308 THR A CA 1
ATOM 2448 C C . THR A 1 308 ? 14.346 8.209 -28.429 1.00 94.62 308 THR A C 1
ATOM 2450 O O . THR A 1 308 ? 15.405 7.583 -28.407 1.00 94.62 308 THR A O 1
ATOM 2453 N N . GLU A 1 309 ? 14.274 9.475 -28.011 1.00 96.38 309 GLU A N 1
ATOM 2454 C CA . GLU A 1 309 ? 15.397 10.179 -27.384 1.00 96.38 309 GLU A CA 1
ATOM 2455 C C . GLU A 1 309 ? 15.652 9.642 -25.973 1.00 96.38 309 GLU A C 1
ATOM 2457 O O . GLU A 1 309 ? 16.791 9.318 -25.640 1.00 96.38 309 GLU A O 1
ATOM 2462 N N . TYR A 1 310 ? 14.590 9.456 -25.188 1.00 95.69 310 TYR A N 1
ATOM 2463 C CA . TYR A 1 310 ? 14.671 8.889 -23.845 1.00 95.69 310 TYR A CA 1
ATOM 2464 C C . TYR A 1 310 ? 15.343 7.509 -23.832 1.00 95.69 310 TYR A C 1
ATOM 2466 O O . TYR A 1 310 ? 16.268 7.271 -23.056 1.00 95.69 310 TYR A O 1
ATOM 2474 N N . LEU A 1 311 ? 14.964 6.615 -24.753 1.00 94.62 311 LEU A N 1
ATOM 2475 C CA . LEU A 1 311 ? 15.569 5.282 -24.857 1.00 94.62 311 LEU A CA 1
ATOM 2476 C C . LEU A 1 311 ? 17.078 5.328 -25.171 1.00 94.62 311 LEU A C 1
ATOM 2478 O O . LEU A 1 311 ? 17.831 4.475 -24.697 1.00 94.62 311 LEU A O 1
ATOM 2482 N N . LYS A 1 312 ? 17.559 6.338 -25.913 1.00 95.06 312 LYS A N 1
ATOM 2483 C CA . LYS A 1 312 ? 18.998 6.512 -26.203 1.00 95.06 312 LYS A CA 1
ATOM 2484 C C . LYS A 1 312 ? 19.816 6.879 -24.966 1.00 95.06 312 LYS A C 1
ATOM 2486 O O . LYS A 1 312 ? 21.022 6.638 -24.960 1.00 95.06 312 LYS A O 1
ATOM 2491 N N . LEU A 1 313 ? 19.185 7.399 -23.909 1.00 92.12 313 LEU A N 1
ATOM 2492 C CA . LEU A 1 313 ? 19.850 7.629 -22.623 1.00 92.12 313 LEU A CA 1
ATOM 2493 C C . LEU A 1 313 ? 20.303 6.311 -21.981 1.00 92.12 313 LEU A C 1
ATOM 2495 O O . LEU A 1 313 ? 21.176 6.324 -21.114 1.00 92.12 313 LEU A O 1
ATOM 2499 N N . GLY A 1 314 ? 19.729 5.172 -22.389 1.00 91.06 314 GLY A N 1
ATOM 2500 C CA . GLY A 1 314 ? 20.065 3.842 -21.880 1.00 91.06 314 GLY A CA 1
ATOM 2501 C C . GLY A 1 314 ? 19.622 3.599 -20.436 1.00 91.06 314 GLY A C 1
ATOM 2502 O O . GLY A 1 314 ? 20.161 2.707 -19.789 1.00 91.06 314 GLY A O 1
ATOM 2503 N N . ALA A 1 315 ? 18.701 4.415 -19.912 1.00 88.75 315 ALA A N 1
ATOM 2504 C CA . ALA A 1 315 ? 18.069 4.216 -18.604 1.00 88.75 315 ALA A CA 1
ATOM 2505 C C . ALA A 1 315 ? 16.914 3.195 -18.658 1.00 88.75 315 ALA A C 1
ATOM 2507 O O . ALA A 1 315 ? 16.516 2.651 -17.631 1.00 88.75 315 ALA A O 1
ATOM 2508 N N . GLU A 1 316 ? 16.398 2.917 -19.858 1.00 95.12 316 GLU A N 1
ATOM 2509 C CA . GLU A 1 316 ? 15.291 2.000 -20.102 1.00 95.12 316 GLU A CA 1
ATOM 2510 C C . GLU A 1 316 ? 15.518 1.184 -21.382 1.00 95.12 316 GLU A C 1
ATOM 2512 O O . GLU A 1 316 ? 16.146 1.656 -22.332 1.00 95.12 316 GLU A O 1
ATOM 2517 N N . ALA A 1 317 ? 15.021 -0.057 -21.408 1.00 95.50 317 ALA A N 1
ATOM 2518 C CA . ALA A 1 317 ? 15.153 -0.961 -22.548 1.00 95.50 317 ALA A CA 1
ATOM 2519 C C . ALA A 1 317 ? 13.844 -1.694 -22.876 1.00 95.50 317 ALA A C 1
ATOM 2521 O O . ALA A 1 317 ? 13.145 -2.166 -21.987 1.00 95.50 317 ALA A O 1
ATOM 2522 N N . ASN A 1 318 ? 13.558 -1.883 -24.168 1.00 96.62 318 ASN A N 1
ATOM 2523 C CA . ASN A 1 318 ? 12.436 -2.687 -24.689 1.00 96.62 318 ASN A CA 1
ATOM 2524 C C . ASN A 1 318 ? 11.027 -2.272 -24.219 1.00 96.62 318 ASN A C 1
ATOM 2526 O O . ASN A 1 318 ? 10.078 -3.035 -24.399 1.00 96.62 318 ASN A O 1
ATOM 2530 N N . SER A 1 319 ? 10.889 -1.097 -23.614 1.00 97.62 319 SER A N 1
ATOM 2531 C CA . SER A 1 319 ? 9.610 -0.556 -23.167 1.00 97.62 319 SER A CA 1
ATOM 2532 C C . SER A 1 319 ? 8.902 0.188 -24.296 1.00 97.62 319 SER A C 1
ATOM 2534 O O . SER A 1 319 ? 9.531 0.678 -25.239 1.00 97.62 319 SER A O 1
ATOM 2536 N N . GLN A 1 320 ? 7.580 0.266 -24.204 1.00 96.69 320 GLN A N 1
ATOM 2537 C CA . GLN A 1 320 ? 6.728 0.883 -25.214 1.00 96.69 320 GLN A CA 1
ATOM 2538 C C . GLN A 1 320 ? 5.796 1.918 -24.598 1.00 96.69 320 GLN A C 1
ATOM 2540 O O . GLN A 1 320 ? 5.431 1.839 -23.427 1.00 96.69 320 GLN A O 1
ATOM 2545 N N . TRP A 1 321 ? 5.368 2.850 -25.439 1.00 96.00 321 TRP A N 1
ATOM 2546 C CA . TRP A 1 321 ? 4.290 3.777 -25.144 1.00 96.00 321 TRP A CA 1
ATOM 2547 C C . TRP A 1 321 ? 3.056 3.395 -25.957 1.00 96.00 321 TRP A C 1
ATOM 2549 O O . TRP A 1 321 ? 3.184 3.104 -27.150 1.00 96.00 321 TRP A O 1
ATOM 2559 N N . LYS A 1 322 ? 1.874 3.375 -25.335 1.00 93.06 322 LYS A N 1
ATOM 2560 C CA . LYS A 1 322 ? 0.601 3.170 -26.038 1.00 93.06 322 LYS A CA 1
ATOM 2561 C C . LYS A 1 322 ? -0.511 4.002 -25.413 1.00 93.06 322 LYS A C 1
ATOM 2563 O O . LYS A 1 322 ? -0.717 3.968 -24.205 1.00 93.06 322 LYS A O 1
ATOM 2568 N N . ASN A 1 323 ? -1.304 4.640 -26.264 1.00 87.31 323 ASN A N 1
ATOM 2569 C CA . ASN A 1 323 ? -2.538 5.308 -25.862 1.00 87.31 323 ASN A CA 1
ATOM 2570 C C . ASN A 1 323 ? -3.707 4.338 -26.058 1.00 87.31 323 ASN A C 1
ATOM 2572 O O . ASN A 1 323 ? -4.323 4.288 -27.121 1.00 87.31 323 ASN A O 1
ATOM 2576 N N . ILE A 1 324 ? -3.943 3.505 -25.047 1.00 93.38 324 ILE A N 1
ATOM 2577 C CA . ILE A 1 324 ? -5.041 2.533 -25.000 1.00 93.38 324 ILE A CA 1
ATOM 2578 C C . ILE A 1 324 ? -5.820 2.699 -23.698 1.00 93.38 324 ILE A C 1
ATOM 2580 O O . ILE A 1 324 ? -5.254 3.061 -22.665 1.00 93.38 324 ILE A O 1
ATOM 2584 N N . ASP A 1 325 ? -7.113 2.399 -23.737 1.00 94.50 325 ASP A N 1
ATOM 2585 C CA . ASP A 1 325 ? -7.935 2.372 -22.534 1.00 94.50 325 ASP A CA 1
ATOM 2586 C C . ASP A 1 325 ? -7.752 1.046 -21.794 1.00 94.50 325 ASP A C 1
ATOM 2588 O O . ASP A 1 325 ? -7.917 -0.035 -22.362 1.00 94.50 325 ASP A O 1
ATOM 2592 N N . LEU A 1 326 ? -7.417 1.138 -20.506 1.00 96.50 326 LEU A N 1
ATOM 2593 C CA . LEU A 1 326 ? -7.410 -0.022 -19.619 1.00 96.50 326 LEU A CA 1
ATOM 2594 C C . LEU A 1 326 ? -8.845 -0.444 -19.278 1.00 96.50 326 LEU A C 1
ATOM 2596 O O . LEU A 1 326 ? -9.733 0.392 -19.082 1.00 96.50 326 LEU A O 1
ATOM 2600 N N . VAL A 1 327 ? -9.042 -1.752 -19.159 1.00 96.75 327 VAL A N 1
ATOM 2601 C CA . VAL A 1 327 ? -10.322 -2.415 -18.895 1.00 96.75 327 VAL A CA 1
ATOM 2602 C C . VAL A 1 327 ? -10.299 -3.130 -17.537 1.00 96.75 327 VAL A C 1
ATOM 2604 O O . VAL A 1 327 ? -9.380 -2.945 -16.733 1.00 96.75 327 VAL A O 1
ATOM 2607 N N . GLY A 1 328 ? -11.340 -3.917 -17.257 1.00 95.19 328 GLY A N 1
ATOM 2608 C CA . GLY A 1 328 ? -11.429 -4.738 -16.051 1.00 95.19 328 GLY A CA 1
ATOM 2609 C C . GLY A 1 328 ? -11.691 -3.940 -14.765 1.00 95.19 328 GLY A C 1
ATOM 2610 O O . GLY A 1 328 ? -11.998 -2.737 -14.808 1.00 95.19 328 GLY A O 1
ATOM 2611 N N . PRO A 1 329 ? -11.608 -4.603 -13.598 1.00 95.88 329 PRO A N 1
ATOM 2612 C CA . PRO A 1 329 ? -11.770 -3.963 -12.300 1.00 95.88 329 PRO A CA 1
ATOM 2613 C C . PRO A 1 329 ? -10.826 -2.770 -12.133 1.00 95.88 329 PRO A C 1
ATOM 2615 O O . PRO A 1 329 ? -9.630 -2.837 -12.423 1.00 95.88 329 PRO A O 1
ATOM 2618 N N . LEU A 1 330 ? -11.396 -1.648 -11.686 1.00 95.19 330 LEU A N 1
ATOM 2619 C CA . LEU A 1 330 ? -10.674 -0.393 -11.449 1.00 95.19 330 LEU A CA 1
ATOM 2620 C C . LEU A 1 330 ? -9.889 0.131 -12.676 1.00 95.19 330 LEU A C 1
ATOM 2622 O O . LEU A 1 330 ? -9.018 0.982 -12.524 1.00 95.19 330 LEU A O 1
ATOM 2626 N N . LYS A 1 331 ? -10.204 -0.341 -13.896 1.00 96.31 331 LYS A N 1
ATOM 2627 C CA . LYS A 1 331 ? -9.498 0.001 -15.145 1.00 96.31 331 LYS A CA 1
ATOM 2628 C C . LYS A 1 331 ? -7.990 -0.255 -15.049 1.00 96.31 331 LYS A C 1
ATOM 2630 O O . LYS A 1 331 ? -7.184 0.655 -15.267 1.00 96.31 331 LYS A O 1
ATOM 2635 N N . THR A 1 332 ? -7.602 -1.469 -14.671 1.00 96.38 332 THR A N 1
ATOM 2636 C CA . THR A 1 332 ? -6.194 -1.839 -14.424 1.00 96.38 332 THR A CA 1
ATOM 2637 C C . THR A 1 332 ? -5.659 -2.950 -15.323 1.00 96.38 332 THR A C 1
ATOM 2639 O O . THR A 1 332 ? -4.472 -3.269 -15.265 1.00 96.38 332 THR A O 1
ATOM 2642 N N . GLU A 1 333 ? -6.495 -3.500 -16.196 1.00 96.69 333 GLU A N 1
ATOM 2643 C CA . GLU A 1 333 ? -6.129 -4.612 -17.070 1.00 96.69 333 GLU A CA 1
ATOM 2644 C C . GLU A 1 333 ? -5.979 -4.135 -18.515 1.00 96.69 333 GLU A C 1
ATOM 2646 O O . GLU A 1 333 ? -6.661 -3.209 -18.962 1.00 96.69 333 GLU A O 1
ATOM 2651 N N . LEU A 1 334 ? -5.070 -4.761 -19.262 1.00 97.00 334 LEU A N 1
ATOM 2652 C CA . LEU A 1 334 ? -4.946 -4.512 -20.695 1.00 97.00 334 LEU A CA 1
ATOM 2653 C C . LEU A 1 334 ? -6.097 -5.205 -21.440 1.00 97.00 334 LEU A C 1
ATOM 2655 O O . LEU A 1 334 ? -6.418 -6.344 -21.102 1.00 97.00 334 LEU A O 1
ATOM 2659 N N . PRO A 1 335 ? -6.696 -4.566 -22.463 1.00 95.44 335 PRO A N 1
ATOM 2660 C CA . PRO A 1 335 ? -7.754 -5.192 -23.260 1.00 95.44 335 PRO A CA 1
ATOM 2661 C C . PRO A 1 335 ? -7.262 -6.433 -24.012 1.00 95.44 335 PRO A C 1
ATOM 2663 O O . PRO A 1 335 ? -7.999 -7.405 -24.141 1.00 95.44 335 PRO A O 1
ATOM 2666 N N . ASP A 1 336 ? -5.999 -6.413 -24.443 1.00 93.94 336 ASP A N 1
ATOM 2667 C CA . ASP A 1 336 ? -5.329 -7.514 -25.122 1.00 93.94 336 ASP A CA 1
ATOM 2668 C C . ASP A 1 336 ? -4.010 -7.852 -24.424 1.00 93.94 336 ASP A C 1
ATOM 2670 O O . ASP A 1 336 ? -3.326 -6.980 -23.878 1.00 93.94 336 ASP A O 1
ATOM 2674 N N . MET A 1 337 ? -3.605 -9.121 -24.496 1.00 93.19 337 MET A N 1
ATOM 2675 C CA . MET A 1 337 ? -2.315 -9.559 -23.967 1.00 93.19 337 MET A CA 1
ATOM 2676 C C . MET A 1 337 ? -1.167 -8.876 -24.720 1.00 93.19 337 MET A C 1
ATOM 2678 O O . MET A 1 337 ? -0.947 -9.119 -25.906 1.00 93.19 337 MET A O 1
ATOM 2682 N N . VAL A 1 338 ? -0.379 -8.072 -24.006 1.00 96.19 338 VAL A N 1
ATOM 2683 C CA . VAL A 1 338 ? 0.860 -7.477 -24.518 1.00 96.19 338 VAL A CA 1
ATOM 2684 C C . VAL A 1 338 ? 2.048 -8.228 -23.935 1.00 96.19 338 VAL A C 1
ATOM 2686 O O . VAL A 1 338 ? 2.116 -8.439 -22.725 1.00 96.19 338 VAL A O 1
ATOM 2689 N N . LYS A 1 339 ? 3.000 -8.606 -24.792 1.00 96.62 339 LYS A N 1
ATOM 2690 C CA . LYS A 1 339 ? 4.285 -9.176 -24.382 1.00 96.62 339 LYS A CA 1
ATOM 2691 C C . LYS A 1 339 ? 5.424 -8.266 -24.803 1.00 96.62 339 LYS A C 1
ATOM 2693 O O . LYS A 1 339 ? 5.455 -7.822 -25.948 1.00 96.62 339 LYS A O 1
ATOM 2698 N N . LEU A 1 340 ? 6.351 -8.008 -23.886 1.00 96.62 340 LEU A N 1
ATOM 2699 C CA . LEU A 1 340 ? 7.559 -7.221 -24.135 1.00 96.62 340 LEU A CA 1
ATOM 2700 C C . LEU A 1 340 ? 8.789 -7.959 -23.612 1.00 96.62 340 LEU A C 1
ATOM 2702 O O . LEU A 1 340 ? 8.704 -8.845 -22.763 1.00 96.62 340 LEU A O 1
ATOM 2706 N N . LYS A 1 341 ? 9.960 -7.602 -24.144 1.00 95.75 341 LYS A N 1
ATOM 2707 C CA . LYS A 1 341 ? 11.224 -8.255 -23.802 1.00 95.75 341 LYS A CA 1
ATOM 2708 C C . LYS A 1 341 ? 11.781 -7.732 -22.473 1.00 95.75 341 LYS A C 1
ATOM 2710 O O . LYS A 1 341 ? 12.364 -6.649 -22.418 1.00 95.75 341 LYS A O 1
ATOM 2715 N N . GLY A 1 342 ? 11.670 -8.544 -21.430 1.00 91.06 342 GLY A N 1
ATOM 2716 C CA . GLY A 1 342 ? 12.303 -8.362 -20.127 1.00 91.06 342 GLY A CA 1
ATOM 2717 C C . GLY A 1 342 ? 13.776 -8.791 -20.092 1.00 91.06 342 GLY A C 1
ATOM 2718 O O . GLY A 1 342 ? 14.471 -8.892 -21.110 1.00 91.06 342 GLY A O 1
ATOM 2719 N N . ARG A 1 343 ? 14.291 -9.033 -18.885 1.00 86.81 343 ARG A N 1
ATOM 2720 C CA . ARG A 1 343 ? 15.643 -9.548 -18.628 1.00 86.81 343 ARG A CA 1
ATOM 2721 C C . ARG A 1 343 ? 15.795 -10.999 -19.065 1.00 86.81 343 ARG A C 1
ATOM 2723 O O . ARG A 1 343 ? 16.853 -11.357 -19.576 1.00 86.81 343 ARG A O 1
ATOM 2730 N N . HIS A 1 344 ? 14.750 -11.799 -18.877 1.00 87.38 344 HIS A N 1
ATOM 2731 C CA . HIS A 1 344 ? 14.775 -13.250 -19.075 1.00 87.38 344 HIS A CA 1
ATOM 2732 C C . HIS A 1 344 ? 14.066 -13.724 -20.354 1.00 87.38 344 HIS A C 1
ATOM 2734 O O . HIS A 1 344 ? 13.910 -14.924 -20.551 1.00 87.38 344 HIS A O 1
ATOM 2740 N N . GLY A 1 345 ? 13.661 -12.806 -21.235 1.00 91.44 345 GLY A N 1
ATOM 2741 C CA . GLY A 1 345 ? 12.916 -13.118 -22.458 1.00 91.44 345 GLY A CA 1
ATOM 2742 C C . GLY A 1 345 ? 11.656 -12.272 -22.580 1.00 91.44 345 GLY A C 1
ATOM 2743 O O . GLY A 1 345 ? 11.526 -11.255 -21.903 1.00 91.44 345 GLY A O 1
ATOM 2744 N N . GLU A 1 346 ? 10.745 -12.666 -23.464 1.00 93.94 346 GLU A N 1
ATOM 2745 C CA . GLU A 1 346 ? 9.427 -12.035 -23.556 1.00 93.94 346 GLU A CA 1
ATOM 2746 C C . GLU A 1 346 ? 8.535 -12.458 -22.386 1.00 93.94 346 GLU A C 1
ATOM 2748 O O . GLU A 1 346 ? 8.426 -13.644 -22.076 1.00 93.94 346 GLU A O 1
ATOM 2753 N N . ALA A 1 347 ? 7.876 -11.486 -21.760 1.00 92.81 347 ALA A N 1
ATOM 2754 C CA . ALA A 1 347 ? 6.930 -11.697 -20.673 1.00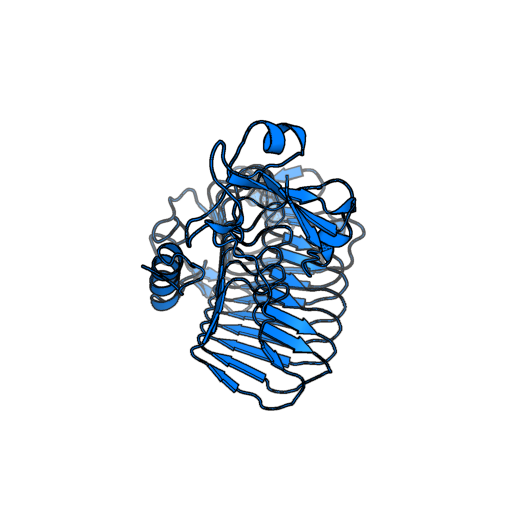 92.81 347 ALA A CA 1
ATOM 2755 C C . ALA A 1 347 ? 5.664 -10.868 -20.909 1.00 92.81 347 ALA A C 1
ATOM 2757 O O . ALA A 1 347 ? 5.713 -9.825 -21.566 1.00 92.81 347 ALA A O 1
ATOM 2758 N N . SER A 1 348 ? 4.532 -11.340 -20.382 1.00 94.75 348 SER A N 1
ATOM 2759 C CA . SER A 1 348 ? 3.295 -10.554 -20.348 1.00 94.75 348 SER A CA 1
ATOM 2760 C C . SER A 1 348 ? 3.506 -9.281 -19.532 1.00 94.75 348 SER A C 1
ATOM 2762 O O . SER A 1 348 ? 4.247 -9.303 -18.553 1.00 94.75 348 SER A O 1
ATOM 2764 N N . VAL A 1 349 ? 2.868 -8.187 -19.933 1.00 97.44 349 VAL A N 1
ATOM 2765 C CA . VAL A 1 349 ? 3.023 -6.879 -19.288 1.00 97.44 349 VAL A CA 1
ATOM 2766 C C . VAL A 1 349 ? 1.792 -6.536 -18.460 1.00 97.44 349 VAL A C 1
ATOM 2768 O O . VAL A 1 349 ? 0.670 -6.753 -18.909 1.00 97.44 349 VAL A O 1
ATOM 2771 N N . GLY A 1 350 ? 2.010 -5.953 -17.283 1.00 97.94 350 GLY A N 1
ATOM 2772 C CA . GLY A 1 350 ? 0.942 -5.599 -16.350 1.00 97.94 350 GLY A CA 1
ATOM 2773 C C . GLY A 1 350 ? 0.476 -6.773 -15.499 1.00 97.94 350 GLY A C 1
ATOM 2774 O O . GLY A 1 350 ? 0.837 -7.927 -15.744 1.00 97.94 350 GLY A O 1
ATOM 2775 N N . ALA A 1 351 ? -0.312 -6.450 -14.477 1.00 98.06 351 ALA A N 1
ATOM 2776 C CA . ALA A 1 351 ? -0.862 -7.451 -13.578 1.00 98.06 351 ALA A CA 1
ATOM 2777 C C . ALA A 1 351 ? -2.082 -8.141 -14.193 1.00 98.06 351 ALA A C 1
ATOM 2779 O O . ALA A 1 351 ? -2.886 -7.539 -14.903 1.00 98.06 351 ALA A O 1
ATOM 2780 N N . THR A 1 352 ? -2.239 -9.418 -13.876 1.00 95.81 352 THR A N 1
ATOM 2781 C CA . THR A 1 352 ? -3.451 -10.208 -14.088 1.00 95.81 352 THR A CA 1
ATOM 2782 C C . THR A 1 352 ? -3.744 -10.902 -12.770 1.00 95.81 352 THR A C 1
ATOM 2784 O O . THR A 1 352 ? -3.285 -12.019 -12.519 1.00 95.81 352 THR A O 1
ATOM 2787 N N . LEU A 1 353 ? -4.439 -10.188 -11.883 1.00 97.44 353 LEU A N 1
ATOM 2788 C CA . LEU A 1 353 ? -4.767 -10.727 -10.572 1.00 97.44 353 LEU A CA 1
ATOM 2789 C C . LEU A 1 353 ? -5.714 -11.927 -10.700 1.00 97.44 353 LEU A C 1
ATOM 2791 O O . LEU A 1 353 ? -6.605 -11.918 -11.555 1.00 97.44 353 LEU A O 1
ATOM 2795 N N . PRO A 1 354 ? -5.569 -12.944 -9.835 1.00 97.62 354 PRO A N 1
ATOM 2796 C CA . PRO A 1 354 ? -6.529 -14.033 -9.767 1.00 97.62 354 PRO A CA 1
ATOM 2797 C C . PRO A 1 354 ? -7.946 -13.517 -9.487 1.00 97.62 354 PRO A C 1
ATOM 2799 O O . PRO A 1 354 ? -8.143 -12.571 -8.716 1.00 97.62 354 PRO A O 1
ATOM 2802 N N . LYS A 1 355 ? -8.953 -14.156 -10.092 1.00 97.25 355 LYS A N 1
ATOM 2803 C CA . LYS A 1 355 ? -10.364 -13.745 -9.988 1.00 97.25 355 LYS A CA 1
ATOM 2804 C C . LYS A 1 355 ? -10.831 -13.666 -8.531 1.00 97.25 355 LYS A C 1
ATOM 2806 O O . LYS A 1 355 ? -11.575 -12.755 -8.172 1.00 97.25 355 LYS A O 1
ATOM 2811 N N . GLU A 1 356 ? -10.355 -14.580 -7.691 1.00 97.38 356 GLU A N 1
ATOM 2812 C CA . GLU A 1 356 ? -10.660 -14.641 -6.264 1.00 97.38 356 GLU A CA 1
ATOM 2813 C C . GLU A 1 356 ? -10.226 -13.383 -5.495 1.00 97.38 356 GLU A C 1
ATOM 2815 O O . GLU A 1 356 ? -10.898 -13.002 -4.536 1.00 97.38 356 GLU A O 1
ATOM 2820 N N . VAL A 1 357 ? -9.164 -12.690 -5.929 1.00 98.62 357 VAL A N 1
ATOM 2821 C CA . VAL A 1 357 ? -8.727 -11.428 -5.308 1.00 98.62 357 VAL A CA 1
ATOM 2822 C C . VAL A 1 357 ? -9.771 -10.343 -5.561 1.00 98.62 357 VAL A C 1
ATOM 2824 O O . VAL A 1 357 ? -10.178 -9.642 -4.633 1.00 98.62 357 VAL A O 1
ATOM 2827 N N . TRP A 1 358 ? -10.270 -10.242 -6.795 1.00 98.38 358 TRP A N 1
ATOM 2828 C CA . TRP A 1 358 ? -11.306 -9.276 -7.159 1.00 98.38 358 TRP A CA 1
ATOM 2829 C C . TRP A 1 358 ? -12.656 -9.586 -6.509 1.00 98.38 358 TRP A C 1
ATOM 2831 O O . TRP A 1 358 ? -13.297 -8.687 -5.965 1.00 98.38 358 TRP A O 1
ATOM 2841 N N . GLU A 1 359 ? -13.081 -10.851 -6.511 1.00 98.25 359 GLU A N 1
ATOM 2842 C CA . GLU A 1 359 ? -14.310 -11.281 -5.833 1.00 98.25 359 GLU A CA 1
ATOM 2843 C C . GLU A 1 359 ? -14.260 -10.952 -4.338 1.00 98.25 359 GLU A C 1
ATOM 2845 O O . GLU A 1 359 ? -15.207 -10.377 -3.790 1.00 98.25 359 GLU A O 1
ATOM 2850 N N . LYS A 1 360 ? -13.124 -11.241 -3.691 1.00 98.31 360 LYS A N 1
ATOM 2851 C CA . LYS A 1 360 ? -12.898 -10.897 -2.291 1.00 98.31 360 LYS A CA 1
ATOM 2852 C C . LYS A 1 360 ? -12.916 -9.388 -2.080 1.00 98.31 360 LYS A C 1
ATOM 2854 O O . LYS A 1 360 ? -13.626 -8.927 -1.195 1.00 98.31 360 LYS A O 1
ATOM 2859 N N . TYR A 1 361 ? -12.217 -8.609 -2.901 1.00 98.31 361 TYR A N 1
ATOM 2860 C CA . TYR A 1 361 ? -12.218 -7.147 -2.821 1.00 98.31 361 TYR A CA 1
ATOM 2861 C C . TYR A 1 361 ? -13.639 -6.566 -2.845 1.00 98.31 361 TYR A C 1
ATOM 2863 O O . TYR A 1 361 ? -14.026 -5.839 -1.929 1.00 98.31 361 TYR A O 1
ATOM 2871 N N . PHE A 1 362 ? -14.453 -6.940 -3.836 1.00 97.88 362 PHE A N 1
ATOM 2872 C CA . PHE A 1 362 ? -15.822 -6.434 -3.949 1.00 97.88 362 PHE A CA 1
ATOM 2873 C C . PHE A 1 362 ? -16.732 -6.900 -2.812 1.00 97.88 362 PHE A C 1
ATOM 2875 O O . PHE A 1 362 ? -17.642 -6.162 -2.431 1.00 97.88 362 PHE A O 1
ATOM 2882 N N . LYS A 1 363 ? -16.495 -8.094 -2.257 1.00 97.44 363 LYS A N 1
ATOM 2883 C CA . LYS A 1 363 ? -17.183 -8.550 -1.048 1.00 97.44 363 LYS A CA 1
ATOM 2884 C C . LYS A 1 363 ? -16.810 -7.682 0.156 1.00 97.44 363 LYS A C 1
ATOM 2886 O O . LYS A 1 363 ? -17.693 -7.133 0.808 1.00 97.44 363 LYS A O 1
ATOM 2891 N N . LEU A 1 364 ? -15.514 -7.519 0.426 1.00 96.88 364 LEU A N 1
ATOM 2892 C CA . LEU A 1 364 ? -15.015 -6.814 1.611 1.00 96.88 364 LEU A CA 1
ATOM 2893 C C . LEU A 1 364 ? -15.432 -5.335 1.650 1.00 96.88 364 LEU A C 1
ATOM 2895 O O . LEU A 1 364 ? -15.536 -4.770 2.738 1.00 96.88 364 LEU A O 1
ATOM 2899 N N . LEU A 1 365 ? -15.682 -4.712 0.492 1.00 94.25 365 LEU A N 1
ATOM 2900 C CA . LEU A 1 365 ? -16.202 -3.343 0.406 1.00 94.25 365 LEU A CA 1
ATOM 2901 C C . LEU A 1 365 ? -17.663 -3.199 0.846 1.00 94.25 365 LEU A C 1
ATOM 2903 O O . LEU A 1 365 ? -18.049 -2.105 1.254 1.00 94.25 365 LEU A O 1
ATOM 2907 N N . LYS A 1 366 ? -18.461 -4.266 0.751 1.00 95.81 366 LYS A N 1
ATOM 2908 C CA . LYS A 1 366 ? -19.865 -4.275 1.191 1.00 95.81 366 LYS A CA 1
ATOM 2909 C C . LYS A 1 366 ? -19.994 -4.559 2.684 1.00 95.81 366 LYS A C 1
ATOM 2911 O O . LYS A 1 366 ? -20.944 -4.112 3.303 1.00 95.81 366 LYS A O 1
ATOM 2916 N N . GLU A 1 367 ? -19.009 -5.244 3.263 1.00 95.81 367 GLU A N 1
ATOM 2917 C CA . GLU A 1 367 ? -18.992 -5.560 4.688 1.00 95.81 367 GLU A CA 1
ATOM 2918 C C . GLU A 1 367 ? -18.863 -4.297 5.561 1.00 95.81 367 GLU A C 1
ATOM 2920 O O . GLU A 1 367 ? -17.903 -3.515 5.456 1.00 95.81 367 GLU A O 1
ATOM 2925 N N . ILE A 1 368 ? -19.819 -4.145 6.480 1.00 94.25 368 ILE A N 1
ATOM 2926 C CA . ILE A 1 368 ? -19.882 -3.073 7.474 1.00 94.25 368 ILE A CA 1
ATOM 2927 C C . ILE A 1 368 ? -19.636 -3.685 8.861 1.00 94.25 368 ILE A C 1
ATOM 2929 O O . ILE A 1 368 ? -20.508 -4.358 9.415 1.00 94.25 368 ILE A O 1
ATOM 2933 N N . PRO A 1 369 ? -18.453 -3.466 9.456 1.00 94.62 369 PRO A N 1
ATOM 2934 C CA . PRO A 1 369 ? -18.205 -3.791 10.853 1.00 94.62 369 PRO A CA 1
ATOM 2935 C C . PRO A 1 369 ? -19.112 -2.962 11.767 1.00 94.62 369 PRO A C 1
ATOM 2937 O O . PRO A 1 369 ? -19.210 -1.748 11.598 1.00 94.62 369 PRO A O 1
ATOM 2940 N N . THR A 1 370 ? -19.727 -3.601 12.760 1.00 95.19 370 THR A N 1
ATOM 2941 C CA . THR A 1 370 ? -20.508 -2.977 13.842 1.00 95.19 370 THR A CA 1
ATOM 2942 C C . THR A 1 370 ? -20.139 -3.627 15.178 1.00 95.19 370 THR A C 1
ATOM 2944 O O . THR A 1 370 ? -19.579 -4.727 15.181 1.00 95.19 370 THR A O 1
ATOM 2947 N N . PRO A 1 371 ? -20.446 -3.013 16.333 1.00 93.94 371 PRO A N 1
ATOM 2948 C CA . PRO A 1 371 ? -20.168 -3.629 17.631 1.00 93.94 371 PRO A CA 1
ATOM 2949 C C . PRO A 1 371 ? -20.819 -5.009 17.828 1.00 93.94 371 PRO A C 1
ATOM 2951 O O . PRO A 1 371 ? -20.326 -5.818 18.608 1.00 93.94 371 PRO A O 1
ATOM 2954 N N . ALA A 1 372 ? -21.905 -5.303 17.103 1.00 93.00 372 ALA A N 1
ATOM 2955 C CA . ALA A 1 372 ? -22.584 -6.598 17.135 1.00 93.00 372 ALA A CA 1
ATOM 2956 C C . ALA A 1 372 ? -21.977 -7.645 16.175 1.00 93.00 372 ALA A C 1
ATOM 2958 O O . ALA A 1 372 ? -22.420 -8.792 16.167 1.00 93.00 372 ALA A O 1
ATOM 2959 N N . GLY A 1 373 ? -20.990 -7.265 15.359 1.00 93.06 373 GLY A N 1
ATOM 2960 C CA . GLY A 1 373 ? -20.401 -8.097 14.311 1.00 93.06 373 GLY A CA 1
ATOM 2961 C C . GLY A 1 373 ? -20.433 -7.426 12.938 1.00 93.06 373 GLY A C 1
ATOM 2962 O O . GLY A 1 373 ? -20.693 -6.230 12.813 1.00 93.06 373 GLY A O 1
ATOM 2963 N N . ILE A 1 374 ? -20.145 -8.197 11.893 1.00 94.75 374 ILE A N 1
ATOM 2964 C CA . ILE A 1 374 ? -20.100 -7.706 10.510 1.00 94.75 374 ILE A CA 1
ATOM 2965 C C . ILE A 1 374 ? -21.436 -7.990 9.822 1.00 94.75 374 ILE A C 1
ATOM 2967 O O . ILE A 1 374 ? -21.922 -9.119 9.875 1.00 94.75 374 ILE A O 1
ATOM 2971 N N . ILE A 1 375 ? -21.992 -6.974 9.163 1.00 93.06 375 ILE A N 1
ATOM 2972 C CA . ILE A 1 375 ? -23.194 -7.072 8.321 1.00 93.06 375 ILE A CA 1
ATOM 2973 C C . ILE A 1 375 ? -22.823 -6.849 6.844 1.00 93.06 375 ILE A C 1
ATOM 2975 O O . ILE A 1 375 ? -21.835 -6.165 6.564 1.00 93.06 375 ILE A O 1
ATOM 2979 N N . GLU A 1 376 ? -23.576 -7.459 5.921 1.00 83.81 376 GLU A N 1
ATOM 2980 C CA . GLU A 1 376 ? -23.382 -7.378 4.455 1.00 83.81 376 GLU A CA 1
ATOM 2981 C C . GLU A 1 376 ? -24.405 -6.466 3.767 1.00 83.81 376 GLU A C 1
ATOM 2983 O O . GLU A 1 376 ? -25.569 -6.419 4.235 1.00 83.81 376 GLU A O 1
#